Protein AF-A0A327J900-F1 (afdb_monomer)

Solvent-accessible surface area (backbone atoms only — not comparable to full-atom values): 33358 Å² total; per-residue (Å²): 139,82,88,81,84,81,74,80,72,72,68,87,60,58,54,40,33,39,57,97,55,102,47,55,37,50,46,79,69,36,55,53,44,65,66,43,89,66,27,36,65,46,40,80,73,47,45,80,90,68,82,48,54,31,43,76,66,33,27,49,52,50,38,56,50,50,46,69,54,36,64,84,60,27,37,36,59,67,49,37,27,73,75,67,36,79,67,26,41,57,7,53,52,42,50,24,55,50,60,68,44,51,74,86,38,75,38,75,49,76,58,89,56,34,34,40,39,35,42,32,47,58,71,91,39,102,58,55,49,39,35,36,39,37,57,46,97,88,59,29,34,40,36,38,38,77,82,62,30,34,37,39,41,42,67,82,51,25,34,37,41,32,45,73,86,66,38,34,38,32,25,40,60,84,71,48,68,39,36,38,39,48,98,64,31,41,37,41,42,39,90,95,57,57,35,36,42,28,21,42,81,88,67,49,66,43,33,34,41,36,59,55,97,90,37,46,34,41,34,41,46,46,80,56,97,83,26,40,40,40,34,32,17,54,73,79,46,93,60,50,72,36,37,38,41,37,38,73,47,54,95,88,56,80,78,29,42,33,40,37,31,17,72,40,73,65,30,53,76,68,72,48,51,44,31,39,34,37,34,62,96,45,82,74,20,31,40,34,39,41,48,70,40,49,74,48,24,34,42,39,34,38,26,54,58,81,45,91,69,56,57,72,53,32,25,39,70,86,69,47,79,50,55,80,76,63,55,73,49,82,46,69,45,68,38,53,87,83,71,46,71,67,55,56,45,50,50,46,41,34,67,55,63,38,84,79,69,48,77,61,59,52,46,56,47,43,52,54,35,47,63,77,31,47,94,65,56,41,63,49,81,88,45,99,85,29,57,73,44,71,56,66,69,43,78,42,59,56,67,48,55,67,62,55,49,49,54,46,61,72,73,58,73,70,78,70,43,46,81,77,45,72,65,58,51,51,52,46,53,53,51,36,64,74,66,30,97,68,43,46,67,48,70,42,62,78,48,48,51,36,28,17,39,86,83,69,47,76,36,65,69,56,18,53,56,65,55,42,67,48,74,65,55,57,54,57,67,43,35,84,85,71,78,77,38,32,42,68,67,35,50,47,54,45,52,57,52,51,42,51,73,75,67,52,86,81,44,93,85,52,39,69,58,52,50,51,51,49,57,47,48,51,54,64,44,33,70,84,74,71,77,68,55,45,37,67,68,40,46,73,73,42,36,75,63,49,53,51,51,50,51,56,57,50,50,67,70,69,56,77,79,79,79,80,78,85,70,90,77,88,85,89,83,88,83,83,88,80,84,84,81,90,81,87,82,91,132

pLDDT: mean 75.77, std 17.31, range [26.03, 94.56]

Foldseek 3Di:
DDDDPPPPDQDQDQKADEPPDPFIDGLVLQFFQFDDPLLVLLCVPQVPVPLRTHHPVSSVVVSVVCSVQADPRYHYLVSQCVRSNPSNSRSVVVSRQSSVQDAQDWDWDDDPQKIKIAHRHHPPDPRGKIWMWGADPQGWIKIAISQRWIKIQDNQQKIWTADPQRWIWTAHNVRHTAWIADPQKIWGADPVRQKIFIAHVVRDTQWMWGQDPNKIWIWGWDADPQKIWIFIDIRPDPFGQKIKIWHWDDPDHDIAIKIFIDRGPLCVVVVNTQKIWIRPPDQQIKIWGWDAALQRKIWIWIDGRNDPHTDIFIAGNVRHTDDPCVGNPFDKDFDAVPDDLLNVQVVSCVSSPPVPADPVLSVVQSVVQCVQFVVQWDFPDPDPPGDIDHDGRDMGTRDSSVVVVSVCCVPPPPVQQDPQDPVLVVLQVVLCVVVDPQWHWDADSPRQTFTGGPVRHTPPVSSCVSNPQDVLSLLQVLPPVPPQWDALVSQLVSVVVVCVVVPNDDDPVCPVVLSVLSSVLQVQLCVVPSPRTHHSVSCVPPVVVSVVVSVVVSVVVRDDDDDPPPDDDDDDDDDDDDDDDDDDDDD

Secondary structure (DSSP, 8-state):
--------PPP--SEEEETTSS-EEESGGGTT-B--TTTHHHHHHH-SS-SSB--HHHHHHHHHHHHHH-BTTEE-HHHHHHHH-TTHHHHHHHHHHHHHS-TTSEEEEEETTEEEEEE---TTSTT--EEEEEE-TTS-EEEEETTS-EEEE-TTS-EEEE-TTS-EEEE-TTS-EEEEEETTEEEEE-SSSSEEEEE-TTS-EEEEEEEETTEEEEEEEEEETTEEEEEEEETT-SS-SEEEEEEEE-TTSS-EEEEEEESSHHHHHTT--SEEEESTTSTT-EEEEEEE-TTS-EEEEEEETT-SS-EEEEE-TTS-EE-TTTTT--EEEE--TT--HHHHHHHHHHHTT-SS--HHHHHHHHHHHHHHTGGG-EEETSSTTSEEE--TT-EEEE--HHHHHHHHHHH----S-----HHHHHHHHHHHHHH-TTEEEEE-TTS-EEEEETTS-B-HHHHHHHTSPPHHHHHHTT-SS--SSEEHHHHHHHHHHHHHHTT----TTTHHHHHHHHHHHHHHHGGGT-SSEE-HHHHHHHHHHHHHHHHHHHHHHHSPP--------------------------

Structure (mmCIF, N/CA/C/O backbone):
data_AF-A0A327J900-F1
#
_entry.id   AF-A0A327J900-F1
#
loop_
_atom_site.group_PDB
_atom_site.id
_atom_site.type_symbol
_atom_site.label_atom_id
_atom_site.label_alt_id
_atom_site.label_comp_id
_atom_site.label_asym_id
_atom_site.label_entity_id
_atom_site.label_seq_id
_atom_site.pdbx_PDB_ins_code
_atom_site.Cartn_x
_atom_site.Cartn_y
_atom_site.Cartn_z
_atom_site.occupancy
_atom_site.B_iso_or_equiv
_atom_site.auth_seq_id
_atom_site.auth_comp_id
_atom_site.auth_asym_id
_atom_site.auth_atom_id
_atom_site.pdbx_PDB_model_num
ATOM 1 N N . MET A 1 1 ? 63.021 -24.079 -51.420 1.00 37.22 1 MET A N 1
ATOM 2 C CA . MET A 1 1 ? 62.640 -22.682 -51.730 1.00 37.22 1 MET A CA 1
ATOM 3 C C . MET A 1 1 ? 61.832 -22.746 -53.019 1.00 37.22 1 MET A C 1
ATOM 5 O O . MET A 1 1 ? 62.356 -23.300 -53.972 1.00 37.22 1 MET A O 1
ATOM 9 N N . VAL A 1 2 ? 60.574 -22.317 -53.098 1.00 35.31 2 VAL A N 1
ATOM 10 C CA . VAL A 1 2 ? 59.799 -21.452 -52.189 1.00 35.31 2 VAL A CA 1
ATOM 11 C C . VAL A 1 2 ? 58.393 -22.036 -52.002 1.00 35.31 2 VAL A C 1
ATOM 13 O O . VAL A 1 2 ? 57.695 -22.222 -52.992 1.00 35.31 2 VAL A O 1
ATOM 16 N N . ASP A 1 3 ? 57.970 -22.260 -50.755 1.00 32.16 3 ASP A N 1
ATOM 17 C CA . ASP A 1 3 ? 56.553 -22.437 -50.416 1.00 32.16 3 ASP A CA 1
ATOM 18 C C . ASP A 1 3 ? 55.976 -21.083 -49.997 1.00 32.16 3 ASP A C 1
ATOM 20 O O . ASP A 1 3 ? 56.531 -20.401 -49.136 1.00 32.16 3 ASP A O 1
ATOM 24 N N . GLY A 1 4 ? 54.872 -20.685 -50.630 1.00 30.70 4 GLY A N 1
ATOM 25 C CA . GLY A 1 4 ? 54.248 -19.370 -50.470 1.00 30.70 4 GLY A CA 1
ATOM 26 C C . GLY A 1 4 ? 52.791 -19.459 -50.032 1.00 30.70 4 GLY A C 1
ATOM 27 O O . GLY A 1 4 ? 51.915 -18.930 -50.714 1.00 30.70 4 GLY A O 1
ATOM 28 N N . ILE A 1 5 ? 52.507 -20.128 -48.909 1.00 37.38 5 ILE A N 1
ATOM 29 C CA . ILE A 1 5 ? 51.164 -20.105 -48.311 1.00 37.38 5 ILE A CA 1
ATOM 30 C C . ILE A 1 5 ? 50.960 -18.745 -47.633 1.00 37.38 5 ILE A C 1
ATOM 32 O O . ILE A 1 5 ? 51.320 -18.539 -46.476 1.00 37.38 5 ILE A O 1
ATOM 36 N N . GLY A 1 6 ? 50.366 -17.808 -48.376 1.00 29.77 6 GLY A N 1
ATOM 37 C CA . GLY A 1 6 ? 49.909 -16.516 -47.868 1.00 29.77 6 GLY A CA 1
ATOM 38 C C . GLY A 1 6 ? 48.716 -16.673 -46.925 1.00 29.77 6 GLY A C 1
ATOM 39 O O . GLY A 1 6 ? 47.573 -16.431 -47.310 1.00 29.77 6 GLY A O 1
ATOM 40 N N . GLY A 1 7 ? 48.977 -17.093 -45.688 1.00 29.81 7 GLY A N 1
ATOM 41 C CA . GLY A 1 7 ? 47.982 -17.130 -44.624 1.00 29.81 7 GLY A CA 1
ATOM 42 C C . GLY A 1 7 ? 47.573 -15.717 -44.214 1.00 29.81 7 GLY A C 1
ATOM 43 O O . GLY A 1 7 ? 48.224 -15.109 -43.369 1.00 29.81 7 GLY A O 1
ATOM 44 N N . ASN A 1 8 ? 46.478 -15.208 -44.786 1.00 35.84 8 ASN A N 1
ATOM 45 C CA . ASN A 1 8 ? 45.809 -14.003 -44.294 1.00 35.84 8 ASN A CA 1
ATOM 46 C C . ASN A 1 8 ? 45.316 -14.258 -42.859 1.00 35.84 8 ASN A C 1
ATOM 48 O O . ASN A 1 8 ? 44.231 -14.804 -42.654 1.00 35.84 8 ASN A O 1
ATOM 52 N N . GLN A 1 9 ? 46.103 -13.856 -41.859 1.00 37.12 9 GLN A N 1
ATOM 53 C CA . GLN A 1 9 ? 45.582 -13.692 -40.507 1.00 37.12 9 GLN A CA 1
ATOM 54 C C . GLN A 1 9 ? 44.530 -12.572 -40.536 1.00 37.12 9 GLN A C 1
ATOM 56 O O . GLN A 1 9 ? 44.813 -11.502 -41.087 1.00 37.12 9 GLN A O 1
ATOM 61 N N . PRO A 1 10 ? 43.327 -12.775 -39.971 1.00 44.09 10 PRO A N 1
ATOM 62 C CA . PRO A 1 10 ? 42.365 -11.694 -39.841 1.00 44.09 10 PRO A CA 1
ATOM 63 C C . PRO A 1 10 ? 42.963 -10.624 -38.925 1.00 44.09 10 PRO A C 1
ATOM 65 O O . PRO A 1 10 ? 43.239 -10.872 -37.753 1.00 44.09 10 PRO A O 1
ATOM 68 N N . GLN A 1 11 ? 43.178 -9.430 -39.475 1.00 50.28 11 GLN A N 1
ATOM 69 C CA . GLN A 1 11 ? 43.458 -8.239 -38.680 1.00 50.28 11 GLN A CA 1
ATOM 70 C C . GLN A 1 11 ? 42.285 -8.053 -37.709 1.00 50.28 11 GLN A C 1
ATOM 72 O O . GLN A 1 11 ? 41.145 -7.941 -38.159 1.00 50.28 11 GLN A O 1
ATOM 77 N N . ASN A 1 12 ? 42.542 -8.027 -36.398 1.00 55.38 12 ASN A N 1
ATOM 78 C CA . ASN A 1 12 ? 41.513 -7.674 -35.419 1.00 55.38 12 ASN A CA 1
ATOM 79 C C . ASN A 1 12 ? 41.138 -6.205 -35.635 1.00 55.38 12 ASN A C 1
ATOM 81 O O . ASN A 1 12 ? 41.892 -5.299 -35.281 1.00 55.38 12 ASN A O 1
ATOM 85 N N . GLN A 1 13 ? 39.995 -5.975 -36.274 1.00 67.00 13 GLN A N 1
ATOM 86 C CA . GLN A 1 13 ? 39.546 -4.646 -36.652 1.00 67.00 13 GLN A CA 1
ATOM 87 C C . GLN A 1 13 ? 38.614 -4.111 -35.574 1.00 67.00 13 GLN A C 1
ATOM 89 O O . GLN A 1 13 ? 37.527 -4.630 -35.362 1.00 67.00 13 GLN A O 1
ATOM 94 N N . ASN A 1 14 ? 39.034 -3.043 -34.898 1.00 81.25 14 ASN A N 1
ATOM 95 C CA . ASN A 1 14 ? 38.210 -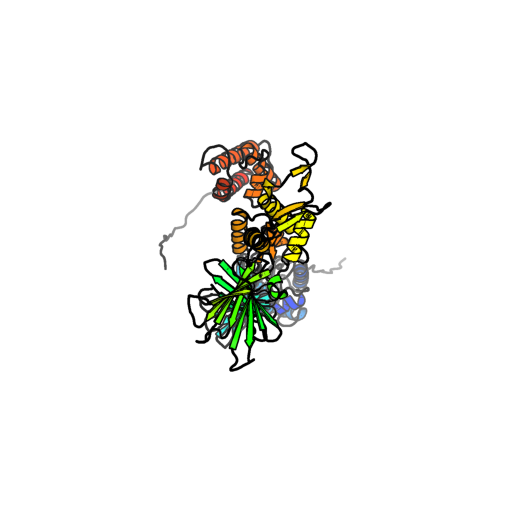2.409 -33.868 1.00 81.25 14 ASN A CA 1
ATOM 96 C C . ASN A 1 14 ? 36.961 -1.731 -34.460 1.00 81.25 14 ASN A C 1
ATOM 98 O O . ASN A 1 14 ? 35.984 -1.544 -33.752 1.00 81.25 14 ASN A O 1
ATOM 102 N N . ILE A 1 15 ? 36.973 -1.360 -35.746 1.00 89.44 15 ILE A N 1
ATOM 103 C CA . ILE A 1 15 ? 35.861 -0.675 -36.418 1.00 89.44 15 ILE A CA 1
ATOM 104 C C . ILE A 1 15 ? 35.594 -1.338 -37.771 1.00 89.44 15 ILE A C 1
ATOM 106 O O . ILE A 1 15 ? 36.504 -1.446 -38.594 1.00 89.44 15 ILE A O 1
ATOM 110 N N . LEU A 1 16 ? 34.338 -1.709 -38.032 1.00 90.69 16 LEU A N 1
ATOM 111 C CA . LEU A 1 16 ? 33.879 -2.214 -39.330 1.00 90.69 16 LEU A CA 1
ATOM 112 C C . LEU A 1 16 ? 33.011 -1.195 -40.068 1.00 90.69 16 LEU A C 1
ATOM 114 O O . LEU A 1 16 ? 32.133 -0.561 -39.484 1.00 90.69 16 LEU A O 1
ATOM 118 N N . LYS A 1 17 ? 33.214 -1.080 -41.383 1.00 92.88 17 LYS A N 1
ATOM 119 C CA . LYS A 1 17 ? 32.432 -0.225 -42.291 1.00 92.88 17 LYS A CA 1
ATOM 120 C C . LYS A 1 17 ? 31.343 -1.037 -42.990 1.00 92.88 17 LYS A C 1
ATOM 122 O O . LYS A 1 17 ? 31.620 -2.056 -43.628 1.00 92.88 17 LYS A O 1
ATOM 127 N N . LEU A 1 18 ? 30.101 -0.562 -42.943 1.00 93.38 18 LEU A N 1
ATOM 128 C CA . LEU A 1 18 ? 28.977 -1.233 -43.597 1.00 93.38 18 LEU A CA 1
ATOM 129 C C . LEU A 1 18 ? 28.966 -0.858 -45.089 1.00 93.38 18 LEU A C 1
ATOM 131 O O . LEU A 1 18 ? 28.668 0.275 -45.469 1.00 93.38 18 LEU A O 1
ATOM 135 N N . LYS A 1 19 ? 29.328 -1.801 -45.965 1.00 91.88 19 LYS A N 1
ATOM 136 C CA . LYS A 1 19 ? 29.517 -1.547 -47.402 1.00 91.88 19 LYS A CA 1
ATOM 137 C C . LYS A 1 19 ? 28.212 -1.083 -48.055 1.00 91.88 19 LYS A C 1
ATOM 139 O O . LYS A 1 19 ? 27.219 -1.804 -48.053 1.00 91.88 19 LYS A O 1
ATOM 144 N N . GLY A 1 20 ? 28.251 0.097 -48.674 1.00 90.00 20 GLY A N 1
ATOM 145 C CA . GLY A 1 20 ? 27.082 0.743 -49.283 1.00 90.00 20 GLY A CA 1
ATOM 146 C C . GLY A 1 20 ? 26.316 1.676 -48.338 1.00 90.00 20 GLY A C 1
ATOM 147 O O . GLY A 1 20 ? 25.316 2.252 -48.749 1.00 90.00 20 GLY A O 1
ATOM 148 N N . GLN A 1 21 ? 26.784 1.863 -47.101 1.00 91.38 21 GLN A N 1
ATOM 149 C CA . GLN A 1 21 ? 26.219 2.796 -46.127 1.00 91.38 21 GLN A CA 1
ATOM 150 C C . GLN A 1 21 ? 27.306 3.737 -45.588 1.00 91.38 21 GLN A C 1
ATOM 152 O O . GLN A 1 21 ? 28.486 3.392 -45.549 1.00 91.38 21 GLN A O 1
ATOM 157 N N . LYS A 1 22 ? 26.914 4.930 -45.125 1.00 91.88 22 LYS A N 1
ATOM 158 C CA . LYS A 1 22 ? 27.793 5.841 -44.366 1.00 91.88 22 LYS A CA 1
ATOM 159 C C . LYS A 1 22 ? 27.736 5.515 -42.866 1.00 91.88 22 LYS A C 1
ATOM 161 O O . LYS A 1 22 ? 27.459 6.391 -42.057 1.00 91.88 22 LYS A O 1
ATOM 166 N N . LYS A 1 23 ? 27.919 4.238 -42.518 1.00 93.56 23 LYS A N 1
ATOM 167 C CA . LYS A 1 23 ? 27.816 3.723 -41.146 1.00 93.56 23 LYS A CA 1
ATOM 168 C C . LYS A 1 23 ? 29.012 2.848 -40.794 1.00 93.56 23 LYS A C 1
ATOM 170 O O . LYS A 1 23 ? 29.545 2.129 -41.645 1.00 93.56 23 LYS A O 1
ATOM 175 N N . THR A 1 24 ? 29.384 2.892 -39.525 1.00 93.06 24 THR A N 1
ATOM 176 C CA . THR A 1 24 ? 30.436 2.080 -38.916 1.00 93.06 24 THR A CA 1
ATOM 177 C C . THR A 1 24 ? 29.935 1.495 -37.610 1.00 93.06 24 THR A C 1
ATOM 179 O O . THR A 1 24 ? 29.121 2.127 -36.944 1.00 93.06 24 THR A O 1
ATOM 182 N N . ILE A 1 25 ? 30.457 0.332 -37.236 1.00 92.75 25 ILE A N 1
ATOM 183 C CA . ILE A 1 25 ? 30.266 -0.253 -35.909 1.00 92.75 25 ILE A CA 1
ATOM 184 C C . ILE A 1 25 ? 31.636 -0.444 -35.254 1.00 92.75 25 ILE A C 1
ATOM 186 O O . ILE A 1 25 ? 32.545 -1.011 -35.861 1.00 92.75 25 ILE A O 1
ATOM 190 N N . ASP A 1 26 ? 31.791 0.085 -34.045 1.00 91.75 26 ASP A N 1
ATOM 191 C CA . ASP A 1 26 ? 32.910 -0.182 -33.147 1.00 91.75 26 ASP A CA 1
ATOM 192 C C . ASP A 1 26 ? 32.669 -1.540 -32.481 1.00 91.75 26 ASP A C 1
ATOM 194 O O . ASP A 1 26 ? 31.710 -1.726 -31.728 1.00 91.75 26 ASP A O 1
ATOM 198 N N . LEU A 1 27 ? 33.525 -2.510 -32.786 1.00 89.19 27 LEU A N 1
ATOM 199 C CA . LEU A 1 27 ? 33.424 -3.857 -32.246 1.00 89.19 27 LEU A CA 1
ATOM 200 C C . LEU A 1 27 ? 33.822 -3.925 -30.760 1.00 89.19 27 LEU A C 1
ATOM 202 O O . LEU A 1 27 ? 33.385 -4.840 -30.066 1.00 89.19 27 LEU A O 1
ATOM 206 N N . ASN A 1 28 ? 34.570 -2.952 -30.231 1.00 88.50 28 ASN A N 1
ATOM 207 C CA . ASN A 1 28 ? 34.862 -2.861 -28.796 1.00 88.50 28 ASN A CA 1
ATOM 208 C C . ASN A 1 28 ? 33.702 -2.222 -28.011 1.00 88.50 28 ASN A C 1
ATOM 210 O O . ASN A 1 28 ? 33.502 -2.535 -26.840 1.00 88.50 28 ASN A O 1
ATOM 214 N N . GLY A 1 29 ? 32.896 -1.381 -28.661 1.00 87.75 29 GLY A N 1
ATOM 215 C CA . GLY A 1 29 ? 31.744 -0.686 -28.074 1.00 87.75 29 GLY A CA 1
ATOM 216 C C . GLY A 1 29 ? 30.415 -1.457 -28.089 1.00 87.75 29 GLY A C 1
ATOM 217 O O . GLY A 1 29 ? 29.362 -0.813 -28.113 1.00 87.75 29 GLY A O 1
ATOM 218 N N . LEU A 1 30 ? 30.434 -2.796 -28.162 1.00 90.75 30 LEU A N 1
ATOM 219 C CA . LEU A 1 30 ? 29.223 -3.627 -28.304 1.00 90.75 30 LEU A CA 1
ATOM 220 C C . LEU A 1 30 ? 28.464 -3.881 -26.991 1.00 90.75 30 LEU A C 1
ATOM 222 O O . LEU A 1 30 ? 27.248 -4.056 -27.026 1.00 90.75 30 LEU A O 1
ATOM 226 N N . VAL A 1 31 ? 29.164 -3.898 -25.853 1.00 89.62 31 VAL A N 1
ATOM 227 C CA . VAL A 1 31 ? 28.565 -4.179 -24.536 1.00 89.62 31 VAL A CA 1
ATOM 228 C C . VAL A 1 31 ? 27.519 -3.113 -24.189 1.00 89.62 31 VAL A C 1
ATOM 230 O O . VAL A 1 31 ? 27.752 -1.916 -24.385 1.00 89.62 31 VAL A O 1
ATOM 233 N N . GLY A 1 32 ? 26.356 -3.539 -23.690 1.00 86.94 32 GLY A N 1
ATOM 234 C CA . GLY A 1 32 ? 25.242 -2.639 -23.371 1.00 86.94 32 GLY A CA 1
ATOM 235 C C . GLY A 1 32 ? 24.509 -2.073 -24.593 1.00 86.94 32 GLY A C 1
ATOM 236 O O . GLY A 1 32 ? 23.788 -1.076 -24.489 1.00 86.94 32 GLY A O 1
ATOM 237 N N . LEU A 1 33 ? 24.690 -2.662 -25.780 1.00 91.69 33 LEU A N 1
ATOM 238 C CA . LEU A 1 33 ? 23.711 -2.511 -26.856 1.00 91.69 33 LEU A CA 1
ATOM 239 C C . LEU A 1 33 ? 22.486 -3.375 -26.525 1.00 91.69 33 LEU A C 1
ATOM 241 O O . LEU A 1 33 ? 22.618 -4.504 -26.062 1.00 91.69 33 LEU A O 1
ATOM 245 N N . ARG A 1 34 ? 21.296 -2.813 -26.741 1.00 92.00 34 ARG A N 1
ATOM 246 C CA . ARG A 1 34 ? 19.993 -3.378 -26.348 1.00 92.00 34 ARG A CA 1
ATOM 247 C C . ARG A 1 34 ? 19.132 -3.754 -27.556 1.00 92.00 34 ARG A C 1
ATOM 249 O O . ARG A 1 34 ? 19.213 -3.092 -28.595 1.00 92.00 34 ARG A O 1
ATOM 256 N N . GLN A 1 35 ? 18.303 -4.780 -27.412 1.00 92.38 35 GLN A N 1
ATOM 257 C CA . GLN A 1 35 ? 17.451 -5.309 -28.474 1.00 92.38 35 GLN A CA 1
ATOM 258 C C . GLN A 1 35 ? 16.375 -4.303 -28.919 1.00 92.38 35 GLN A C 1
ATOM 260 O O . GLN A 1 35 ? 15.800 -3.567 -28.118 1.00 92.38 35 GLN A O 1
ATOM 265 N N . THR A 1 36 ? 16.083 -4.305 -30.216 1.00 92.88 36 THR A N 1
ATOM 266 C CA . THR A 1 36 ? 14.983 -3.598 -30.878 1.00 92.88 36 THR A CA 1
ATOM 267 C C . THR A 1 36 ? 14.366 -4.485 -31.960 1.00 92.88 36 THR A C 1
ATOM 269 O O . THR A 1 36 ? 14.959 -5.486 -32.373 1.00 92.88 36 THR A O 1
ATOM 272 N N . ASP A 1 37 ? 13.192 -4.110 -32.475 1.00 91.12 37 ASP A N 1
ATOM 273 C CA . ASP A 1 37 ? 12.548 -4.828 -33.583 1.00 91.12 37 ASP A CA 1
ATOM 274 C C . ASP A 1 37 ? 13.465 -4.933 -34.819 1.00 91.12 37 ASP A C 1
ATOM 276 O O . ASP A 1 37 ? 13.530 -5.994 -35.445 1.00 91.12 37 ASP A O 1
ATOM 280 N N . LYS A 1 38 ? 14.203 -3.869 -35.181 1.00 92.94 38 LYS A N 1
ATOM 281 C CA . LYS A 1 38 ? 15.068 -3.884 -36.376 1.00 92.94 38 LYS A CA 1
ATOM 282 C C . LYS A 1 38 ? 16.386 -4.610 -36.152 1.00 92.94 38 LYS A C 1
ATOM 284 O O . LYS A 1 38 ? 16.908 -5.160 -37.120 1.00 92.94 38 LYS A O 1
ATOM 289 N N . ASN A 1 39 ? 16.934 -4.629 -34.932 1.00 93.69 39 ASN A N 1
ATOM 290 C CA . ASN A 1 39 ? 18.195 -5.324 -34.646 1.00 93.69 39 ASN A CA 1
ATOM 291 C C . ASN A 1 39 ? 18.027 -6.795 -34.194 1.00 93.69 39 ASN A C 1
ATOM 293 O O . ASN A 1 39 ? 19.015 -7.532 -34.126 1.00 93.69 39 ASN A O 1
ATOM 297 N N . LYS A 1 40 ? 16.783 -7.247 -33.975 1.00 92.56 40 LYS A N 1
ATOM 298 C CA . LYS A 1 40 ? 16.402 -8.575 -33.460 1.00 92.56 40 LYS A CA 1
ATOM 299 C C . LYS A 1 40 ? 17.159 -9.761 -34.064 1.00 92.56 40 LYS A C 1
ATOM 301 O O . LYS A 1 40 ? 17.590 -10.631 -33.318 1.00 92.56 40 LYS A O 1
ATOM 306 N N . ALA A 1 41 ? 17.390 -9.772 -35.379 1.00 92.06 41 ALA A N 1
ATOM 307 C CA . ALA A 1 41 ? 18.079 -10.868 -36.076 1.00 92.06 41 ALA A CA 1
ATOM 308 C C . ALA A 1 41 ? 19.572 -11.038 -35.698 1.00 92.06 41 ALA A C 1
ATOM 310 O O . ALA A 1 41 ? 20.179 -12.056 -36.037 1.00 92.06 41 ALA A O 1
ATOM 311 N N . ILE A 1 42 ? 20.180 -10.050 -35.028 1.00 92.44 42 ILE A N 1
ATOM 312 C CA . ILE A 1 42 ? 21.505 -10.178 -34.403 1.00 92.44 42 ILE A CA 1
ATOM 313 C C . ILE A 1 42 ? 21.360 -10.718 -32.974 1.00 92.44 42 ILE A C 1
ATOM 315 O O . ILE A 1 42 ? 22.037 -11.685 -32.636 1.00 92.44 42 ILE A O 1
ATOM 319 N N . PHE A 1 43 ? 20.439 -10.176 -32.171 1.00 93.19 43 PHE A N 1
ATOM 320 C CA . PHE A 1 43 ? 20.187 -10.658 -30.804 1.00 93.19 43 PHE A CA 1
ATOM 321 C C . PHE A 1 43 ? 19.804 -12.142 -30.783 1.00 93.19 43 PHE A C 1
ATOM 323 O O . PHE A 1 43 ? 20.456 -12.913 -30.098 1.00 93.19 43 PHE A O 1
ATOM 330 N N . GLU A 1 44 ? 18.900 -12.601 -31.657 1.00 91.12 44 GLU A N 1
ATOM 331 C CA . GLU A 1 44 ? 18.522 -14.025 -31.791 1.00 91.12 44 GLU A CA 1
ATOM 332 C C . GLU A 1 44 ? 19.696 -15.001 -32.047 1.00 91.12 44 GLU A C 1
ATOM 334 O O . GLU A 1 44 ? 19.504 -16.218 -32.012 1.00 91.12 44 GLU A O 1
ATOM 339 N N . ARG A 1 45 ? 20.902 -14.494 -32.340 1.00 87.75 45 ARG A N 1
ATOM 340 C CA . ARG A 1 45 ? 22.125 -15.280 -32.556 1.00 87.75 45 ARG A CA 1
ATOM 341 C C . ARG A 1 45 ? 23.166 -15.157 -31.450 1.00 87.75 45 ARG A C 1
ATOM 343 O O . ARG A 1 45 ? 23.929 -16.106 -31.279 1.00 87.75 45 ARG A O 1
ATOM 350 N N . PHE A 1 46 ? 23.249 -14.000 -30.799 1.00 89.69 46 PHE A N 1
ATOM 351 C CA . PHE A 1 46 ? 24.353 -13.645 -29.905 1.00 89.69 46 PHE A CA 1
ATOM 352 C C . PHE A 1 46 ? 23.912 -13.334 -28.476 1.00 89.69 46 PHE A C 1
ATOM 354 O O . PHE A 1 46 ? 24.721 -13.542 -27.588 1.00 89.69 46 PHE A O 1
ATOM 361 N N . ASP A 1 47 ? 22.669 -12.897 -28.266 1.00 90.69 47 ASP A N 1
ATOM 362 C CA . ASP A 1 47 ? 22.035 -12.809 -26.948 1.00 90.69 47 ASP A CA 1
ATOM 363 C C . ASP A 1 47 ? 21.578 -14.227 -26.564 1.00 90.69 47 ASP A C 1
ATOM 365 O O . ASP A 1 47 ? 20.653 -14.808 -27.150 1.00 90.69 47 ASP A O 1
ATOM 369 N N . HIS A 1 48 ? 22.352 -14.850 -25.679 1.00 88.75 48 HIS A N 1
ATOM 370 C CA . HIS A 1 48 ? 22.252 -16.259 -25.321 1.00 88.75 48 HIS A CA 1
ATOM 371 C C . HIS A 1 48 ? 21.386 -16.486 -24.081 1.00 88.75 48 HIS A C 1
ATOM 373 O O . HIS A 1 48 ? 20.708 -17.518 -24.015 1.00 88.75 48 HIS A O 1
ATOM 379 N N . ASP A 1 49 ? 21.382 -15.550 -23.129 1.00 87.31 49 ASP A N 1
ATOM 380 C CA . ASP A 1 49 ? 20.516 -15.614 -21.946 1.00 87.31 49 ASP A CA 1
ATOM 381 C C . ASP A 1 49 ? 19.106 -15.037 -22.198 1.00 87.31 49 ASP A C 1
ATOM 383 O O . ASP A 1 49 ? 18.168 -15.372 -21.470 1.00 87.31 49 ASP A O 1
ATOM 387 N N . LYS A 1 50 ? 18.930 -14.302 -23.308 1.00 88.00 50 LYS A N 1
ATOM 388 C CA . LYS A 1 50 ? 17.691 -13.661 -23.780 1.00 88.00 50 LYS A CA 1
ATOM 389 C C . LYS A 1 50 ? 17.242 -12.491 -22.909 1.00 88.00 50 LYS A C 1
ATOM 391 O O . LYS A 1 50 ? 16.043 -12.208 -22.842 1.00 88.00 50 LYS A O 1
ATOM 396 N N . ASN A 1 51 ? 18.183 -11.810 -22.258 1.00 83.50 51 ASN A N 1
ATOM 397 C CA . ASN A 1 51 ? 17.912 -10.617 -21.458 1.00 83.50 51 ASN A CA 1
ATOM 398 C C . ASN A 1 51 ? 17.704 -9.344 -22.322 1.00 83.50 51 ASN A C 1
ATOM 400 O O . ASN A 1 51 ? 17.219 -8.328 -21.818 1.00 83.50 51 ASN A O 1
ATOM 404 N N . GLY A 1 52 ? 18.025 -9.387 -23.625 1.00 89.12 52 GLY A N 1
ATOM 405 C CA . GLY A 1 52 ? 17.887 -8.262 -24.553 1.00 89.12 52 GLY A CA 1
ATOM 406 C C . GLY A 1 52 ? 19.033 -7.240 -24.507 1.00 89.12 52 GLY A C 1
ATOM 407 O O . GLY A 1 52 ? 18.860 -6.123 -25.003 1.00 89.12 52 GLY A O 1
ATOM 408 N N . VAL A 1 53 ? 20.184 -7.579 -23.922 1.00 90.62 53 VAL A N 1
ATOM 409 C CA . VAL A 1 53 ? 21.351 -6.715 -23.672 1.00 90.62 53 VAL A CA 1
ATOM 410 C C . VAL A 1 53 ? 22.639 -7.495 -23.942 1.00 90.62 53 VAL A C 1
ATOM 412 O O . VAL A 1 53 ? 22.905 -8.496 -23.296 1.00 90.62 53 VAL A O 1
ATOM 415 N N . ILE A 1 54 ? 23.484 -7.001 -24.849 1.00 90.62 54 ILE A N 1
ATOM 416 C CA . ILE A 1 54 ? 24.752 -7.672 -25.170 1.00 90.62 54 ILE A CA 1
ATOM 417 C C . ILE A 1 54 ? 25.731 -7.585 -23.989 1.00 90.62 54 ILE A C 1
ATOM 419 O O . ILE A 1 54 ? 26.198 -6.488 -23.646 1.00 90.62 54 ILE A O 1
ATOM 423 N N . ASP A 1 55 ? 26.084 -8.740 -23.420 1.00 88.69 55 ASP A N 1
ATOM 424 C CA . ASP A 1 55 ? 27.072 -8.875 -22.342 1.00 88.69 55 ASP A CA 1
ATOM 425 C C . ASP A 1 55 ? 28.537 -8.874 -22.860 1.00 88.69 55 ASP A C 1
ATOM 427 O O . ASP A 1 55 ? 28.822 -8.718 -24.053 1.00 88.69 55 ASP A O 1
ATOM 431 N N . GLN A 1 56 ? 29.523 -9.028 -21.963 1.00 88.81 56 GLN A N 1
ATOM 432 C CA . GLN A 1 56 ? 30.944 -9.068 -22.349 1.00 88.81 56 GLN A CA 1
ATOM 433 C C . GLN A 1 56 ? 31.364 -10.311 -23.153 1.00 88.81 56 GLN A C 1
ATOM 435 O O . GLN A 1 56 ? 32.331 -10.248 -23.916 1.00 88.81 56 GLN A O 1
ATOM 440 N N . ASN A 1 57 ? 30.736 -11.460 -22.933 1.00 86.19 57 ASN A N 1
ATOM 441 C CA . ASN A 1 57 ? 31.034 -12.718 -23.611 1.00 86.19 57 ASN A CA 1
ATOM 442 C C . ASN A 1 57 ? 30.378 -12.754 -24.992 1.00 86.19 57 ASN A C 1
ATOM 444 O O . ASN A 1 57 ? 31.032 -13.096 -25.976 1.00 86.19 57 ASN A O 1
ATOM 448 N N . GLU A 1 58 ? 29.129 -12.323 -25.075 1.00 90.56 58 GLU A N 1
ATOM 449 C CA . GLU A 1 58 ? 28.349 -12.150 -26.293 1.00 90.56 58 GLU A CA 1
ATOM 450 C C . GLU A 1 58 ? 29.009 -11.118 -27.210 1.00 90.56 58 GLU A C 1
ATOM 452 O O . GLU A 1 58 ? 29.253 -11.406 -28.384 1.00 90.56 58 GLU A O 1
ATOM 457 N N . ALA A 1 59 ? 29.454 -9.978 -26.661 1.00 90.75 59 ALA A N 1
ATOM 458 C CA . ALA A 1 59 ? 30.271 -9.007 -27.388 1.00 90.75 59 ALA A CA 1
ATOM 459 C C . ALA A 1 59 ? 31.550 -9.635 -27.970 1.00 90.75 59 ALA A C 1
ATOM 461 O O . ALA A 1 59 ? 31.865 -9.397 -29.136 1.00 90.75 59 ALA A O 1
ATOM 462 N N . LYS A 1 60 ? 32.275 -10.478 -27.215 1.00 87.44 60 LYS A N 1
ATOM 463 C CA . LYS A 1 60 ? 33.467 -11.190 -27.727 1.00 87.44 60 LYS A CA 1
ATOM 464 C C . LYS A 1 60 ? 33.110 -12.179 -28.841 1.00 87.44 60 LYS A C 1
ATOM 466 O O . LYS A 1 60 ? 33.836 -12.262 -29.832 1.00 87.44 60 LYS A O 1
ATOM 471 N N . GLN A 1 61 ? 31.995 -12.905 -28.726 1.00 87.38 61 GLN A N 1
ATOM 472 C CA . GLN A 1 61 ? 31.528 -13.797 -29.796 1.00 87.38 61 GLN A CA 1
ATOM 473 C C . GLN A 1 61 ? 31.161 -13.006 -31.057 1.00 87.38 61 GLN A C 1
ATOM 475 O O . GLN A 1 61 ? 31.577 -13.381 -32.155 1.00 87.38 61 GLN A O 1
ATOM 480 N N . MET A 1 62 ? 30.462 -11.876 -30.907 1.00 90.06 62 MET A N 1
ATOM 481 C CA . MET A 1 62 ? 30.170 -10.946 -31.999 1.00 90.06 62 MET A CA 1
ATOM 482 C C . MET A 1 62 ? 31.457 -10.416 -32.644 1.00 90.06 62 MET A C 1
ATOM 484 O O . MET A 1 62 ? 31.591 -10.506 -33.861 1.00 90.06 62 MET A O 1
ATOM 488 N N . GLN A 1 63 ? 32.429 -9.931 -31.864 1.00 88.50 63 GLN A N 1
ATOM 489 C CA . GLN A 1 63 ? 33.735 -9.458 -32.354 1.00 88.50 63 GLN A CA 1
ATOM 490 C C . GLN A 1 63 ? 34.428 -10.505 -33.238 1.00 88.50 63 GLN A C 1
ATOM 492 O O . GLN A 1 63 ? 34.773 -10.224 -34.388 1.00 88.50 63 GLN A O 1
ATOM 497 N N . LEU A 1 64 ? 34.596 -11.725 -32.716 1.00 83.62 64 LEU A N 1
ATOM 498 C CA . LEU A 1 64 ? 35.263 -12.830 -33.412 1.00 83.62 64 LEU A CA 1
ATOM 499 C C . LEU A 1 64 ? 34.545 -13.201 -34.718 1.00 83.62 64 LEU A C 1
ATOM 501 O O . LEU A 1 64 ? 35.188 -13.404 -35.751 1.00 83.62 64 LEU A O 1
ATOM 505 N N . TRP A 1 65 ? 33.212 -13.256 -34.697 1.00 84.25 65 TRP A N 1
ATOM 506 C CA . TRP A 1 65 ? 32.406 -13.562 -35.879 1.00 84.25 65 TRP A CA 1
ATOM 507 C C . TRP A 1 65 ? 32.429 -12.456 -36.931 1.00 84.25 65 TRP A C 1
ATOM 509 O O . TRP A 1 65 ? 32.560 -12.750 -38.121 1.00 84.25 65 TRP A O 1
ATOM 519 N N . MET A 1 66 ? 32.329 -11.196 -36.515 1.00 85.62 66 MET A N 1
ATOM 520 C CA . MET A 1 66 ? 32.319 -10.049 -37.421 1.00 85.62 66 MET A CA 1
ATOM 521 C C . MET A 1 66 ? 33.691 -9.863 -38.088 1.00 85.62 66 MET A C 1
ATOM 523 O O . MET A 1 66 ? 33.745 -9.682 -39.304 1.00 85.62 66 MET A O 1
ATOM 527 N N . ASN A 1 67 ? 34.795 -10.045 -37.350 1.00 81.44 67 ASN A N 1
ATOM 528 C CA . ASN A 1 67 ? 36.154 -10.066 -37.915 1.00 81.44 67 ASN A CA 1
ATOM 529 C C . ASN A 1 67 ? 36.381 -11.233 -38.894 1.00 81.44 67 ASN A C 1
ATOM 531 O O . ASN A 1 67 ? 37.137 -11.093 -39.853 1.00 81.44 67 ASN A O 1
ATOM 535 N N . LYS A 1 68 ? 35.709 -12.376 -38.701 1.00 80.12 68 LYS A N 1
ATOM 536 C CA . LYS A 1 68 ? 35.757 -13.518 -39.633 1.00 80.12 68 LYS A CA 1
ATOM 537 C C . LYS A 1 68 ? 34.908 -13.307 -40.895 1.00 80.12 68 LYS A C 1
ATOM 539 O O . LYS A 1 68 ? 35.225 -13.873 -41.940 1.00 80.12 68 LYS A O 1
ATOM 544 N N . ALA A 1 69 ? 33.821 -12.541 -40.800 1.00 79.31 69 ALA A N 1
ATOM 545 C CA . ALA A 1 69 ? 32.893 -12.284 -41.904 1.00 79.31 69 ALA A CA 1
ATOM 546 C C . ALA A 1 69 ? 33.257 -11.046 -42.750 1.00 79.31 69 ALA A C 1
ATOM 548 O O . ALA A 1 69 ? 32.805 -10.936 -43.892 1.00 79.31 69 ALA A O 1
ATOM 549 N N . ALA A 1 70 ? 34.050 -10.116 -42.211 1.00 79.56 70 ALA A N 1
ATOM 550 C CA . ALA A 1 70 ? 34.459 -8.894 -42.896 1.00 79.56 70 ALA A CA 1
ATOM 551 C C . ALA A 1 70 ? 35.566 -9.128 -43.942 1.00 79.56 70 ALA A C 1
ATOM 553 O O . ALA A 1 70 ? 36.572 -9.793 -43.699 1.00 79.56 70 ALA A O 1
ATOM 554 N N . GLY A 1 71 ? 35.409 -8.506 -45.110 1.00 73.38 71 GLY A N 1
ATOM 555 C CA . GLY A 1 71 ? 36.420 -8.443 -46.159 1.00 73.38 71 GLY A CA 1
ATOM 556 C C . GLY A 1 71 ? 37.185 -7.124 -46.102 1.00 73.38 71 GLY A C 1
ATOM 557 O O . GLY A 1 71 ? 36.762 -6.146 -46.717 1.00 73.38 71 GLY A O 1
ATOM 558 N N . ASN A 1 72 ? 38.331 -7.114 -45.411 1.00 71.94 72 ASN A N 1
ATOM 559 C CA . ASN A 1 72 ? 39.263 -5.979 -45.336 1.00 71.94 72 ASN A CA 1
ATOM 560 C C . ASN A 1 72 ? 38.598 -4.659 -44.879 1.00 71.94 72 ASN A C 1
ATOM 562 O O . ASN A 1 72 ? 38.419 -3.746 -45.679 1.00 71.94 72 ASN A O 1
ATOM 566 N N . ASP A 1 73 ? 38.224 -4.577 -43.595 1.00 79.62 73 ASP A N 1
ATOM 567 C CA . ASP A 1 73 ? 37.576 -3.426 -42.925 1.00 79.62 73 ASP A CA 1
ATOM 568 C C . ASP A 1 73 ? 36.124 -3.129 -43.316 1.00 79.62 73 ASP A C 1
ATOM 570 O O . ASP A 1 73 ? 35.471 -2.269 -42.716 1.00 79.62 73 ASP A O 1
ATOM 574 N N . LYS A 1 74 ? 35.577 -3.901 -44.262 1.00 88.31 74 LYS A N 1
ATOM 575 C CA . LYS A 1 74 ? 34.218 -3.733 -44.782 1.00 88.31 74 LYS A CA 1
ATOM 576 C C . LYS A 1 74 ? 33.444 -5.029 -44.694 1.00 88.31 74 LYS A C 1
ATOM 578 O O . LYS A 1 74 ? 33.963 -6.098 -44.999 1.00 88.31 74 LYS A O 1
ATOM 583 N N . ILE A 1 75 ? 32.166 -4.915 -44.370 1.00 89.94 75 ILE A N 1
ATOM 584 C CA . ILE A 1 75 ? 31.229 -6.032 -44.429 1.00 89.94 75 ILE A CA 1
ATOM 585 C C . ILE A 1 75 ? 30.029 -5.643 -45.286 1.00 89.94 75 ILE A C 1
ATOM 587 O O . ILE A 1 75 ? 29.535 -4.516 -45.207 1.00 89.94 75 ILE A O 1
ATOM 591 N N . SER A 1 76 ? 29.593 -6.533 -46.173 1.00 90.88 76 SER A N 1
ATOM 592 C CA . SER A 1 76 ? 28.491 -6.280 -47.103 1.00 90.88 76 SER A CA 1
ATOM 593 C C . SER A 1 76 ? 27.247 -7.099 -46.792 1.00 90.88 76 SER A C 1
ATOM 595 O O . SER A 1 76 ? 27.308 -8.166 -46.185 1.00 90.88 76 SER A O 1
ATOM 597 N N . ASN A 1 77 ? 26.112 -6.637 -47.320 1.00 90.81 77 ASN A N 1
ATOM 598 C CA . ASN A 1 77 ? 24.833 -7.344 -47.262 1.00 90.81 77 ASN A CA 1
ATOM 599 C C . ASN A 1 77 ? 24.924 -8.797 -47.772 1.00 90.81 77 ASN A C 1
ATOM 601 O O . ASN A 1 77 ? 24.253 -9.686 -47.257 1.00 90.81 77 ASN A O 1
ATOM 605 N N . ARG A 1 78 ? 25.795 -9.065 -48.758 1.00 88.81 78 ARG A N 1
ATOM 606 C CA . ARG A 1 78 ? 26.025 -10.421 -49.275 1.00 88.81 78 ARG A CA 1
ATOM 607 C C . ARG A 1 78 ? 26.785 -11.294 -48.274 1.00 88.81 78 ARG A C 1
ATOM 609 O O . ARG A 1 78 ? 26.411 -12.447 -48.096 1.00 88.81 78 ARG A O 1
ATOM 616 N N . GLU A 1 79 ? 27.839 -10.769 -47.651 1.00 87.75 79 GLU A N 1
ATOM 617 C CA . GLU A 1 79 ? 28.658 -11.509 -46.677 1.00 87.75 79 GLU A CA 1
ATOM 618 C C . GLU A 1 79 ? 27.879 -11.775 -45.385 1.00 87.75 79 GLU A C 1
ATOM 620 O O . GLU A 1 79 ? 27.830 -12.923 -44.940 1.00 87.75 79 GLU A O 1
ATOM 625 N N . MET A 1 80 ? 27.178 -10.763 -44.856 1.00 87.31 80 MET A N 1
ATOM 626 C CA . MET A 1 80 ? 26.278 -10.921 -43.709 1.00 87.31 80 MET A CA 1
ATOM 627 C C . MET A 1 80 ? 25.190 -11.953 -43.992 1.00 87.31 80 MET A C 1
ATOM 629 O O . MET A 1 80 ? 25.128 -12.969 -43.302 1.00 87.31 80 MET A O 1
ATOM 633 N N . ASN A 1 81 ? 24.382 -11.769 -45.043 1.00 84.88 81 ASN A N 1
ATOM 634 C CA . ASN A 1 81 ? 23.228 -12.645 -45.246 1.00 84.88 81 ASN A CA 1
ATOM 635 C C . ASN A 1 81 ? 23.615 -14.076 -45.649 1.00 84.88 81 ASN A C 1
ATOM 637 O O . ASN A 1 81 ? 22.867 -15.008 -45.362 1.00 84.88 81 ASN A O 1
ATOM 641 N N . LYS A 1 82 ? 24.783 -14.280 -46.278 1.00 85.81 82 LYS A N 1
ATOM 642 C CA . LYS A 1 82 ? 25.326 -15.624 -46.537 1.00 85.81 82 LYS A CA 1
ATOM 643 C C . LYS A 1 82 ? 25.740 -16.335 -45.243 1.00 85.81 82 LYS A C 1
ATOM 645 O O . LYS A 1 82 ? 25.605 -17.551 -45.162 1.00 85.81 82 LYS A O 1
ATOM 650 N N . THR A 1 83 ? 26.264 -15.594 -44.270 1.00 82.50 83 THR A N 1
ATOM 651 C CA . THR A 1 83 ? 26.856 -16.154 -43.043 1.00 82.50 83 THR A CA 1
ATOM 652 C C . THR A 1 83 ? 25.825 -16.308 -41.924 1.00 82.50 83 THR A C 1
ATOM 654 O O . THR A 1 83 ? 25.826 -17.309 -41.215 1.00 82.50 83 THR A O 1
ATOM 657 N N . PHE A 1 84 ? 24.914 -15.342 -41.795 1.00 82.31 84 PHE A N 1
ATOM 658 C CA . PHE A 1 84 ? 23.972 -15.219 -40.680 1.00 82.31 84 PHE A CA 1
ATOM 659 C C . PHE A 1 84 ? 22.498 -15.233 -41.124 1.00 82.31 84 PHE A C 1
ATOM 661 O O . PHE A 1 84 ? 21.594 -15.069 -40.306 1.00 82.31 84 PHE A O 1
ATOM 668 N N . GLY A 1 85 ? 22.219 -15.482 -42.403 1.00 85.38 85 GLY A N 1
ATOM 669 C CA . GLY A 1 85 ? 20.858 -15.496 -42.933 1.00 85.38 85 GLY A CA 1
ATOM 670 C C . GLY A 1 85 ? 20.283 -14.099 -43.174 1.00 85.38 85 GLY A C 1
ATOM 671 O O . GLY A 1 85 ? 20.922 -13.073 -42.937 1.00 85.38 85 GLY A O 1
ATOM 672 N N . LYS A 1 86 ? 19.065 -14.079 -43.716 1.00 87.12 86 LYS A N 1
ATOM 673 C CA . LYS A 1 86 ? 18.392 -12.874 -44.209 1.00 87.12 86 LYS A CA 1
ATOM 674 C C . LYS A 1 86 ? 18.257 -11.793 -43.123 1.00 87.12 86 LYS A C 1
ATOM 676 O O . LYS A 1 86 ? 18.215 -12.094 -41.937 1.00 87.12 86 LYS A O 1
ATOM 681 N N . ASP A 1 87 ? 18.193 -10.536 -43.557 1.00 86.50 87 ASP A N 1
ATOM 682 C CA . ASP A 1 87 ? 17.888 -9.343 -42.751 1.00 86.50 87 ASP A CA 1
ATOM 683 C C . ASP A 1 87 ? 18.936 -8.975 -41.666 1.00 86.50 87 ASP A C 1
ATOM 685 O O . ASP A 1 87 ? 18.922 -7.861 -41.140 1.00 86.50 87 ASP A O 1
ATOM 689 N N . THR A 1 88 ? 19.952 -9.816 -41.433 1.00 89.12 88 THR A N 1
ATOM 690 C CA . THR A 1 88 ? 21.044 -9.563 -40.472 1.00 89.12 88 THR A CA 1
ATOM 691 C C . THR A 1 88 ? 21.937 -8.368 -40.814 1.00 89.12 88 THR A C 1
ATOM 693 O O . THR A 1 88 ? 22.413 -7.692 -39.905 1.00 89.12 88 THR A O 1
ATOM 696 N N . PHE A 1 89 ? 22.132 -8.028 -42.094 1.00 92.12 89 PHE A N 1
ATOM 697 C CA . PHE A 1 89 ? 22.818 -6.778 -42.465 1.00 92.12 89 PHE A CA 1
ATOM 698 C C . PHE A 1 89 ? 22.012 -5.527 -42.082 1.00 92.12 89 PHE A C 1
ATOM 700 O O . PHE A 1 89 ? 22.586 -4.523 -41.663 1.00 92.12 89 PHE A O 1
ATOM 707 N N . SER A 1 90 ? 20.682 -5.584 -42.202 1.00 92.69 90 SER A N 1
ATOM 708 C CA . SER A 1 90 ? 19.789 -4.498 -41.780 1.00 92.69 90 SER A CA 1
ATOM 709 C C . SER A 1 90 ? 19.804 -4.350 -40.258 1.00 92.69 90 SER A C 1
ATOM 711 O O . SER A 1 90 ? 19.905 -3.234 -39.755 1.00 92.69 90 SER A O 1
ATOM 713 N N . ALA A 1 91 ? 19.815 -5.470 -39.533 1.00 93.38 91 ALA A N 1
ATOM 714 C CA . ALA A 1 91 ? 19.951 -5.491 -38.081 1.00 93.38 91 ALA A CA 1
ATOM 715 C C . ALA A 1 91 ? 21.307 -4.947 -37.591 1.00 93.38 91 ALA A C 1
ATOM 717 O O . ALA A 1 91 ? 21.350 -4.141 -36.663 1.00 93.38 91 ALA A O 1
ATOM 718 N N . LEU A 1 92 ? 22.409 -5.289 -38.269 1.00 93.19 92 LEU A N 1
ATOM 719 C CA . LEU A 1 92 ? 23.726 -4.694 -38.013 1.00 93.19 92 LEU A CA 1
ATOM 720 C C . LEU A 1 92 ? 23.740 -3.178 -38.299 1.00 93.19 92 LEU A C 1
ATOM 722 O O . LEU A 1 92 ? 24.387 -2.415 -37.587 1.00 93.19 92 LEU A O 1
ATOM 726 N N . SER A 1 93 ? 22.996 -2.727 -39.314 1.00 94.56 93 SER A N 1
ATOM 727 C CA . SER A 1 93 ? 22.820 -1.301 -39.621 1.00 94.56 93 SER A CA 1
ATOM 728 C C . SER A 1 93 ? 22.048 -0.544 -38.536 1.00 94.56 93 SER A C 1
ATOM 730 O O . SER A 1 93 ? 22.377 0.612 -38.272 1.00 94.56 93 SER A O 1
ATOM 732 N N . ALA A 1 94 ? 21.063 -1.182 -37.895 1.00 94.56 94 ALA A N 1
ATOM 733 C CA . ALA A 1 94 ? 20.327 -0.613 -36.765 1.00 94.56 94 ALA A CA 1
ATOM 734 C C . ALA A 1 94 ? 21.192 -0.547 -35.491 1.00 94.56 94 ALA A C 1
ATOM 736 O O . ALA A 1 94 ? 21.208 0.479 -34.816 1.00 94.56 94 ALA A O 1
ATOM 737 N N . LEU A 1 95 ? 22.002 -1.579 -35.220 1.00 93.69 95 LEU A N 1
ATOM 738 C CA . LEU A 1 95 ? 23.013 -1.554 -34.149 1.00 93.69 95 LEU A CA 1
ATOM 739 C C . LEU A 1 95 ? 24.037 -0.426 -34.330 1.00 93.69 95 LEU A C 1
ATOM 741 O O . LEU A 1 95 ? 24.387 0.244 -33.361 1.00 93.69 95 LEU A O 1
ATOM 745 N N . ALA A 1 96 ? 24.481 -0.169 -35.564 1.00 94.19 96 ALA A N 1
ATOM 746 C CA . ALA A 1 96 ? 25.355 0.964 -35.861 1.00 94.19 96 ALA A CA 1
ATOM 747 C C . ALA A 1 96 ? 24.674 2.320 -35.566 1.00 94.19 96 ALA A C 1
ATOM 749 O O . ALA A 1 96 ? 25.315 3.215 -35.017 1.00 94.19 96 ALA A O 1
ATOM 750 N N . ASP A 1 97 ? 23.373 2.471 -35.856 1.00 94.44 97 ASP A N 1
ATOM 751 C CA . ASP A 1 97 ? 22.622 3.687 -35.502 1.00 94.44 97 ASP A CA 1
ATOM 752 C C . ASP A 1 97 ? 22.520 3.858 -33.980 1.00 94.44 97 ASP A C 1
ATOM 754 O O . ASP A 1 97 ? 22.814 4.933 -33.454 1.00 94.44 97 ASP A O 1
ATOM 758 N N . GLN A 1 98 ? 22.169 2.789 -33.263 1.00 93.44 98 GLN A N 1
ATOM 759 C CA . GLN A 1 98 ? 22.088 2.761 -31.802 1.00 93.44 98 GLN A CA 1
ATOM 760 C C . GLN A 1 98 ? 23.426 3.101 -31.134 1.00 93.44 98 GLN A C 1
ATOM 762 O O . GLN A 1 98 ? 23.462 3.855 -30.162 1.00 93.44 98 GLN A O 1
ATOM 767 N N . GLN A 1 99 ? 24.534 2.578 -31.662 1.00 91.44 99 GLN A N 1
ATOM 768 C CA . GLN A 1 99 ? 25.871 2.856 -31.147 1.00 91.44 99 GLN A CA 1
ATOM 769 C C . GLN A 1 99 ? 26.339 4.284 -31.470 1.00 91.44 99 GLN A C 1
ATOM 771 O O . GLN A 1 99 ? 27.039 4.886 -30.657 1.00 91.44 99 GLN A O 1
ATOM 776 N N . SER A 1 100 ? 25.916 4.852 -32.609 1.00 91.06 100 SER A N 1
ATOM 777 C CA . SER A 1 100 ? 26.209 6.248 -32.977 1.00 91.06 100 SER A CA 1
ATOM 778 C C . SER A 1 100 ? 25.580 7.271 -32.019 1.00 91.06 100 SER A C 1
ATOM 780 O O . SER A 1 100 ? 26.071 8.396 -31.889 1.00 91.06 100 SER A O 1
ATOM 782 N N . VAL A 1 101 ? 24.530 6.874 -31.289 1.00 86.25 101 VAL A N 1
ATOM 783 C CA . VAL A 1 101 ? 24.025 7.630 -30.143 1.00 86.25 101 VAL A CA 1
ATOM 784 C C . VAL A 1 101 ? 24.994 7.451 -28.973 1.00 86.25 101 VAL A C 1
ATOM 786 O O . VAL A 1 101 ? 25.033 6.415 -28.304 1.00 86.25 101 VAL A O 1
ATOM 789 N N . GLY A 1 102 ? 25.798 8.492 -28.740 1.00 76.38 102 GLY A N 1
ATOM 790 C CA . GLY A 1 102 ? 26.750 8.547 -27.632 1.00 76.38 102 GLY A CA 1
ATOM 791 C C . GLY A 1 102 ? 26.087 8.389 -26.259 1.00 76.38 102 GLY A C 1
ATOM 792 O O . GLY A 1 102 ? 24.896 8.665 -26.093 1.00 76.38 102 GLY A O 1
ATOM 793 N N . LYS A 1 103 ? 26.879 7.963 -25.267 1.00 79.50 103 LYS A N 1
ATOM 794 C CA . LYS A 1 103 ? 26.420 7.792 -23.880 1.00 79.50 103 LYS A CA 1
ATOM 795 C C . LYS A 1 103 ? 25.792 9.084 -23.330 1.00 79.50 103 LYS A C 1
ATOM 797 O O . LYS A 1 103 ? 26.189 10.188 -23.700 1.00 79.50 103 LYS A O 1
ATOM 802 N N . GLY A 1 104 ? 24.792 8.936 -22.465 1.00 79.25 104 GLY A N 1
ATOM 803 C CA . GLY A 1 104 ? 23.981 10.021 -21.909 1.00 79.25 104 GLY A CA 1
ATOM 804 C C . GLY A 1 104 ? 22.810 10.480 -22.793 1.00 79.25 104 GLY A C 1
ATOM 805 O O . GLY A 1 104 ? 22.143 11.459 -22.455 1.00 79.25 104 GLY A O 1
ATOM 806 N N . LYS A 1 105 ? 22.544 9.817 -23.930 1.00 85.69 105 LYS A N 1
ATOM 807 C CA . LYS A 1 105 ? 21.488 10.199 -24.889 1.00 85.69 105 LYS A CA 1
ATOM 808 C C . LYS A 1 105 ? 20.492 9.065 -25.142 1.00 85.69 105 LYS A C 1
ATOM 810 O O . LYS A 1 105 ? 20.799 7.892 -24.951 1.00 85.69 105 LYS A O 1
ATOM 815 N N . LYS A 1 106 ? 19.288 9.423 -25.597 1.00 89.25 106 LYS A N 1
ATOM 816 C CA . LYS A 1 106 ? 18.232 8.470 -25.973 1.00 89.25 106 LYS A CA 1
ATOM 817 C C . LYS A 1 106 ? 18.367 8.071 -27.443 1.00 89.25 106 LYS A C 1
ATOM 819 O O . LYS A 1 106 ? 18.377 8.940 -28.313 1.00 89.25 106 LYS A O 1
ATOM 824 N N . TYR A 1 107 ? 18.432 6.772 -27.709 1.00 91.81 107 TYR A N 1
ATOM 825 C CA . TYR A 1 107 ? 18.147 6.189 -29.018 1.00 91.81 107 TYR A CA 1
ATOM 826 C C . TYR A 1 107 ? 16.655 5.844 -29.077 1.00 91.81 107 TYR A C 1
ATOM 828 O O . TYR A 1 107 ? 16.104 5.338 -28.100 1.00 91.81 107 TYR A O 1
ATOM 836 N N . VAL A 1 108 ? 16.001 6.137 -30.201 1.00 92.94 108 VAL A N 1
ATOM 837 C CA . VAL A 1 108 ? 14.575 5.857 -30.414 1.00 92.94 108 VAL A CA 1
ATOM 838 C C . VAL A 1 108 ? 14.412 5.178 -31.764 1.00 92.94 108 VAL A C 1
ATOM 840 O O . VAL A 1 108 ? 14.804 5.728 -32.794 1.00 92.94 108 VAL A O 1
ATOM 843 N N . GLU A 1 109 ? 13.809 3.996 -31.764 1.00 93.44 109 GLU A N 1
ATOM 844 C CA . GLU A 1 109 ? 13.543 3.217 -32.963 1.00 93.44 109 GLU A CA 1
ATOM 845 C C . GLU A 1 109 ? 12.042 2.984 -33.134 1.00 93.44 109 GLU A C 1
ATOM 847 O O . GLU A 1 109 ? 11.426 2.229 -32.389 1.00 93.44 109 GLU A O 1
ATOM 852 N N . THR A 1 110 ? 11.452 3.603 -34.157 1.00 92.25 110 THR A N 1
ATOM 853 C CA . THR A 1 110 ? 10.036 3.403 -34.504 1.00 92.25 110 THR A CA 1
ATOM 854 C C . THR A 1 110 ? 9.873 2.331 -35.582 1.00 92.25 110 THR A C 1
ATOM 856 O O . THR A 1 110 ? 10.562 2.368 -36.609 1.00 92.25 110 THR A O 1
ATOM 859 N N . ASN A 1 111 ? 8.940 1.406 -35.360 1.00 88.62 111 ASN A N 1
ATOM 860 C CA . ASN A 1 111 ? 8.534 0.331 -36.258 1.00 88.62 111 ASN A CA 1
ATOM 861 C C . ASN A 1 111 ? 6.994 0.244 -36.285 1.00 88.62 111 ASN A C 1
ATOM 863 O O . ASN A 1 111 ? 6.371 -0.292 -35.370 1.00 88.62 111 ASN A O 1
ATOM 867 N N . GLY A 1 112 ? 6.364 0.818 -37.314 1.00 90.12 112 GLY A N 1
ATOM 868 C CA . GLY A 1 112 ? 4.902 0.923 -37.379 1.00 90.12 112 GLY A CA 1
ATOM 869 C C . GLY A 1 112 ? 4.333 1.729 -36.205 1.00 90.12 112 GLY A C 1
ATOM 870 O O . GLY A 1 112 ? 4.721 2.878 -35.996 1.00 90.12 112 GLY A O 1
ATOM 871 N N . ASN A 1 113 ? 3.427 1.121 -35.437 1.00 92.00 113 ASN A N 1
ATOM 872 C CA . ASN A 1 113 ? 2.823 1.713 -34.240 1.00 92.00 113 ASN A CA 1
ATOM 873 C C . ASN A 1 113 ? 3.656 1.531 -32.954 1.00 92.00 113 ASN A C 1
ATOM 875 O O . ASN A 1 113 ? 3.267 2.048 -31.903 1.00 92.00 113 ASN A O 1
ATOM 879 N N . LYS A 1 114 ? 4.788 0.818 -33.022 1.00 93.81 114 LYS A N 1
ATOM 880 C CA . LYS A 1 114 ? 5.713 0.608 -31.901 1.00 93.81 114 LYS A CA 1
ATOM 881 C C . LYS A 1 114 ? 6.899 1.561 -31.966 1.00 93.81 114 LYS A C 1
ATOM 883 O O . LYS A 1 114 ? 7.398 1.878 -33.045 1.00 93.81 114 LYS A O 1
ATOM 888 N N . SER A 1 115 ? 7.386 1.985 -30.806 1.00 93.75 115 SER A N 1
ATOM 889 C CA . SER A 1 115 ? 8.618 2.756 -30.669 1.00 93.75 115 SER A CA 1
ATOM 890 C C . SER A 1 115 ? 9.401 2.287 -29.447 1.00 93.75 115 SER A C 1
ATOM 892 O O . SER A 1 115 ? 8.925 2.415 -28.320 1.00 93.75 115 SER A O 1
ATOM 894 N N . THR A 1 116 ? 10.591 1.732 -29.667 1.00 93.94 116 THR A N 1
ATOM 895 C CA . THR A 1 116 ? 11.507 1.321 -28.597 1.00 93.94 116 THR A CA 1
ATOM 896 C C . THR A 1 116 ? 12.462 2.469 -28.294 1.00 93.94 116 THR A C 1
ATOM 898 O O . THR A 1 116 ? 13.178 2.944 -29.176 1.00 93.94 116 THR A O 1
ATOM 901 N N . THR A 1 117 ? 12.473 2.924 -27.044 1.00 91.38 117 THR A N 1
ATOM 902 C CA . THR A 1 117 ? 13.395 3.943 -26.534 1.00 91.38 117 THR A CA 1
ATOM 903 C C . THR A 1 117 ? 14.419 3.289 -25.622 1.00 91.38 117 THR A C 1
ATOM 905 O O . THR A 1 117 ? 14.063 2.556 -24.703 1.00 91.38 117 THR A O 1
ATOM 908 N N . ILE A 1 118 ? 15.693 3.586 -25.856 1.00 90.19 118 ILE A N 1
ATOM 909 C CA . ILE A 1 118 ? 16.832 3.088 -25.085 1.00 90.19 118 ILE A CA 1
ATOM 910 C C . ILE A 1 118 ? 17.648 4.289 -24.621 1.00 90.19 118 ILE A C 1
ATOM 912 O O . ILE A 1 118 ? 18.084 5.097 -25.446 1.00 90.19 118 ILE A O 1
ATOM 916 N N . TYR A 1 119 ? 17.879 4.415 -23.316 1.00 85.94 119 TYR A N 1
ATOM 917 C CA . TYR A 1 119 ? 18.871 5.361 -22.819 1.00 85.94 119 TYR A CA 1
ATOM 918 C C . TYR A 1 119 ? 20.262 4.725 -22.928 1.00 85.94 119 TYR A C 1
ATOM 920 O O . TYR A 1 119 ? 20.491 3.617 -22.456 1.00 85.94 119 TYR A O 1
ATOM 928 N N . ARG A 1 120 ? 21.200 5.389 -23.611 1.00 83.19 120 ARG A N 1
ATOM 929 C CA . ARG A 1 120 ? 22.571 4.890 -23.776 1.00 83.19 120 ARG A CA 1
ATOM 930 C C . ARG A 1 120 ? 23.379 5.228 -22.529 1.00 83.19 120 ARG A C 1
ATOM 932 O O . ARG A 1 120 ? 23.892 6.338 -22.417 1.00 83.19 120 ARG A O 1
ATOM 939 N N . SER A 1 121 ? 23.520 4.283 -21.615 1.00 79.69 121 SER A N 1
ATOM 940 C CA . SER A 1 121 ? 24.376 4.390 -20.428 1.00 79.69 121 SER A CA 1
ATOM 941 C C . SER A 1 121 ? 25.384 3.243 -20.365 1.00 79.69 121 SER A C 1
ATOM 943 O O . SER A 1 121 ? 25.518 2.463 -21.309 1.00 79.69 121 SER A O 1
ATOM 945 N N . ASP A 1 122 ? 26.121 3.166 -19.261 1.00 77.00 122 ASP A N 1
ATOM 946 C CA . ASP A 1 122 ? 26.775 1.929 -18.845 1.00 77.00 122 ASP A CA 1
ATOM 947 C C . ASP A 1 122 ? 25.726 0.924 -18.348 1.00 77.00 122 ASP A C 1
ATOM 949 O O . ASP A 1 122 ? 24.676 1.334 -17.834 1.00 77.00 122 ASP A O 1
ATOM 953 N N . VAL A 1 123 ? 26.020 -0.368 -18.527 1.00 72.38 123 VAL A N 1
ATOM 954 C CA . VAL A 1 123 ? 25.192 -1.488 -18.048 1.00 72.38 123 VAL A CA 1
ATOM 955 C C . VAL A 1 123 ? 25.100 -1.436 -16.521 1.00 72.38 123 VAL A C 1
ATOM 957 O O . VAL A 1 123 ? 26.047 -0.992 -15.870 1.00 72.38 123 VAL A O 1
ATOM 960 N N . ASP A 1 124 ? 23.948 -1.815 -15.967 1.00 73.19 124 ASP A N 1
ATOM 961 C CA . ASP A 1 124 ? 23.635 -1.812 -14.524 1.00 73.19 124 ASP A CA 1
ATOM 962 C C . ASP A 1 124 ? 23.700 -0.432 -13.837 1.00 73.19 124 ASP A C 1
ATOM 964 O O . ASP A 1 124 ? 23.530 -0.306 -12.622 1.00 73.19 124 ASP A O 1
ATOM 968 N N . SER A 1 125 ? 23.910 0.650 -14.594 1.00 75.56 125 SER A N 1
ATOM 969 C CA . SER A 1 125 ? 23.806 2.001 -14.044 1.00 75.56 125 SER A CA 1
ATOM 970 C C . SER A 1 125 ? 22.343 2.373 -13.782 1.00 75.56 125 SER A C 1
ATOM 972 O O . SER A 1 125 ? 21.431 1.916 -14.466 1.00 75.56 125 SER A O 1
ATOM 974 N N . LYS A 1 126 ? 22.098 3.321 -12.867 1.00 70.69 126 LYS A N 1
ATOM 975 C CA . LYS A 1 126 ? 20.750 3.867 -12.585 1.00 70.69 126 LYS A CA 1
ATOM 976 C C . LYS A 1 126 ? 20.024 4.513 -13.782 1.00 70.69 126 LYS A C 1
ATOM 978 O O . LYS A 1 126 ? 18.901 4.985 -13.630 1.00 70.69 126 LYS A O 1
ATOM 983 N N . TYR A 1 127 ? 20.675 4.609 -14.940 1.00 71.94 127 TYR A N 1
ATOM 984 C CA . TYR A 1 127 ? 20.091 5.113 -16.181 1.00 71.94 127 TYR A CA 1
ATOM 985 C C . TYR A 1 127 ? 19.977 4.034 -17.268 1.00 71.94 127 TYR A C 1
ATOM 987 O O . TYR A 1 127 ? 19.563 4.355 -18.380 1.00 71.94 127 TYR A O 1
ATOM 995 N N . ASP A 1 128 ? 20.300 2.776 -16.960 1.00 73.50 128 ASP A N 1
ATOM 996 C CA . ASP A 1 128 ? 20.242 1.654 -17.896 1.00 73.50 128 ASP A CA 1
ATOM 997 C C . ASP A 1 128 ? 18.818 1.104 -18.027 1.00 73.50 128 ASP A C 1
ATOM 999 O O . ASP A 1 128 ? 18.476 0.021 -17.556 1.00 73.50 128 ASP A O 1
ATOM 1003 N N . TYR A 1 129 ? 17.958 1.905 -18.653 1.00 80.25 129 TYR A N 1
ATOM 1004 C CA . TYR A 1 129 ? 16.569 1.556 -18.911 1.00 80.25 129 TYR A CA 1
ATOM 1005 C C . TYR A 1 129 ? 16.231 1.621 -20.399 1.00 80.25 129 TYR A C 1
ATOM 1007 O O . TYR A 1 129 ? 16.732 2.443 -21.179 1.00 80.25 129 TYR A O 1
ATOM 1015 N N . SER A 1 130 ? 15.289 0.767 -20.780 1.00 87.25 130 SER A N 1
ATOM 1016 C CA . SER A 1 130 ? 14.632 0.811 -22.077 1.00 87.25 130 SER A CA 1
ATOM 1017 C C . SER A 1 130 ? 13.140 0.553 -21.915 1.00 87.25 130 SER A C 1
ATOM 1019 O O . SER A 1 130 ? 12.716 -0.095 -20.961 1.00 87.25 130 SER A O 1
ATOM 1021 N N . TYR A 1 131 ? 12.339 1.080 -22.833 1.00 90.38 131 TYR A N 1
ATOM 1022 C CA . TYR A 1 131 ? 10.906 0.820 -22.875 1.00 90.38 131 TYR A CA 1
ATOM 1023 C C . TYR A 1 131 ? 10.401 0.801 -24.312 1.00 90.38 131 TYR A C 1
ATOM 1025 O O . TYR A 1 131 ? 10.941 1.480 -25.187 1.00 90.38 131 TYR A O 1
ATOM 1033 N N . THR A 1 132 ? 9.333 0.050 -24.554 1.00 91.75 132 THR A N 1
ATOM 1034 C CA . THR A 1 132 ? 8.618 0.042 -25.830 1.00 91.75 132 THR A CA 1
ATOM 1035 C C . THR A 1 132 ? 7.238 0.649 -25.644 1.00 91.75 132 THR A C 1
ATOM 1037 O O . THR A 1 132 ? 6.429 0.146 -24.869 1.00 91.75 132 THR A O 1
ATOM 1040 N N . THR A 1 133 ? 6.956 1.723 -26.377 1.00 94.06 133 THR A N 1
ATOM 1041 C CA . THR A 1 133 ? 5.625 2.325 -26.475 1.00 94.06 133 THR A CA 1
ATOM 1042 C C . THR A 1 133 ? 4.909 1.764 -27.698 1.00 94.06 133 THR A C 1
ATOM 1044 O O . THR A 1 133 ? 5.403 1.895 -28.815 1.00 94.06 133 THR A O 1
ATOM 1047 N N . THR A 1 134 ? 3.729 1.180 -27.509 1.00 94.38 134 THR A N 1
ATOM 1048 C CA . THR A 1 134 ? 2.802 0.789 -28.580 1.00 94.38 134 THR A CA 1
ATOM 1049 C C . THR A 1 134 ? 1.628 1.758 -28.586 1.00 94.38 134 THR A C 1
ATOM 1051 O O . THR A 1 134 ? 0.996 1.950 -27.550 1.00 94.38 134 THR A O 1
ATOM 1054 N N . LYS A 1 135 ? 1.333 2.376 -29.732 1.00 94.25 135 LYS A N 1
ATOM 1055 C CA . LYS A 1 135 ? 0.117 3.181 -29.932 1.00 94.25 135 LYS A CA 1
ATOM 1056 C C . LYS A 1 135 ? -0.987 2.315 -30.532 1.00 94.25 135 LYS A C 1
ATOM 1058 O O . LYS A 1 135 ? -0.714 1.543 -31.452 1.00 94.25 135 LYS A O 1
ATOM 1063 N N . HIS A 1 136 ? -2.209 2.463 -30.039 1.00 93.69 136 HIS A N 1
ATOM 1064 C CA . HIS A 1 136 ? -3.364 1.672 -30.466 1.00 93.69 136 HIS A CA 1
ATOM 1065 C C . HIS A 1 136 ? -4.355 2.528 -31.263 1.00 93.69 136 HIS A C 1
ATOM 1067 O O . HIS A 1 136 ? -4.422 3.747 -31.089 1.00 93.69 136 HIS A O 1
ATOM 1073 N N . ASP A 1 137 ? -5.130 1.891 -32.142 1.00 94.25 137 ASP A N 1
ATOM 1074 C CA . ASP A 1 137 ? -6.041 2.583 -33.070 1.00 94.25 137 ASP A CA 1
ATOM 1075 C C . ASP A 1 137 ? -7.231 3.266 -32.364 1.00 94.25 137 ASP A C 1
ATOM 1077 O O . ASP A 1 137 ? -7.842 4.187 -32.907 1.00 94.25 137 ASP A O 1
ATOM 1081 N N . ASP A 1 138 ? -7.551 2.857 -31.132 1.00 90.81 138 ASP A N 1
ATOM 1082 C CA . ASP A 1 138 ? -8.577 3.493 -30.298 1.00 90.81 138 ASP A CA 1
ATOM 1083 C C . ASP A 1 138 ? -8.143 4.861 -29.723 1.00 90.81 138 ASP A C 1
ATOM 1085 O O . ASP A 1 138 ? -8.996 5.662 -29.310 1.00 90.81 138 ASP A O 1
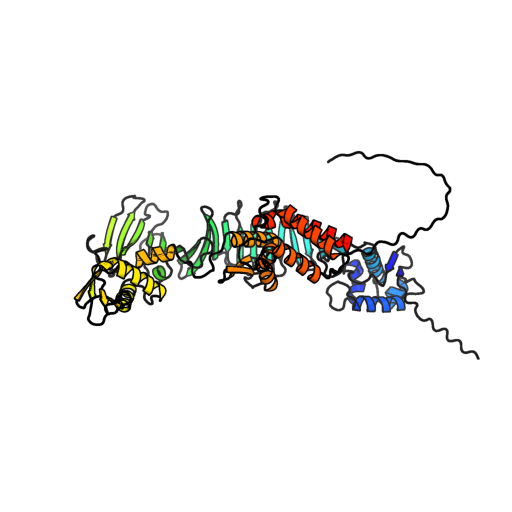ATOM 1089 N N . GLY A 1 139 ? -6.840 5.162 -29.775 1.00 90.88 139 GLY A N 1
ATOM 1090 C CA . GLY A 1 139 ? -6.201 6.361 -29.236 1.00 90.88 139 GLY A CA 1
ATOM 1091 C C . GLY A 1 139 ? -5.481 6.151 -27.899 1.00 90.88 139 GLY A C 1
ATOM 1092 O O . GLY A 1 139 ? -4.903 7.106 -27.383 1.00 90.88 139 GLY A O 1
ATOM 1093 N N . SER A 1 140 ? -5.502 4.938 -27.341 1.00 92.69 140 SER A N 1
ATOM 1094 C CA . SER A 1 140 ? -4.714 4.567 -26.162 1.00 92.69 140 SER A CA 1
ATOM 1095 C C . SER A 1 140 ? -3.256 4.240 -26.524 1.00 92.69 140 SER A C 1
ATOM 1097 O O . SER A 1 140 ? -2.871 4.131 -27.696 1.00 92.69 140 SER A O 1
ATOM 1099 N N . SER A 1 141 ? -2.403 4.084 -25.512 1.00 92.12 141 SER A N 1
ATOM 1100 C CA . SER A 1 141 ? -1.051 3.551 -25.703 1.00 92.12 141 SER A CA 1
ATOM 1101 C C . SER A 1 141 ? -0.582 2.727 -24.512 1.00 92.12 141 SER A C 1
ATOM 1103 O O . SER A 1 141 ? -0.919 3.030 -23.372 1.00 92.12 141 SER A O 1
ATOM 1105 N N . THR A 1 142 ? 0.227 1.705 -24.778 1.00 93.50 142 THR A N 1
ATOM 1106 C CA . THR A 1 142 ? 0.873 0.883 -23.748 1.00 93.50 142 THR A CA 1
ATOM 1107 C C . THR A 1 142 ? 2.373 1.120 -23.783 1.00 93.50 142 THR A C 1
ATOM 1109 O O . THR A 1 142 ? 3.003 0.969 -24.830 1.00 93.50 142 THR A O 1
ATOM 1112 N N . ILE A 1 143 ? 2.955 1.465 -22.643 1.00 89.81 143 ILE A N 1
ATOM 1113 C CA . ILE A 1 143 ? 4.397 1.513 -22.411 1.00 89.81 143 ILE A CA 1
ATOM 1114 C C . ILE A 1 143 ? 4.763 0.243 -21.648 1.00 89.81 143 ILE A C 1
ATOM 1116 O O . ILE A 1 143 ? 4.126 -0.057 -20.646 1.00 89.81 143 ILE A O 1
ATOM 1120 N N . VAL A 1 144 ? 5.769 -0.494 -22.115 1.00 88.06 144 VAL A N 1
ATOM 1121 C CA . VAL A 1 144 ? 6.339 -1.655 -21.413 1.00 88.06 144 VAL A CA 1
ATOM 1122 C C . VAL A 1 144 ? 7.818 -1.388 -21.179 1.00 88.06 144 VAL A C 1
ATOM 1124 O O . VAL A 1 144 ? 8.569 -1.211 -22.142 1.00 88.06 144 VAL A O 1
ATOM 1127 N N . SER A 1 145 ? 8.224 -1.333 -19.917 1.00 85.56 145 SER A N 1
ATOM 1128 C CA . SER A 1 145 ? 9.612 -1.167 -19.481 1.00 85.56 145 SER A CA 1
ATOM 1129 C C . SER A 1 145 ? 10.377 -2.492 -19.546 1.00 85.56 145 SER A C 1
ATOM 1131 O O . SER A 1 145 ? 9.787 -3.571 -19.489 1.00 85.56 145 SER A O 1
ATOM 1133 N N . SER A 1 146 ? 11.709 -2.435 -19.626 1.00 80.81 146 SER A N 1
ATOM 1134 C CA . SER A 1 146 ? 12.559 -3.637 -19.647 1.00 80.81 146 SER A CA 1
ATOM 1135 C C . SER A 1 146 ? 12.565 -4.448 -18.344 1.00 80.81 146 SER A C 1
ATOM 1137 O O . SER A 1 146 ? 13.022 -5.583 -18.357 1.00 80.81 146 SER A O 1
ATOM 1139 N N . ASP A 1 147 ? 12.045 -3.904 -17.242 1.00 78.69 147 ASP A N 1
ATOM 1140 C CA . ASP A 1 147 ? 11.825 -4.618 -15.974 1.00 78.69 147 ASP A CA 1
ATOM 1141 C C . ASP A 1 147 ? 10.463 -5.348 -15.904 1.00 78.69 147 ASP A C 1
ATOM 1143 O O . ASP A 1 147 ? 10.137 -5.967 -14.891 1.00 78.69 147 ASP A O 1
ATOM 1147 N N . GLY A 1 148 ? 9.659 -5.275 -16.972 1.00 79.94 148 GLY A N 1
ATOM 1148 C CA . GLY A 1 148 ? 8.327 -5.876 -17.061 1.00 79.94 148 GLY A CA 1
ATOM 1149 C C . GLY A 1 148 ? 7.183 -5.002 -16.537 1.00 79.94 148 GLY A C 1
ATOM 1150 O O . GLY A 1 148 ? 6.025 -5.383 -16.719 1.00 79.94 148 GLY A O 1
ATOM 1151 N N . THR A 1 149 ? 7.467 -3.836 -15.942 1.00 81.94 149 THR A N 1
ATOM 1152 C CA . THR A 1 149 ? 6.421 -2.869 -15.565 1.00 81.94 149 THR A CA 1
ATOM 1153 C C . THR A 1 149 ? 5.746 -2.280 -16.803 1.00 81.94 149 THR A C 1
ATOM 1155 O O . THR A 1 149 ? 6.357 -2.157 -17.872 1.00 81.94 149 THR A O 1
ATOM 1158 N N . GLN A 1 150 ? 4.464 -1.931 -16.682 1.00 88.94 150 GLN A N 1
ATOM 1159 C CA . GLN A 1 150 ? 3.677 -1.407 -17.798 1.00 88.94 150 GLN A CA 1
ATOM 1160 C C . GLN A 1 150 ? 2.863 -0.185 -17.381 1.00 88.94 150 GLN A C 1
ATOM 1162 O O . GLN A 1 150 ? 2.354 -0.130 -16.269 1.00 88.94 150 GLN A O 1
ATOM 1167 N N . THR A 1 151 ? 2.670 0.755 -18.300 1.00 90.50 151 THR A N 1
ATOM 1168 C CA . THR A 1 151 ? 1.693 1.842 -18.158 1.00 90.50 151 THR A CA 1
ATOM 1169 C C . THR A 1 151 ? 0.753 1.800 -19.352 1.00 90.50 151 THR A C 1
ATOM 1171 O O . THR A 1 151 ? 1.198 1.902 -20.498 1.00 90.50 151 THR A O 1
ATOM 1174 N N . ILE A 1 152 ? -0.548 1.679 -19.105 1.00 90.19 152 ILE A N 1
ATOM 1175 C CA . ILE A 1 152 ? -1.592 1.848 -20.116 1.00 90.19 152 ILE A CA 1
ATOM 1176 C C . ILE A 1 152 ? -2.142 3.263 -19.968 1.00 90.19 152 ILE A C 1
ATOM 1178 O O . ILE A 1 152 ? -2.770 3.588 -18.968 1.00 90.19 152 ILE A O 1
ATOM 1182 N N . GLN A 1 153 ? -1.901 4.109 -20.965 1.00 91.12 153 GLN A N 1
ATOM 1183 C CA . GLN A 1 153 ? -2.464 5.451 -21.060 1.00 91.12 153 GLN A CA 1
ATOM 1184 C C . GLN A 1 153 ? -3.734 5.387 -21.913 1.00 91.12 153 GLN A C 1
ATOM 1186 O O . GLN A 1 153 ? -3.666 5.146 -23.122 1.00 91.12 153 GLN A O 1
ATOM 1191 N N . HIS A 1 154 ? -4.887 5.615 -21.290 1.00 91.81 154 HIS A N 1
ATOM 1192 C CA . HIS A 1 154 ? -6.195 5.582 -21.940 1.00 91.81 154 HIS A CA 1
ATOM 1193 C C . HIS A 1 154 ? -6.487 6.875 -22.704 1.00 91.81 154 HIS A C 1
ATOM 1195 O O . HIS A 1 154 ? -5.922 7.938 -22.431 1.00 91.81 154 HIS A O 1
ATOM 1201 N N . LYS A 1 155 ? -7.412 6.781 -23.665 1.00 93.56 155 LYS A N 1
ATOM 1202 C CA . LYS A 1 155 ? -7.823 7.879 -24.558 1.00 93.56 155 LYS A CA 1
ATOM 1203 C C . LYS A 1 155 ? -8.377 9.105 -23.822 1.00 93.56 155 LYS A C 1
ATOM 1205 O O . LYS A 1 155 ? -8.244 10.224 -24.308 1.00 93.56 155 LYS A O 1
ATOM 1210 N N . ASP A 1 156 ? -9.034 8.895 -22.686 1.00 88.62 156 ASP A N 1
ATOM 1211 C CA . ASP A 1 156 ? -9.630 9.953 -21.861 1.00 88.62 156 ASP A CA 1
ATOM 1212 C C . ASP A 1 156 ? -8.609 10.677 -20.962 1.00 88.62 156 ASP A C 1
ATOM 1214 O O . ASP A 1 156 ? -8.967 11.628 -20.269 1.00 88.62 156 ASP A O 1
ATOM 1218 N N . GLY A 1 157 ? -7.341 10.251 -20.991 1.00 83.69 157 GLY A N 1
ATOM 1219 C CA . GLY A 1 157 ? -6.256 10.772 -20.164 1.00 83.69 157 GLY A CA 1
ATOM 1220 C C . GLY A 1 157 ? -6.030 9.997 -18.864 1.00 83.69 157 GLY A C 1
ATOM 1221 O O . GLY A 1 157 ? -4.991 10.199 -18.235 1.00 83.69 157 GLY A O 1
ATOM 1222 N N . SER A 1 158 ? -6.935 9.093 -18.469 1.00 84.31 158 SER A N 1
ATOM 1223 C CA . SER A 1 158 ? -6.704 8.179 -17.342 1.00 84.31 158 SER A CA 1
ATOM 1224 C C . SER A 1 158 ? -5.575 7.190 -17.654 1.00 84.31 158 SER A C 1
ATOM 1226 O O . SER A 1 158 ? -5.233 6.972 -18.821 1.00 84.31 158 SER A O 1
ATOM 1228 N N . ARG A 1 159 ? -4.958 6.597 -16.627 1.00 90.19 159 ARG A N 1
ATOM 1229 C CA . ARG A 1 159 ? -3.924 5.572 -16.829 1.00 90.19 159 ARG A CA 1
ATOM 1230 C C . ARG A 1 159 ? -3.965 4.466 -15.786 1.00 90.19 159 ARG A C 1
ATOM 1232 O O . ARG A 1 159 ? -4.326 4.717 -14.640 1.00 90.19 159 ARG A O 1
ATOM 1239 N N . ASP A 1 160 ? -3.500 3.289 -16.181 1.00 84.94 160 ASP A N 1
ATOM 1240 C CA . ASP A 1 160 ? -3.210 2.168 -15.291 1.00 84.94 160 ASP A CA 1
ATOM 1241 C C . ASP A 1 160 ? -1.706 1.884 -15.291 1.00 84.94 160 ASP A C 1
ATOM 1243 O O . ASP A 1 160 ? -1.127 1.614 -16.344 1.00 84.94 160 ASP A O 1
ATOM 1247 N N . ASP A 1 161 ? -1.081 1.921 -14.116 1.00 85.69 161 ASP A N 1
ATOM 1248 C CA . ASP A 1 161 ? 0.299 1.482 -13.902 1.00 85.69 161 ASP A CA 1
ATOM 1249 C C . ASP A 1 161 ? 0.279 0.048 -13.339 1.00 85.69 161 ASP A C 1
ATOM 1251 O O . ASP A 1 161 ? -0.344 -0.216 -12.309 1.00 85.69 161 ASP A O 1
ATOM 1255 N N . ILE A 1 162 ? 0.933 -0.890 -14.026 1.00 84.38 162 ILE A N 1
ATOM 1256 C CA . ILE A 1 162 ? 0.963 -2.327 -13.726 1.00 84.38 162 ILE A CA 1
ATOM 1257 C C . ILE A 1 162 ? 2.378 -2.706 -13.274 1.00 84.38 162 ILE A C 1
ATOM 1259 O O . ILE A 1 162 ? 3.338 -2.616 -14.045 1.00 84.38 162 ILE A O 1
ATOM 1263 N N . ASP A 1 163 ? 2.509 -3.136 -12.019 1.00 80.06 163 ASP A N 1
ATOM 1264 C CA . ASP A 1 163 ? 3.767 -3.624 -11.442 1.00 80.06 163 ASP A CA 1
ATOM 1265 C C . ASP A 1 163 ? 4.046 -5.072 -11.903 1.00 80.06 163 ASP A C 1
ATOM 1267 O O . ASP A 1 163 ? 3.145 -5.822 -12.285 1.00 80.06 163 ASP A O 1
ATOM 1271 N N . LYS A 1 164 ? 5.306 -5.500 -11.827 1.00 81.56 164 LYS A N 1
ATOM 1272 C CA . LYS A 1 164 ? 5.791 -6.858 -12.171 1.00 81.56 164 LYS A CA 1
ATOM 1273 C C . LYS A 1 164 ? 5.142 -7.991 -11.357 1.00 81.56 164 LYS A C 1
ATOM 1275 O O . LYS A 1 164 ? 5.248 -9.145 -11.760 1.00 81.56 164 LYS A O 1
ATOM 1280 N N . ASP A 1 165 ? 4.487 -7.695 -10.228 1.00 78.31 165 ASP A N 1
ATOM 1281 C CA . ASP A 1 165 ? 3.696 -8.674 -9.460 1.00 78.31 165 ASP A CA 1
ATOM 1282 C C . ASP A 1 165 ? 2.223 -8.769 -9.913 1.00 78.31 165 ASP A C 1
ATOM 1284 O O . ASP A 1 165 ? 1.454 -9.544 -9.352 1.00 78.31 165 ASP A O 1
ATOM 1288 N N . GLY A 1 166 ? 1.826 -8.001 -10.935 1.00 75.62 166 GLY A N 1
ATOM 1289 C CA . GLY A 1 166 ? 0.454 -7.926 -11.432 1.00 75.62 166 GLY A CA 1
ATOM 1290 C C . GLY A 1 166 ? -0.443 -6.942 -10.675 1.00 75.62 166 GLY A C 1
ATOM 1291 O O . GLY A 1 166 ? -1.613 -6.814 -11.033 1.00 75.62 166 GLY A O 1
ATOM 1292 N N . THR A 1 167 ? 0.068 -6.226 -9.664 1.00 79.81 167 THR A N 1
ATOM 1293 C CA . THR A 1 167 ? -0.670 -5.128 -9.016 1.00 79.81 167 THR A CA 1
ATOM 1294 C C . THR A 1 167 ? -0.967 -4.032 -10.039 1.00 79.81 167 THR A C 1
ATOM 1296 O O . THR A 1 167 ? -0.044 -3.484 -10.639 1.00 79.81 167 THR A O 1
ATOM 1299 N N . ILE A 1 168 ? -2.241 -3.666 -10.187 1.00 81.56 168 ILE A N 1
ATOM 1300 C CA . ILE A 1 168 ? -2.688 -2.566 -11.054 1.00 81.56 168 ILE A CA 1
ATOM 1301 C C . ILE A 1 168 ? -3.010 -1.355 -10.179 1.00 81.56 168 ILE A C 1
ATOM 1303 O O . ILE A 1 168 ? -3.710 -1.485 -9.173 1.00 81.56 168 ILE A O 1
ATOM 1307 N N . ILE A 1 169 ? -2.525 -0.174 -10.557 1.00 85.56 169 ILE A N 1
ATOM 1308 C CA . ILE A 1 169 ? -2.834 1.105 -9.915 1.00 85.56 169 ILE A CA 1
ATOM 1309 C C . ILE A 1 169 ? -3.468 2.029 -10.950 1.00 85.56 169 ILE A C 1
ATOM 1311 O O . ILE A 1 169 ? -2.804 2.462 -11.889 1.00 85.56 169 ILE A O 1
ATOM 1315 N N . SER A 1 170 ? -4.742 2.353 -10.755 1.00 78.38 170 SER A N 1
ATOM 1316 C CA . SER A 1 170 ? -5.499 3.218 -11.661 1.00 78.38 170 SER A CA 1
ATOM 1317 C C . SER A 1 170 ? -5.447 4.675 -11.210 1.00 78.38 170 SER A C 1
ATOM 1319 O O . SER A 1 170 ? -5.554 4.980 -10.016 1.00 78.38 170 SER A O 1
ATOM 1321 N N . TYR A 1 171 ? -5.344 5.580 -12.179 1.00 84.06 171 TYR A N 1
ATOM 1322 C CA . TYR A 1 171 ? -5.319 7.028 -12.006 1.00 84.06 171 TYR A CA 1
ATOM 1323 C C . TYR A 1 171 ? -6.312 7.698 -12.959 1.00 84.06 171 TYR A C 1
ATOM 1325 O O . TYR A 1 171 ? -6.425 7.310 -14.121 1.00 84.06 171 TYR A O 1
ATOM 1333 N N . ASP A 1 172 ? -7.000 8.741 -12.496 1.00 80.44 172 ASP A N 1
ATOM 1334 C CA . ASP A 1 172 ? -7.831 9.583 -13.358 1.00 80.44 172 ASP A CA 1
ATOM 1335 C C . ASP A 1 172 ? -6.992 10.458 -14.311 1.00 80.44 172 ASP A C 1
ATOM 1337 O O . ASP A 1 172 ? -5.766 10.549 -14.210 1.00 80.44 172 ASP A O 1
ATOM 1341 N N . ALA A 1 173 ? -7.666 11.161 -15.224 1.00 80.75 173 ALA A N 1
ATOM 1342 C CA . ALA A 1 173 ? -7.033 12.065 -16.187 1.00 80.75 173 ALA A CA 1
ATOM 1343 C C . ALA A 1 173 ? -6.324 13.292 -15.572 1.00 80.75 173 ALA A C 1
ATOM 1345 O O . ALA A 1 173 ? -5.709 14.077 -16.292 1.00 80.75 173 ALA A O 1
ATOM 1346 N N . LYS A 1 174 ? -6.407 13.483 -14.249 1.00 79.75 174 LYS A N 1
ATOM 1347 C CA . LYS A 1 174 ? -5.684 14.514 -13.489 1.00 79.75 174 LYS A CA 1
ATOM 1348 C C . LYS A 1 174 ? -4.498 13.925 -12.717 1.00 79.75 174 LYS A C 1
ATOM 1350 O O . LYS A 1 174 ? -3.827 14.656 -11.992 1.00 79.75 174 LYS A O 1
ATOM 1355 N N . GLY A 1 175 ? -4.237 12.623 -12.856 1.00 72.81 175 GLY A N 1
ATOM 1356 C CA . GLY A 1 175 ? -3.188 11.907 -12.138 1.00 72.81 175 GLY A CA 1
ATOM 1357 C C . GLY A 1 175 ? -3.543 11.567 -10.688 1.00 72.81 175 GLY A C 1
ATOM 1358 O O . GLY A 1 175 ? -2.648 11.196 -9.930 1.00 72.81 175 GLY A O 1
ATOM 1359 N N . LYS A 1 176 ? -4.814 11.668 -10.270 1.00 74.50 176 LYS A N 1
ATOM 1360 C CA . LYS A 1 176 ? -5.235 11.219 -8.937 1.00 74.50 176 LYS A CA 1
ATOM 1361 C C . LYS A 1 176 ? -5.516 9.718 -8.962 1.00 74.50 176 LYS A C 1
ATOM 1363 O O . LYS A 1 176 ? -6.295 9.239 -9.778 1.00 74.50 176 LYS A O 1
ATOM 1368 N N . LYS A 1 177 ? -4.930 8.988 -8.012 1.00 76.94 177 LYS A N 1
ATOM 1369 C CA . LYS A 1 177 ? -5.177 7.558 -7.772 1.00 76.94 177 LYS A CA 1
ATOM 1370 C C . LYS A 1 177 ? -6.662 7.289 -7.483 1.00 76.94 177 LYS A C 1
ATOM 1372 O O . LYS A 1 177 ? -7.233 7.901 -6.578 1.00 76.94 177 LYS A O 1
ATOM 1377 N N . THR A 1 178 ? -7.268 6.376 -8.238 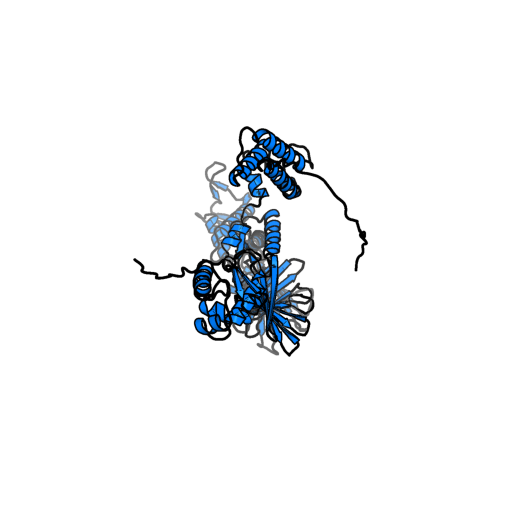1.00 77.00 178 THR A N 1
ATOM 1378 C CA . THR A 1 178 ? -8.691 5.999 -8.153 1.00 77.00 178 THR A CA 1
ATOM 1379 C C . THR A 1 178 ? -8.890 4.577 -7.642 1.00 77.00 178 THR A C 1
ATOM 1381 O O . THR A 1 178 ? -9.825 4.338 -6.875 1.00 77.00 178 THR A O 1
ATOM 1384 N N . ALA A 1 179 ? -8.005 3.644 -8.007 1.00 76.00 179 ALA A N 1
ATOM 1385 C CA . ALA A 1 179 ? -8.080 2.256 -7.568 1.00 76.00 179 ALA A CA 1
ATOM 1386 C C . ALA A 1 179 ? -6.705 1.584 -7.421 1.00 76.00 179 ALA A C 1
ATOM 1388 O O . ALA A 1 179 ? -5.707 2.021 -7.993 1.00 76.00 179 ALA A O 1
ATOM 1389 N N . VAL A 1 180 ? -6.678 0.496 -6.654 1.00 82.50 180 VAL A N 1
ATOM 1390 C CA . VAL A 1 180 ? -5.632 -0.533 -6.669 1.00 82.50 180 VAL A CA 1
ATOM 1391 C C . VAL A 1 180 ? -6.317 -1.889 -6.808 1.00 82.50 180 VAL A C 1
ATOM 1393 O O . VAL A 1 180 ? -7.248 -2.177 -6.055 1.00 82.50 180 VAL A O 1
ATOM 1396 N N . ILE A 1 181 ? -5.854 -2.719 -7.740 1.00 82.00 181 ILE A N 1
ATOM 1397 C CA . ILE A 1 181 ? -6.281 -4.114 -7.891 1.00 82.00 181 ILE A CA 1
ATOM 1398 C C . ILE A 1 181 ? -5.085 -5.001 -7.563 1.00 82.00 181 ILE A C 1
ATOM 1400 O O . ILE A 1 181 ? -4.005 -4.826 -8.129 1.00 82.00 181 ILE A O 1
ATOM 1404 N N . LYS A 1 182 ? -5.273 -5.931 -6.626 1.00 81.62 182 LYS A N 1
ATOM 1405 C CA . L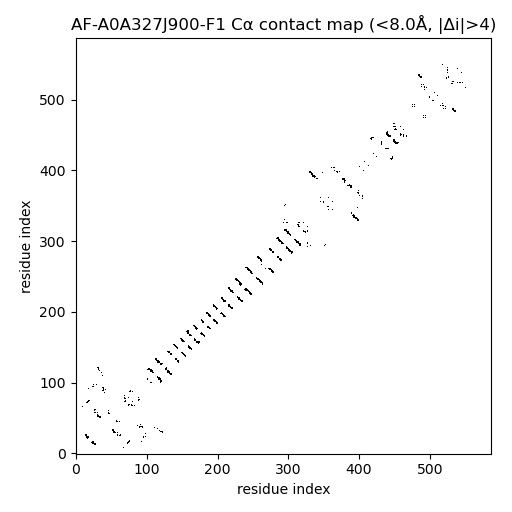YS A 1 182 ? -4.209 -6.783 -6.097 1.00 81.62 182 LYS A CA 1
ATOM 1406 C C . LYS A 1 182 ? -4.794 -8.051 -5.481 1.00 81.62 182 LYS A C 1
ATOM 1408 O O . LYS A 1 182 ? -5.739 -7.955 -4.709 1.00 81.62 182 LYS A O 1
ATOM 1413 N N . ASP A 1 183 ? -4.249 -9.222 -5.809 1.00 81.62 183 ASP A N 1
ATOM 1414 C CA . ASP A 1 183 ? -4.636 -10.519 -5.219 1.00 81.62 183 ASP A CA 1
ATOM 1415 C C . ASP A 1 183 ? -6.156 -10.815 -5.255 1.00 81.62 183 ASP A C 1
ATOM 1417 O O . ASP A 1 183 ? -6.721 -11.427 -4.352 1.00 81.62 183 ASP A O 1
ATOM 1421 N N . GLY A 1 184 ? -6.850 -10.340 -6.299 1.00 75.50 184 GLY A N 1
ATOM 1422 C CA . GLY A 1 184 ? -8.312 -10.449 -6.431 1.00 75.50 184 GLY A CA 1
ATOM 1423 C C . GLY A 1 184 ? -9.119 -9.475 -5.557 1.00 75.50 184 GLY A C 1
ATOM 1424 O O . GLY A 1 184 ? -10.350 -9.487 -5.606 1.00 75.50 184 GLY A O 1
ATOM 1425 N N . LEU A 1 185 ? -8.453 -8.611 -4.789 1.00 80.50 185 LEU A N 1
ATOM 1426 C CA . LEU A 1 185 ? -9.048 -7.485 -4.080 1.00 80.50 185 LEU A CA 1
ATOM 1427 C C . LEU A 1 185 ? -9.011 -6.219 -4.944 1.00 80.50 185 LEU A C 1
ATOM 1429 O 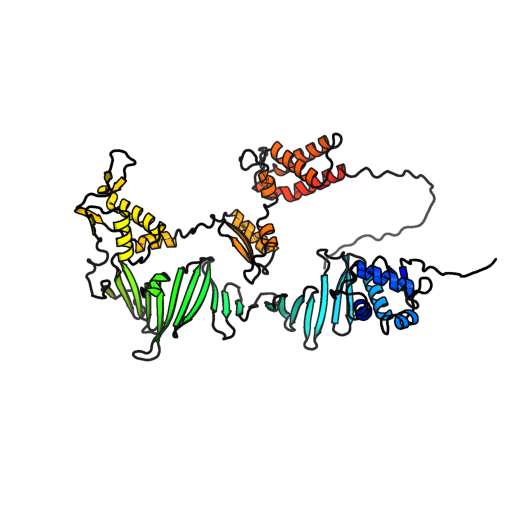O . LEU A 1 185 ? -8.055 -5.971 -5.678 1.00 80.50 185 LEU A O 1
ATOM 1433 N N . THR A 1 186 ? -10.047 -5.389 -4.828 1.00 82.44 186 THR A N 1
ATOM 1434 C CA . THR A 1 186 ? -10.113 -4.058 -5.449 1.00 82.44 186 THR A CA 1
ATOM 1435 C C . THR A 1 186 ? -10.331 -2.999 -4.377 1.00 82.44 186 THR A C 1
ATOM 1437 O O . THR A 1 186 ? -11.397 -2.956 -3.762 1.00 82.44 186 THR A O 1
ATOM 1440 N N . THR A 1 187 ? -9.346 -2.128 -4.167 1.00 83.94 187 THR A N 1
ATOM 1441 C CA . THR A 1 187 ? -9.440 -0.957 -3.287 1.00 83.94 187 THR A CA 1
ATOM 1442 C C . THR A 1 187 ? -9.736 0.287 -4.113 1.00 83.94 187 THR A C 1
ATOM 1444 O O . THR A 1 187 ? -8.882 0.735 -4.871 1.00 83.94 187 THR A O 1
ATOM 1447 N N . THR A 1 188 ? -10.920 0.877 -3.956 1.00 79.31 188 THR A N 1
ATOM 1448 C CA . THR A 1 188 ? -11.290 2.164 -4.574 1.00 79.31 188 THR A CA 1
ATOM 1449 C C . THR A 1 188 ? -11.097 3.322 -3.600 1.00 79.31 188 THR A C 1
ATOM 1451 O O . THR A 1 188 ? -11.418 3.172 -2.421 1.00 79.31 188 THR A O 1
ATOM 1454 N N . PHE A 1 189 ? -10.651 4.479 -4.091 1.00 78.12 189 PHE A N 1
ATOM 1455 C CA . PHE A 1 189 ? -10.402 5.698 -3.309 1.00 78.12 189 PHE A CA 1
ATOM 1456 C C . PHE A 1 189 ? -11.401 6.805 -3.664 1.00 78.12 189 PHE A C 1
ATOM 1458 O O . PHE A 1 189 ? -11.843 6.910 -4.809 1.00 78.12 189 PHE A O 1
ATOM 1465 N N . THR A 1 190 ? -11.740 7.668 -2.706 1.00 74.50 190 THR A N 1
ATOM 1466 C CA . THR A 1 190 ? -12.606 8.827 -2.963 1.00 74.50 190 THR A CA 1
ATOM 1467 C C . THR A 1 190 ? -11.900 9.963 -3.726 1.00 74.50 190 THR A C 1
ATOM 1469 O O . THR A 1 190 ? -10.689 10.181 -3.574 1.00 74.50 190 THR A O 1
ATOM 1472 N N . PRO A 1 191 ? -12.659 10.769 -4.503 1.00 66.19 191 PRO A N 1
ATOM 1473 C CA . PRO A 1 191 ? -12.400 12.200 -4.681 1.00 66.19 191 PRO A CA 1
ATOM 1474 C C . PRO A 1 191 ? -12.358 12.883 -3.307 1.00 66.19 191 PRO A C 1
ATOM 1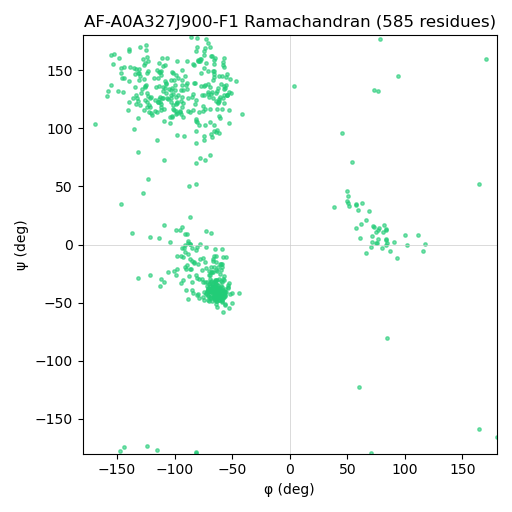476 O O . PRO A 1 191 ? -13.205 12.597 -2.478 1.00 66.19 191 PRO A O 1
ATOM 1479 N N . ASP A 1 192 ? -11.400 13.785 -3.089 1.00 68.81 192 ASP A N 1
ATOM 1480 C CA . ASP A 1 192 ? -10.700 14.005 -1.807 1.00 68.81 192 ASP A CA 1
ATOM 1481 C C . ASP A 1 192 ? -9.508 13.041 -1.607 1.00 68.81 192 ASP A C 1
ATOM 1483 O O . ASP A 1 192 ? -8.396 13.398 -1.997 1.00 68.81 192 ASP A O 1
ATOM 1487 N N . GLY A 1 193 ? -9.712 11.794 -1.185 1.00 64.75 193 GLY A N 1
ATOM 1488 C CA . GLY A 1 193 ? -8.697 10.809 -0.779 1.00 64.75 193 GLY A CA 1
ATOM 1489 C C . GLY A 1 193 ? -8.812 10.365 0.687 1.00 64.75 193 GLY A C 1
ATOM 1490 O O . GLY A 1 193 ? -8.028 9.528 1.121 1.00 64.75 193 GLY A O 1
ATOM 1491 N N . ASN A 1 194 ? -9.789 10.890 1.431 1.00 74.62 194 ASN A N 1
ATOM 1492 C CA . ASN A 1 194 ? -9.987 10.638 2.860 1.00 74.62 194 ASN A CA 1
ATOM 1493 C C . ASN A 1 194 ? -10.592 9.260 3.158 1.00 74.62 194 ASN A C 1
ATOM 1495 O O . ASN A 1 194 ? -10.648 8.856 4.319 1.00 74.62 194 ASN A O 1
ATOM 1499 N N . LYS A 1 195 ? -11.082 8.543 2.139 1.00 80.81 195 LYS A N 1
ATOM 1500 C CA . LYS A 1 195 ? -11.733 7.244 2.302 1.00 80.81 195 LYS A CA 1
ATOM 1501 C C . LYS A 1 195 ? -11.327 6.263 1.209 1.00 80.81 195 LYS A C 1
ATOM 1503 O O . LYS A 1 195 ? -11.236 6.611 0.030 1.00 80.81 195 LYS A O 1
ATOM 1508 N N . SER A 1 196 ? -11.140 5.007 1.601 1.00 81.00 196 SER A N 1
ATOM 1509 C CA . SER A 1 196 ? -10.968 3.883 0.686 1.00 81.00 196 SER A CA 1
ATOM 1510 C C . SER A 1 196 ? -11.875 2.717 1.069 1.00 81.00 196 SER A C 1
ATOM 1512 O O . SER A 1 196 ? -12.252 2.549 2.229 1.00 81.00 196 SER A O 1
ATOM 1514 N N . ILE A 1 197 ? -12.265 1.919 0.079 1.00 84.06 197 ILE A N 1
ATOM 1515 C CA . ILE A 1 197 ? -13.126 0.745 0.248 1.00 84.06 197 ILE A CA 1
ATOM 1516 C C . ILE A 1 197 ? -12.492 -0.402 -0.527 1.00 84.06 197 ILE A C 1
ATOM 1518 O O . ILE A 1 197 ? -12.321 -0.294 -1.739 1.00 84.06 197 ILE A O 1
ATOM 1522 N N . THR A 1 198 ? -12.171 -1.492 0.163 1.00 87.06 198 THR A N 1
ATOM 1523 C CA . THR A 1 198 ? -11.615 -2.715 -0.419 1.00 87.06 198 THR A CA 1
ATOM 1524 C C . THR A 1 198 ? -12.693 -3.776 -0.524 1.00 87.06 198 THR A C 1
ATOM 1526 O O . THR A 1 198 ? -13.328 -4.134 0.472 1.00 87.06 198 THR A O 1
ATOM 1529 N N . LYS A 1 199 ? -12.872 -4.310 -1.729 1.00 86.19 199 LYS A N 1
ATOM 1530 C CA . LYS A 1 199 ? -13.809 -5.392 -2.029 1.00 86.19 199 LYS A CA 1
ATOM 1531 C C . LYS A 1 199 ? -13.083 -6.651 -2.476 1.00 86.19 199 LYS A C 1
ATOM 1533 O O . LYS A 1 199 ? -12.023 -6.550 -3.088 1.00 86.19 199 LYS A O 1
ATOM 1538 N N . ASN A 1 200 ? -13.666 -7.811 -2.193 1.00 85.69 200 ASN A N 1
ATOM 1539 C CA . ASN A 1 200 ? -13.258 -9.078 -2.801 1.00 85.69 200 ASN A CA 1
ATOM 1540 C C . ASN A 1 200 ? -13.865 -9.251 -4.210 1.00 85.69 200 ASN A C 1
ATOM 1542 O O . ASN A 1 200 ? -14.645 -8.412 -4.669 1.00 85.69 200 ASN A O 1
ATOM 1546 N N . ALA A 1 201 ? -13.527 -10.357 -4.878 1.00 85.19 201 ALA A N 1
ATOM 1547 C CA . ALA A 1 201 ? -14.052 -10.709 -6.199 1.00 85.19 201 ALA A CA 1
ATOM 1548 C C . ALA A 1 201 ? -15.593 -10.831 -6.243 1.00 85.19 201 ALA A C 1
ATOM 1550 O O . ALA A 1 201 ? -16.198 -10.509 -7.263 1.00 85.19 201 ALA A O 1
ATOM 1551 N N . ASP A 1 202 ? -16.233 -11.211 -5.131 1.00 88.38 202 ASP A N 1
ATOM 1552 C CA . ASP A 1 202 ? -17.698 -11.279 -4.992 1.00 88.38 202 ASP A CA 1
ATOM 1553 C C . ASP A 1 202 ? -18.355 -9.896 -4.781 1.00 88.38 202 ASP A C 1
ATOM 1555 O O . ASP A 1 202 ? -19.571 -9.785 -4.614 1.00 88.38 202 ASP A O 1
ATOM 1559 N N . GLY A 1 203 ? -17.562 -8.819 -4.748 1.00 85.69 203 GLY A N 1
ATOM 1560 C CA . GLY A 1 203 ? -18.023 -7.446 -4.538 1.00 85.69 203 GLY A CA 1
ATOM 1561 C C . GLY A 1 203 ? -18.369 -7.092 -3.086 1.00 85.69 203 GLY A C 1
ATOM 1562 O O . GLY A 1 203 ? -18.829 -5.972 -2.835 1.00 85.69 203 GLY A O 1
ATOM 1563 N N . GLN A 1 204 ? -18.136 -8.000 -2.133 1.00 89.12 204 GLN A N 1
ATOM 1564 C CA . GLN A 1 204 ? -18.314 -7.760 -0.700 1.00 89.12 204 GLN A CA 1
ATOM 1565 C C . GLN A 1 204 ? -17.196 -6.859 -0.173 1.00 89.12 204 GLN A C 1
ATOM 1567 O O . GLN A 1 204 ? -16.026 -7.057 -0.500 1.00 89.12 204 GLN A O 1
ATOM 1572 N N . THR A 1 205 ? -17.536 -5.884 0.671 1.00 91.19 205 THR A N 1
ATOM 1573 C CA . THR A 1 205 ? -16.540 -5.030 1.328 1.00 91.19 205 THR A CA 1
ATOM 1574 C C . THR A 1 205 ? -15.824 -5.827 2.414 1.00 91.19 205 THR A C 1
ATOM 1576 O O . THR A 1 205 ? -16.449 -6.225 3.387 1.00 91.19 205 THR A O 1
ATOM 1579 N N . VAL A 1 206 ? -14.514 -6.032 2.276 1.00 90.38 206 VAL A N 1
ATOM 1580 C CA . VAL A 1 206 ? -13.685 -6.747 3.268 1.00 90.38 206 VAL A CA 1
ATOM 1581 C C . VAL A 1 206 ? -12.925 -5.791 4.187 1.00 90.38 206 VAL A C 1
ATOM 1583 O O . VAL A 1 206 ? -12.656 -6.114 5.345 1.00 90.38 206 VAL A O 1
ATOM 1586 N N . SER A 1 207 ? -12.634 -4.575 3.717 1.00 90.81 207 SER A N 1
ATOM 1587 C CA . SER A 1 207 ? -12.135 -3.490 4.564 1.00 90.81 207 SER A CA 1
ATOM 1588 C C . SER A 1 207 ? -12.489 -2.108 4.017 1.00 90.81 207 SER A C 1
ATOM 1590 O O . SER A 1 207 ? -12.833 -1.950 2.846 1.00 90.81 207 SER A O 1
ATOM 1592 N N . SER A 1 208 ? -12.382 -1.089 4.862 1.00 87.19 208 SER A N 1
ATOM 1593 C CA . SER A 1 208 ? -12.387 0.317 4.452 1.00 87.19 208 SER A CA 1
ATOM 1594 C C . SER A 1 208 ? -11.465 1.132 5.346 1.00 87.19 208 SER A C 1
ATOM 1596 O O . SER A 1 208 ? -11.436 0.892 6.550 1.00 87.19 208 SER A O 1
ATOM 1598 N N . MET A 1 209 ? -10.765 2.113 4.784 1.00 84.31 209 MET A N 1
ATOM 1599 C CA . MET A 1 209 ? -10.047 3.136 5.548 1.00 84.31 209 MET A CA 1
ATOM 1600 C C . MET A 1 209 ? -10.852 4.433 5.510 1.00 84.31 209 MET A C 1
ATOM 1602 O O . MET A 1 209 ? -11.405 4.773 4.464 1.00 84.31 209 MET A O 1
ATOM 1606 N N . GLU A 1 210 ? -10.902 5.175 6.610 1.00 84.31 210 GLU A N 1
ATOM 1607 C CA . GLU A 1 210 ? -11.508 6.506 6.654 1.00 84.31 210 GLU A CA 1
ATOM 1608 C C . GLU A 1 210 ? -10.740 7.424 7.608 1.00 84.31 210 GLU A C 1
ATOM 1610 O O . GLU A 1 210 ? -10.475 7.049 8.749 1.00 84.31 210 GLU A O 1
ATOM 1615 N N . LEU A 1 211 ? -10.410 8.633 7.153 1.00 74.88 211 LEU A N 1
ATOM 1616 C CA . LEU A 1 211 ? -9.840 9.678 7.994 1.00 74.88 211 LEU A CA 1
ATOM 1617 C C . LEU A 1 211 ? -10.974 10.389 8.752 1.00 74.88 211 LEU A C 1
ATOM 1619 O O . LEU A 1 211 ? -11.728 11.166 8.164 1.00 74.88 211 LEU A O 1
ATOM 1623 N N . ARG A 1 212 ? -11.101 10.129 10.057 1.00 80.62 212 ARG A N 1
ATOM 1624 C CA . ARG A 1 212 ? -12.071 10.789 10.952 1.00 80.62 212 ARG A CA 1
ATOM 1625 C C . ARG A 1 212 ? -11.308 11.646 11.955 1.00 80.62 212 ARG A C 1
ATOM 1627 O O . ARG A 1 212 ? -10.454 11.124 12.659 1.00 80.62 212 ARG A O 1
ATOM 1634 N N . ASP A 1 213 ? -11.583 12.948 12.014 1.00 79.62 213 ASP A N 1
ATOM 1635 C CA . ASP A 1 213 ? -10.921 13.886 12.940 1.00 79.62 213 ASP A CA 1
ATOM 1636 C C . ASP A 1 213 ? -9.375 13.801 12.918 1.00 79.62 213 ASP A C 1
ATOM 1638 O O . ASP A 1 213 ? -8.710 13.832 13.953 1.00 79.62 213 ASP A O 1
ATOM 1642 N N . ASN A 1 214 ? -8.801 13.679 11.712 1.00 72.50 214 ASN A N 1
ATOM 1643 C CA . ASN A 1 214 ? -7.371 13.451 11.439 1.00 72.50 214 ASN A CA 1
ATOM 1644 C C . ASN A 1 214 ? -6.781 12.131 11.986 1.00 72.50 214 ASN A C 1
ATOM 1646 O O . ASN A 1 214 ? -5.559 12.000 12.049 1.00 72.50 214 ASN A O 1
ATOM 1650 N N . LYS A 1 215 ? -7.620 11.151 12.339 1.00 72.56 215 LYS A N 1
ATOM 1651 C CA . LYS A 1 215 ? -7.226 9.784 12.711 1.00 72.56 215 LYS A CA 1
ATOM 1652 C C . LYS A 1 215 ? -7.602 8.788 11.629 1.00 72.56 215 LYS A C 1
ATOM 1654 O O . LYS A 1 215 ? -8.687 8.880 11.052 1.00 72.56 215 LYS A O 1
ATOM 1659 N N . GLU A 1 216 ? -6.733 7.819 11.371 1.00 73.25 216 GLU A N 1
ATOM 1660 C CA . GLU A 1 216 ? -7.017 6.759 10.402 1.00 73.25 216 GLU A CA 1
ATOM 1661 C C . GLU A 1 216 ? -7.827 5.651 11.076 1.00 73.25 216 GLU A C 1
ATOM 1663 O O . GLU A 1 216 ? -7.343 4.983 11.989 1.00 73.25 216 GLU A O 1
ATOM 1668 N N . ILE A 1 217 ? -9.063 5.440 10.623 1.00 83.75 217 ILE A N 1
ATOM 1669 C CA . ILE A 1 217 ? -9.904 4.333 11.075 1.00 83.75 217 ILE A CA 1
ATOM 1670 C C . ILE A 1 217 ? -9.936 3.256 9.992 1.00 83.75 217 ILE A C 1
ATOM 1672 O O . ILE A 1 217 ? -10.638 3.377 8.985 1.00 83.75 217 ILE A O 1
ATOM 1676 N N . LEU A 1 218 ? -9.202 2.168 10.223 1.00 85.69 218 LEU A N 1
ATOM 1677 C CA . LEU A 1 218 ? -9.322 0.947 9.437 1.00 85.69 218 LEU A CA 1
ATOM 1678 C C . LEU A 1 218 ? -10.504 0.139 9.973 1.00 85.69 218 LEU A C 1
ATOM 1680 O O . LEU A 1 218 ? -10.498 -0.286 11.121 1.00 85.69 218 LEU A O 1
ATOM 1684 N N . THR A 1 219 ? -11.497 -0.135 9.137 1.00 90.31 219 THR A N 1
ATOM 1685 C CA . THR A 1 219 ? -12.562 -1.097 9.443 1.00 90.31 219 THR A CA 1
ATOM 1686 C C . THR A 1 219 ? -12.302 -2.395 8.691 1.00 90.31 219 THR A C 1
ATOM 1688 O O . THR A 1 219 ? -12.097 -2.365 7.478 1.00 90.31 219 THR A O 1
ATOM 1691 N N . LYS A 1 220 ? -12.316 -3.537 9.385 1.00 92.56 220 LYS A N 1
ATOM 1692 C CA . LYS A 1 220 ? -12.310 -4.877 8.773 1.00 92.56 220 LYS A CA 1
ATOM 1693 C C . LYS A 1 220 ? -13.683 -5.515 8.925 1.00 92.56 220 LYS A C 1
ATOM 1695 O O . LYS A 1 220 ? -14.278 -5.420 9.997 1.00 92.56 220 LYS A O 1
ATOM 1700 N N . TYR A 1 221 ? -14.154 -6.178 7.876 1.00 92.62 221 TYR A N 1
ATOM 1701 C CA . TYR A 1 221 ? -15.466 -6.814 7.836 1.00 92.62 221 TYR A CA 1
ATOM 1702 C C . TYR A 1 221 ? -15.333 -8.335 7.749 1.00 92.62 221 TYR A C 1
ATOM 1704 O O . TYR A 1 221 ? -14.540 -8.862 6.972 1.00 92.62 221 TYR A O 1
ATOM 1712 N N . GLU A 1 222 ? -16.140 -9.034 8.537 1.00 93.00 222 GLU A N 1
ATOM 1713 C CA . GLU A 1 222 ? -16.319 -10.483 8.496 1.00 93.00 222 GLU A CA 1
ATOM 1714 C C . GLU A 1 222 ? -17.811 -10.783 8.306 1.00 93.00 222 GLU A C 1
ATOM 1716 O O . GLU A 1 222 ? -18.660 -10.151 8.935 1.00 93.00 222 GLU A O 1
ATOM 1721 N N . TYR A 1 223 ? -18.140 -11.747 7.449 1.00 90.06 223 TYR A N 1
ATOM 1722 C CA . TYR A 1 223 ? -19.518 -12.155 7.178 1.00 90.06 223 TYR A CA 1
ATOM 1723 C C . TYR A 1 223 ? -19.742 -13.568 7.715 1.00 90.06 223 TYR A C 1
ATOM 1725 O O . TYR A 1 223 ? -19.082 -14.509 7.281 1.00 90.06 223 TYR A O 1
ATOM 1733 N N . SER A 1 224 ? -20.664 -13.724 8.666 1.00 86.38 224 SER A N 1
ATOM 1734 C CA . SER A 1 224 ? -20.896 -14.997 9.356 1.00 86.38 224 SER A CA 1
ATOM 1735 C C . SER A 1 224 ? -22.356 -15.132 9.781 1.00 86.38 224 SER A C 1
ATOM 1737 O O . SER A 1 224 ? -22.934 -14.206 10.348 1.00 86.38 224 SER A O 1
ATOM 1739 N N . ASN A 1 225 ? -22.973 -16.282 9.493 1.00 83.06 225 ASN A N 1
ATOM 1740 C CA . ASN A 1 225 ? -24.353 -16.621 9.879 1.00 83.06 225 ASN A CA 1
ATOM 1741 C C . ASN A 1 225 ? -25.412 -15.553 9.516 1.00 83.06 225 ASN A C 1
ATOM 1743 O O . ASN A 1 225 ? -26.356 -15.322 10.266 1.00 83.06 225 ASN A O 1
ATOM 1747 N N . GLY A 1 226 ? -25.250 -14.878 8.371 1.00 82.56 226 GLY A N 1
ATOM 1748 C CA . GLY A 1 226 ? -26.142 -13.800 7.916 1.00 82.56 226 GLY A CA 1
ATOM 1749 C C . GLY A 1 226 ? -25.897 -12.430 8.567 1.00 82.56 226 GLY A C 1
ATOM 1750 O O . GLY A 1 226 ? -26.528 -11.452 8.168 1.00 82.56 226 GLY A O 1
ATOM 1751 N N . ASN A 1 227 ? -24.960 -12.344 9.512 1.00 88.75 227 ASN A N 1
ATOM 1752 C CA . ASN A 1 227 ? -24.515 -11.106 10.143 1.00 88.75 227 ASN A CA 1
ATOM 1753 C C . ASN A 1 227 ? -23.221 -10.584 9.498 1.00 88.75 227 ASN A C 1
ATOM 1755 O O . ASN A 1 227 ? -22.444 -11.330 8.900 1.00 88.75 227 ASN A O 1
ATOM 1759 N N . THR A 1 228 ? -22.982 -9.285 9.659 1.00 93.44 228 THR A N 1
ATOM 1760 C CA . THR A 1 228 ? -21.720 -8.603 9.345 1.00 93.44 228 THR A CA 1
ATOM 1761 C C . THR A 1 228 ? -21.070 -8.165 10.651 1.00 93.44 228 THR A C 1
ATOM 1763 O O . THR A 1 228 ? -21.701 -7.465 11.436 1.00 93.44 228 THR A O 1
ATOM 1766 N N . ILE A 1 229 ? -19.820 -8.548 10.886 1.00 94.38 229 ILE A N 1
ATOM 1767 C CA . ILE A 1 229 ? -19.012 -8.110 12.025 1.00 94.38 229 ILE A CA 1
ATOM 1768 C C . ILE A 1 229 ? -18.008 -7.082 11.501 1.00 94.38 229 ILE A C 1
ATOM 1770 O O . ILE A 1 229 ? -17.093 -7.427 10.755 1.00 94.38 229 ILE A O 1
ATOM 1774 N N . ALA A 1 230 ? -18.189 -5.820 11.874 1.00 94.38 230 ALA A N 1
ATOM 1775 C CA . ALA A 1 230 ? -17.273 -4.728 11.577 1.00 94.38 230 ALA A CA 1
ATOM 1776 C C . ALA A 1 230 ? -16.374 -4.463 12.792 1.00 94.38 230 ALA A C 1
ATOM 1778 O O . ALA A 1 230 ? -16.865 -4.264 13.903 1.00 94.38 230 ALA A O 1
ATOM 1779 N N . ARG A 1 231 ? -15.059 -4.454 12.580 1.00 91.94 231 ARG A N 1
ATOM 1780 C CA . ARG A 1 231 ? -14.041 -4.177 13.603 1.00 91.94 231 ARG A CA 1
ATOM 1781 C C . ARG A 1 231 ? -13.285 -2.919 13.221 1.00 91.94 231 ARG A C 1
ATOM 1783 O O . ARG A 1 231 ? -12.613 -2.922 12.190 1.00 91.94 231 ARG A O 1
ATOM 1790 N N . GLU A 1 232 ? -13.406 -1.866 14.020 1.00 88.31 232 GLU A N 1
ATOM 1791 C CA . GLU A 1 232 ? -12.699 -0.603 13.802 1.00 88.31 232 GLU A CA 1
ATOM 1792 C C . GLU A 1 232 ? -11.373 -0.588 14.566 1.00 88.31 232 GLU A C 1
ATOM 1794 O O . GLU A 1 232 ? -11.330 -0.916 15.748 1.00 88.31 232 GLU A O 1
ATOM 1799 N N . TYR A 1 233 ? -10.301 -0.183 13.894 1.00 84.44 233 TYR A N 1
ATOM 1800 C CA . TYR A 1 233 ? -8.952 -0.036 14.428 1.00 84.44 233 TYR A CA 1
ATOM 1801 C C . TYR A 1 233 ? -8.503 1.403 14.169 1.00 84.44 233 TYR A C 1
ATOM 1803 O O . TYR A 1 233 ? -8.434 1.823 13.013 1.00 84.44 233 TYR A O 1
ATOM 1811 N N . ALA A 1 234 ? -8.220 2.158 15.229 1.00 80.12 234 ALA A N 1
ATOM 1812 C CA . ALA A 1 234 ? -7.731 3.530 15.118 1.00 80.12 234 ALA A CA 1
ATOM 1813 C C . ALA A 1 234 ? -6.198 3.567 15.042 1.00 80.12 234 ALA A C 1
ATOM 1815 O O . ALA A 1 234 ? -5.530 2.836 15.773 1.00 80.12 234 ALA A O 1
ATOM 1816 N N . ASP A 1 235 ? -5.654 4.425 14.179 1.00 75.00 235 ASP A N 1
ATOM 1817 C CA . ASP A 1 235 ? -4.236 4.805 14.101 1.00 75.00 235 ASP A CA 1
ATOM 1818 C C . ASP A 1 235 ? -3.257 3.605 14.068 1.00 75.00 235 ASP A C 1
ATOM 1820 O O . ASP A 1 235 ? -2.175 3.628 14.654 1.00 75.00 235 ASP A O 1
ATOM 1824 N N . GLY A 1 236 ? -3.651 2.527 13.376 1.00 62.91 236 GLY A N 1
ATOM 1825 C CA . GLY A 1 236 ? -2.847 1.308 13.214 1.00 62.91 236 GLY A CA 1
ATOM 1826 C C . GLY A 1 236 ? -2.881 0.321 14.391 1.00 62.91 236 GLY A C 1
ATOM 1827 O O . GLY A 1 236 ? -2.093 -0.627 14.403 1.00 62.91 236 GLY A O 1
ATOM 1828 N N . ALA A 1 237 ? -3.776 0.503 15.367 1.00 67.69 237 ALA A N 1
ATOM 1829 C CA . ALA A 1 237 ? -3.935 -0.411 16.500 1.00 67.69 237 ALA A CA 1
ATOM 1830 C C . ALA A 1 237 ? -4.187 -1.872 16.066 1.00 67.69 237 ALA A C 1
ATOM 1832 O O . ALA A 1 237 ? -4.892 -2.147 15.096 1.00 67.69 237 ALA A O 1
ATOM 1833 N N . GLN A 1 238 ? -3.645 -2.832 16.825 1.00 66.06 238 GLN A N 1
ATOM 1834 C CA . GLN A 1 238 ? -3.861 -4.270 16.583 1.00 66.06 238 GLN A CA 1
ATOM 1835 C C . GLN A 1 238 ? -5.140 -4.812 17.240 1.00 66.06 238 GLN A C 1
ATOM 1837 O O . GLN A 1 238 ? -5.657 -5.850 16.827 1.00 66.06 238 GLN A O 1
ATOM 1842 N N . ILE A 1 239 ? -5.651 -4.111 18.254 1.00 71.69 239 ILE A N 1
ATOM 1843 C CA . ILE A 1 239 ? -6.889 -4.426 18.974 1.00 71.69 239 ILE A CA 1
ATOM 1844 C C . ILE A 1 239 ? -7.974 -3.472 18.454 1.00 71.69 239 ILE A C 1
ATOM 1846 O O . ILE A 1 239 ? -7.682 -2.283 18.296 1.00 71.69 239 ILE A O 1
ATOM 1850 N N . PRO A 1 240 ? -9.196 -3.947 18.153 1.00 74.31 240 PRO A N 1
ATOM 1851 C CA . PRO A 1 240 ? -10.256 -3.061 17.697 1.00 74.31 240 PRO A CA 1
ATOM 1852 C C . PRO A 1 240 ? -10.724 -2.139 18.830 1.00 74.31 240 PRO A C 1
ATOM 1854 O O . PRO A 1 240 ? -10.952 -2.593 19.949 1.00 74.31 240 PRO A O 1
ATOM 1857 N N . SER A 1 241 ? -10.910 -0.855 18.527 1.00 74.62 241 SER A N 1
ATOM 1858 C CA . SER A 1 241 ? -11.487 0.143 19.439 1.00 74.62 241 SER A CA 1
ATOM 1859 C C . SER A 1 241 ? -13.016 0.067 19.515 1.00 74.62 241 SER A C 1
ATOM 1861 O O . SER A 1 241 ? -13.625 0.624 20.425 1.00 74.62 241 SER A O 1
ATOM 1863 N N . SER A 1 242 ? -13.644 -0.604 18.547 1.00 80.50 242 SER A N 1
ATOM 1864 C CA . SER A 1 242 ? -15.086 -0.829 18.471 1.00 80.50 242 SER A CA 1
ATOM 1865 C C . SER A 1 242 ? -15.366 -2.079 17.640 1.00 80.50 242 SER A C 1
ATOM 1867 O O . SER A 1 242 ? -14.763 -2.275 16.579 1.00 80.50 242 SER A O 1
ATOM 1869 N N . ILE A 1 243 ? -16.295 -2.919 18.100 1.00 88.69 243 ILE A N 1
ATOM 1870 C CA . ILE A 1 243 ? -16.815 -4.057 17.336 1.00 88.69 243 ILE A CA 1
ATOM 1871 C C . ILE A 1 243 ? -18.324 -3.891 17.187 1.00 88.69 243 ILE A C 1
ATOM 1873 O O . ILE A 1 243 ? -19.040 -3.738 18.176 1.00 88.69 243 ILE A O 1
ATOM 1877 N N . ILE A 1 244 ? -18.817 -3.935 15.951 1.00 92.56 244 ILE A N 1
ATOM 1878 C CA . ILE A 1 244 ? -20.233 -3.777 15.612 1.00 92.56 244 ILE A CA 1
ATOM 1879 C C . ILE A 1 244 ? -20.694 -5.022 14.860 1.00 92.56 244 ILE A C 1
ATOM 1881 O O . ILE A 1 244 ? -20.177 -5.336 13.792 1.00 92.56 244 ILE A O 1
ATOM 1885 N N . VAL A 1 245 ? -21.689 -5.719 15.401 1.00 92.94 245 VAL A N 1
ATOM 1886 C CA . VAL A 1 245 ? -22.356 -6.848 14.749 1.00 92.94 245 VAL A CA 1
ATOM 1887 C C . VAL A 1 245 ? -23.692 -6.365 14.196 1.00 92.94 245 VAL A C 1
ATOM 1889 O O . VAL A 1 245 ? -24.612 -6.055 14.952 1.00 92.94 245 VAL A O 1
ATOM 1892 N N . SER A 1 246 ? -23.792 -6.287 12.875 1.00 91.56 246 SER A N 1
ATOM 1893 C CA . SER A 1 246 ? -24.991 -5.895 12.135 1.00 91.56 246 SER A CA 1
ATOM 1894 C C . SER A 1 246 ? -25.716 -7.129 11.604 1.00 91.56 246 SER A C 1
ATOM 1896 O O . SER A 1 246 ? -25.098 -7.994 10.984 1.00 91.56 246 SER A O 1
ATOM 1898 N N . GLY A 1 247 ? -27.030 -7.192 11.786 1.00 88.38 247 GLY A N 1
ATOM 1899 C CA . GLY A 1 247 ? -27.861 -8.315 11.358 1.00 88.38 247 GLY A CA 1
ATOM 1900 C C . GLY A 1 247 ? -29.269 -7.895 10.952 1.00 88.38 247 GLY A C 1
ATOM 1901 O O . GLY A 1 247 ? -29.626 -6.714 10.959 1.00 88.38 247 GLY A O 1
ATOM 1902 N N . ARG A 1 248 ? -30.089 -8.887 10.603 1.00 80.94 248 ARG A N 1
ATOM 1903 C CA . ARG A 1 248 ? -31.515 -8.723 10.292 1.00 80.94 248 ARG A CA 1
ATOM 1904 C C . ARG A 1 248 ? -32.339 -9.638 11.189 1.00 80.94 248 ARG A C 1
ATOM 1906 O O . ARG A 1 248 ? -32.061 -10.831 11.235 1.00 80.94 248 ARG A O 1
ATOM 1913 N N . SER A 1 249 ? -33.369 -9.102 11.841 1.00 68.56 249 SER A N 1
ATOM 1914 C CA . SER A 1 249 ? -34.395 -9.911 12.512 1.00 68.56 249 SER A CA 1
ATOM 1915 C C . SER A 1 249 ? -35.718 -9.853 11.753 1.00 68.56 249 SER A C 1
ATOM 1917 O O . SER A 1 249 ? -35.990 -8.910 11.010 1.00 68.56 249 SER A O 1
ATOM 1919 N N . SER A 1 250 ? -36.526 -10.894 11.930 1.00 61.72 250 SER A N 1
ATOM 1920 C CA . SER A 1 250 ? -37.890 -11.009 11.400 1.00 61.72 250 SER A CA 1
ATOM 1921 C C . SER A 1 250 ? -38.875 -11.588 12.424 1.00 61.72 250 SER A C 1
ATOM 1923 O O . SER A 1 250 ? -40.008 -11.889 12.063 1.00 61.72 250 SER A O 1
ATOM 1925 N N . GLU A 1 251 ? -38.472 -11.733 13.696 1.00 49.91 251 GLU A N 1
ATOM 1926 C CA . GLU A 1 251 ? -39.193 -12.558 14.683 1.00 49.91 251 GLU A CA 1
ATOM 1927 C C . GLU A 1 251 ? -40.666 -12.173 14.893 1.00 49.91 251 GLU A C 1
ATOM 1929 O O . GLU A 1 251 ? -41.454 -13.044 15.242 1.00 49.91 251 GLU A O 1
ATOM 1934 N N . ASN A 1 252 ? -41.059 -10.912 14.660 1.00 46.31 252 ASN A N 1
ATOM 1935 C CA . ASN A 1 252 ? -42.450 -10.455 14.795 1.00 46.31 252 ASN A CA 1
ATOM 1936 C C . ASN A 1 252 ? -42.862 -9.350 13.789 1.00 46.31 252 ASN A C 1
ATOM 1938 O O . ASN A 1 252 ? -43.640 -8.462 14.140 1.00 46.31 252 ASN A O 1
ATOM 1942 N N . GLY A 1 253 ? -42.360 -9.340 12.544 1.00 54.28 253 GLY A N 1
ATOM 1943 C CA . GLY A 1 253 ? -42.784 -8.304 11.585 1.00 54.28 253 GLY A CA 1
ATOM 1944 C C . GLY A 1 253 ? -41.916 -8.116 10.333 1.00 54.28 253 GLY A C 1
ATOM 1945 O O . GLY A 1 253 ? -41.189 -9.034 9.949 1.00 54.28 253 GLY A O 1
ATOM 1946 N N . PRO A 1 254 ? -41.995 -6.942 9.664 1.00 58.12 254 PRO A N 1
ATOM 1947 C CA . PRO A 1 254 ? -41.118 -6.623 8.540 1.00 58.12 254 PRO A CA 1
ATOM 1948 C C . PRO A 1 254 ? -39.651 -6.676 8.974 1.00 58.12 254 PRO A C 1
ATOM 1950 O O . PRO A 1 254 ? -39.322 -6.304 10.096 1.00 58.12 254 PRO A O 1
ATOM 1953 N N . THR A 1 255 ? -38.770 -7.124 8.081 1.00 65.56 255 THR A N 1
ATOM 1954 C CA . THR A 1 255 ? -37.354 -7.347 8.391 1.00 65.56 255 THR A CA 1
ATOM 1955 C C . THR A 1 255 ? -36.674 -6.070 8.882 1.00 65.56 255 THR A C 1
ATOM 1957 O O . THR A 1 255 ? -36.542 -5.114 8.114 1.00 65.56 255 THR A O 1
ATOM 1960 N N . THR A 1 256 ? -36.198 -6.058 10.128 1.00 72.44 256 THR A N 1
ATOM 1961 C CA . THR A 1 256 ? -35.552 -4.882 10.724 1.00 72.44 256 THR A CA 1
ATOM 1962 C C . THR A 1 256 ? -34.064 -5.095 10.964 1.00 72.44 256 THR A C 1
ATOM 1964 O O . THR A 1 256 ? -33.595 -6.204 11.239 1.00 72.44 256 THR A O 1
ATOM 1967 N N . THR A 1 257 ? -33.299 -4.013 10.816 1.00 81.31 257 THR A N 1
ATOM 1968 C CA . THR A 1 257 ? -31.858 -4.000 11.078 1.00 81.31 257 THR A CA 1
ATOM 1969 C C . THR A 1 257 ? -31.614 -3.977 12.581 1.00 81.31 257 THR A C 1
ATOM 1971 O O . THR A 1 257 ? -32.151 -3.114 13.283 1.00 81.31 257 THR A O 1
ATOM 1974 N N . ILE A 1 258 ? -30.772 -4.896 13.051 1.00 88.31 258 ILE A N 1
ATOM 1975 C CA . ILE A 1 258 ? -30.215 -4.886 14.405 1.00 88.31 258 ILE A CA 1
ATOM 1976 C C . ILE A 1 258 ? -28.728 -4.554 14.302 1.00 88.31 258 ILE A C 1
ATOM 1978 O O . ILE A 1 258 ? -28.024 -5.117 13.465 1.00 88.31 258 ILE A O 1
ATOM 1982 N N . GLU A 1 259 ? -28.246 -3.667 15.166 1.00 92.69 259 GLU A N 1
ATOM 1983 C CA . GLU A 1 259 ? -26.818 -3.462 15.406 1.00 92.69 259 GLU A CA 1
ATOM 1984 C C . GLU A 1 259 ? -26.506 -3.665 16.882 1.00 92.69 259 GLU A C 1
ATOM 1986 O O . GLU A 1 259 ? -27.103 -3.023 17.741 1.00 92.69 259 GLU A O 1
ATOM 1991 N N . THR A 1 260 ? -25.531 -4.513 17.175 1.00 92.12 260 THR A N 1
ATOM 1992 C CA . THR A 1 260 ? -25.037 -4.744 18.530 1.00 92.12 260 THR A CA 1
ATOM 1993 C C . THR A 1 260 ? -23.579 -4.314 18.604 1.00 92.12 260 THR A C 1
ATOM 1995 O O . THR A 1 260 ? -22.761 -4.790 17.819 1.00 92.12 260 THR A O 1
ATOM 1998 N N . LYS A 1 261 ? -23.242 -3.415 19.530 1.00 91.12 261 LYS A N 1
ATOM 1999 C CA . LYS A 1 261 ? -21.869 -2.950 19.757 1.00 91.12 261 LYS A CA 1
ATOM 2000 C C . LYS A 1 261 ? -21.255 -3.645 20.964 1.00 91.12 261 LYS A C 1
ATOM 2002 O O . LYS A 1 261 ? -21.923 -3.826 21.981 1.00 91.12 261 LYS A O 1
ATOM 2007 N N . TYR A 1 262 ? -19.973 -3.960 20.856 1.00 84.12 262 TYR A N 1
ATOM 2008 C CA . TYR A 1 262 ? -19.150 -4.548 21.905 1.00 84.12 262 TYR A CA 1
ATOM 2009 C C . TYR A 1 262 ? -17.861 -3.739 22.050 1.00 84.12 262 TYR A C 1
ATOM 2011 O O . TYR A 1 262 ? -17.309 -3.251 21.061 1.00 84.12 262 TYR A O 1
ATOM 2019 N N . ASN A 1 263 ? -17.373 -3.620 23.285 1.00 79.12 263 ASN A N 1
ATOM 2020 C CA . ASN A 1 263 ? -16.143 -2.884 23.586 1.00 79.12 263 ASN A CA 1
ATOM 2021 C C . ASN A 1 263 ? -14.882 -3.732 23.349 1.00 79.12 263 ASN A C 1
ATOM 2023 O O . ASN A 1 263 ? -13.782 -3.193 23.297 1.00 79.12 263 ASN A O 1
ATOM 2027 N N . SER A 1 264 ? -15.025 -5.056 23.228 1.00 75.75 264 SER A N 1
ATOM 2028 C CA . SER A 1 264 ? -13.913 -5.988 23.046 1.00 75.75 264 SER A CA 1
ATOM 2029 C C . SER A 1 264 ? -14.348 -7.287 22.356 1.00 75.75 264 SER A C 1
ATOM 2031 O O . SER A 1 264 ? -15.532 -7.632 22.316 1.00 75.75 264 SER A O 1
ATOM 2033 N N . GLU A 1 265 ? -13.373 -8.040 21.840 1.00 78.06 265 GLU A N 1
ATOM 2034 C CA . GLU A 1 265 ? -13.574 -9.400 21.310 1.00 78.06 265 GLU A CA 1
ATOM 2035 C C . GLU A 1 265 ? -14.162 -10.350 22.360 1.00 78.06 265 GLU A C 1
ATOM 2037 O O . GLU A 1 265 ? -15.020 -11.175 22.053 1.00 78.06 265 GLU A O 1
ATOM 2042 N N . ASP A 1 266 ? -13.723 -10.235 23.613 1.00 74.00 266 ASP A N 1
ATOM 2043 C CA . ASP A 1 266 ? -14.199 -11.108 24.682 1.00 74.00 266 ASP A CA 1
ATOM 2044 C C . ASP A 1 266 ? -15.614 -10.729 25.129 1.00 74.00 266 ASP A C 1
ATOM 2046 O O . ASP A 1 266 ? -16.414 -11.617 25.415 1.00 74.00 266 ASP A O 1
ATOM 2050 N N . ASP A 1 267 ? -15.984 -9.447 25.084 1.00 79.12 267 ASP A N 1
ATOM 2051 C CA . ASP A 1 267 ? -17.377 -9.025 25.256 1.00 79.12 267 ASP A CA 1
ATOM 2052 C C . ASP A 1 267 ? -18.282 -9.581 24.150 1.00 79.12 267 ASP A C 1
ATOM 2054 O O . ASP A 1 267 ? -19.377 -10.058 24.443 1.00 79.12 267 ASP A O 1
ATOM 2058 N N . MET A 1 268 ? -17.821 -9.597 22.894 1.00 82.88 268 MET A N 1
ATOM 2059 C CA . MET A 1 268 ? -18.571 -10.203 21.788 1.00 82.88 268 MET A CA 1
ATOM 2060 C C . MET A 1 268 ? -18.760 -11.714 21.987 1.00 82.88 268 MET A C 1
ATOM 2062 O O . MET A 1 268 ? -19.883 -12.209 21.893 1.00 82.88 268 MET A O 1
ATOM 2066 N N . LYS A 1 269 ? -17.690 -12.451 22.318 1.00 82.88 269 LYS A N 1
ATOM 2067 C CA . LYS A 1 269 ? -17.744 -13.909 22.555 1.00 82.88 269 LYS A CA 1
ATOM 2068 C C . LYS A 1 269 ? -18.644 -14.290 23.732 1.00 82.88 269 LYS A C 1
ATOM 2070 O O . LYS A 1 269 ? -19.302 -15.324 23.677 1.00 82.88 269 LYS A O 1
ATOM 2075 N N . ASN A 1 270 ? -18.680 -13.465 24.778 1.00 78.06 270 ASN A N 1
ATOM 2076 C CA . ASN A 1 270 ? -19.512 -13.679 25.965 1.00 78.06 270 ASN A CA 1
ATOM 2077 C C . ASN A 1 270 ? -20.903 -13.018 25.862 1.00 78.06 270 ASN A C 1
ATOM 2079 O O . ASN A 1 270 ? -21.623 -12.972 26.857 1.00 78.06 270 ASN A O 1
ATOM 2083 N N . ASN A 1 271 ? -21.290 -12.504 24.684 1.00 84.56 271 ASN A N 1
ATOM 2084 C CA . ASN A 1 271 ? -22.562 -11.812 24.438 1.00 84.56 271 ASN A CA 1
ATOM 2085 C C . ASN A 1 271 ? -22.867 -10.701 25.471 1.00 84.56 271 ASN A C 1
ATOM 2087 O O . ASN A 1 271 ? -23.971 -10.599 26.009 1.00 84.56 271 ASN A O 1
ATOM 2091 N N . ARG A 1 272 ? -21.860 -9.868 25.752 1.00 82.81 272 ARG A N 1
ATOM 2092 C CA . ARG A 1 272 ? -21.892 -8.737 26.689 1.00 82.81 272 ARG A CA 1
ATOM 2093 C C . ARG A 1 272 ? -21.857 -7.403 25.916 1.00 82.81 272 ARG A C 1
ATOM 2095 O O . ARG A 1 272 ? -20.815 -6.751 25.866 1.00 82.81 272 ARG A O 1
ATOM 2102 N N . PRO A 1 273 ? -22.948 -7.006 25.239 1.00 89.50 273 PRO A N 1
ATOM 2103 C CA . PRO A 1 273 ? -22.972 -5.787 24.433 1.00 89.50 273 PRO A CA 1
ATOM 2104 C C . PRO A 1 273 ? -22.829 -4.533 25.292 1.00 89.50 273 PRO A C 1
ATOM 2106 O O . PRO A 1 273 ? -23.338 -4.496 26.399 1.00 89.50 273 PRO A O 1
ATOM 2109 N N . SER A 1 274 ? -22.224 -3.468 24.769 1.00 85.94 274 SER A N 1
ATOM 2110 C CA . SER A 1 274 ? -22.304 -2.129 25.375 1.00 85.94 274 SER A CA 1
ATOM 2111 C C . SER A 1 274 ? -23.524 -1.347 24.885 1.00 85.94 274 SER A C 1
ATOM 2113 O O . SER A 1 274 ? -24.076 -0.510 25.602 1.00 85.94 274 SER A O 1
ATOM 2115 N N . SER A 1 275 ? -24.006 -1.650 23.677 1.00 91.06 275 SER A N 1
ATOM 2116 C CA . SER A 1 275 ? -25.312 -1.188 23.198 1.00 91.06 275 SER A CA 1
ATOM 2117 C C . SER A 1 275 ? -25.915 -2.124 22.153 1.00 91.06 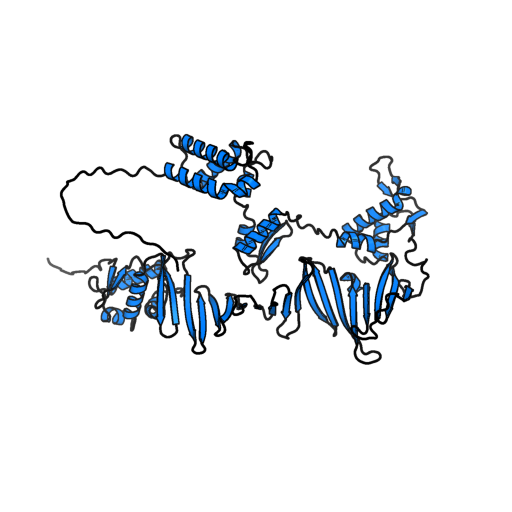275 SER A C 1
ATOM 2119 O O . SER A 1 275 ? -25.202 -2.847 21.460 1.00 91.06 275 SER A O 1
ATOM 2121 N N . LYS A 1 276 ? -27.241 -2.093 22.031 1.00 92.06 276 LYS A N 1
ATOM 2122 C CA . LYS A 1 276 ? -28.015 -2.752 20.977 1.00 92.06 276 LYS A CA 1
ATOM 2123 C C . LYS A 1 276 ? -29.019 -1.752 20.414 1.00 92.06 276 LYS A C 1
ATOM 2125 O O . LYS A 1 276 ? -29.800 -1.185 21.173 1.00 92.06 276 LYS A O 1
ATOM 2130 N N . THR A 1 277 ? -29.020 -1.556 19.104 1.00 90.88 277 THR A N 1
ATOM 2131 C CA . THR A 1 277 ? -30.008 -0.754 18.381 1.00 90.88 277 THR A CA 1
ATOM 2132 C C . THR A 1 277 ? -30.880 -1.684 17.550 1.00 90.88 277 THR A C 1
ATOM 2134 O O . THR A 1 277 ? -30.379 -2.470 16.747 1.00 90.88 277 THR A O 1
ATOM 2137 N N . GLU A 1 278 ? -32.190 -1.585 17.734 1.00 89.25 278 GLU A N 1
ATOM 2138 C CA . GLU A 1 278 ? -33.206 -2.322 16.986 1.00 89.25 278 GLU A CA 1
ATOM 2139 C C . GLU A 1 278 ? -34.017 -1.350 16.130 1.00 89.25 278 GLU A C 1
ATOM 2141 O O . GLU A 1 278 ? -34.220 -0.198 16.518 1.00 89.25 278 GLU A O 1
ATOM 2146 N N . ASN A 1 279 ? -34.496 -1.810 14.970 1.00 83.25 279 ASN A N 1
ATOM 2147 C CA . ASN A 1 279 ? -35.243 -0.991 14.007 1.00 83.25 279 ASN A CA 1
ATOM 2148 C C . ASN A 1 279 ? -34.456 0.242 13.522 1.00 83.25 279 ASN A C 1
ATOM 2150 O O . ASN A 1 279 ? -35.047 1.296 13.282 1.00 83.25 279 ASN A O 1
ATOM 2154 N N . LYS A 1 280 ? -33.127 0.120 13.386 1.00 81.50 280 LYS A N 1
ATOM 2155 C CA . LYS A 1 280 ? -32.249 1.249 13.049 1.00 81.50 280 LYS A CA 1
ATOM 2156 C C . LYS A 1 280 ? -32.701 1.962 11.767 1.00 81.50 280 LYS A C 1
ATOM 2158 O O . LYS A 1 280 ? -32.880 1.322 10.731 1.00 81.50 280 LYS A O 1
ATOM 2163 N N . GLY A 1 281 ? -32.849 3.284 11.838 1.00 76.38 281 GLY A N 1
ATOM 2164 C CA . GLY A 1 281 ? -33.326 4.144 10.752 1.00 76.38 281 GLY A CA 1
ATOM 2165 C C . GLY A 1 281 ? -34.851 4.231 10.604 1.00 76.38 281 GLY A C 1
ATOM 2166 O O . GLY A 1 281 ? -35.323 4.878 9.669 1.00 76.38 281 GLY A O 1
ATOM 2167 N N . LEU A 1 282 ? -35.633 3.607 11.493 1.00 81.38 282 LEU A N 1
ATOM 2168 C CA . LEU A 1 282 ? -37.099 3.688 11.513 1.00 81.38 282 LEU A CA 1
ATOM 2169 C C . LEU A 1 282 ? -37.594 4.558 12.678 1.00 81.38 282 LEU A C 1
ATOM 2171 O O . LEU A 1 282 ? -36.910 4.739 13.680 1.00 81.38 282 LEU A O 1
ATOM 2175 N N . ALA A 1 283 ? -38.836 5.045 12.602 1.00 79.69 283 ALA A N 1
ATOM 2176 C CA . ALA A 1 283 ? -39.459 5.798 13.701 1.00 79.69 283 ALA A CA 1
ATOM 2177 C C . ALA A 1 283 ? -39.612 4.976 15.003 1.00 79.69 283 ALA A C 1
ATOM 2179 O O . ALA A 1 283 ? -39.760 5.542 16.083 1.00 79.69 283 ALA A O 1
ATOM 2180 N N . THR A 1 284 ? -39.563 3.644 14.900 1.00 82.12 284 THR A N 1
ATOM 2181 C CA . THR A 1 284 ? -39.566 2.692 16.019 1.00 82.12 284 THR A CA 1
ATOM 2182 C C . THR A 1 284 ? -38.157 2.285 16.466 1.00 82.12 284 THR A C 1
ATOM 2184 O O . THR A 1 284 ? -38.014 1.285 17.177 1.00 82.12 284 THR A O 1
ATOM 2187 N N . GLU A 1 285 ? -37.115 3.020 16.049 1.00 87.00 285 GLU A N 1
ATOM 2188 C CA . GLU A 1 285 ? -35.744 2.793 16.506 1.00 87.00 285 GLU A CA 1
ATOM 2189 C C . GLU A 1 285 ? -35.690 2.818 18.035 1.00 87.00 285 GLU A C 1
ATOM 2191 O O . GLU A 1 285 ? -36.195 3.737 18.690 1.00 87.00 285 GLU A O 1
ATOM 2196 N N . THR A 1 286 ? -35.090 1.777 18.603 1.00 88.44 286 THR A N 1
ATOM 2197 C CA . THR A 1 286 ? -34.868 1.665 20.040 1.00 88.44 286 THR A CA 1
ATOM 2198 C C . THR A 1 286 ? -33.412 1.310 20.273 1.00 88.44 286 THR A C 1
ATOM 2200 O O . THR A 1 286 ? -32.935 0.278 19.807 1.00 88.44 286 THR A O 1
ATOM 2203 N N . THR A 1 287 ? -32.699 2.177 20.988 1.00 91.50 287 THR A N 1
ATOM 2204 C CA . THR A 1 287 ? -31.324 1.928 21.424 1.00 91.50 287 THR A CA 1
ATOM 2205 C C . THR A 1 287 ? -31.342 1.563 22.899 1.00 91.50 287 THR A C 1
ATOM 2207 O O . THR A 1 287 ? -31.819 2.331 23.726 1.00 91.50 287 THR A O 1
ATOM 2210 N N . THR A 1 288 ? -30.808 0.396 23.233 1.00 91.50 288 THR A N 1
ATOM 2211 C CA . THR A 1 288 ? -30.563 -0.035 24.608 1.00 91.50 288 THR A CA 1
ATOM 2212 C C . THR A 1 288 ? -29.070 0.056 24.881 1.00 91.50 288 THR A C 1
ATOM 2214 O O . THR A 1 288 ? -28.284 -0.531 24.137 1.00 91.50 288 THR A O 1
ATOM 2217 N N . THR A 1 289 ? -28.660 0.776 25.923 1.00 92.62 289 THR A N 1
ATOM 2218 C CA . THR A 1 289 ? -27.274 0.760 26.413 1.00 92.62 289 THR A CA 1
ATOM 2219 C C . THR A 1 289 ? -27.161 -0.115 27.654 1.00 92.62 289 THR A C 1
ATOM 2221 O O . THR A 1 289 ? -28.101 -0.210 28.450 1.00 92.62 289 THR A O 1
ATOM 2224 N N . PHE A 1 290 ? -26.005 -0.759 27.804 1.00 88.81 290 PHE A N 1
ATOM 2225 C CA . PHE A 1 290 ? -25.708 -1.668 28.903 1.00 88.81 290 PHE A CA 1
ATOM 2226 C C . PHE A 1 290 ? -24.407 -1.232 29.578 1.00 88.81 290 PHE A C 1
ATOM 2228 O O . PHE A 1 290 ? -23.331 -1.260 28.981 1.00 88.81 290 PHE A O 1
ATOM 2235 N N . GLU A 1 291 ? -24.515 -0.839 30.840 1.00 86.38 291 GLU A N 1
ATOM 2236 C CA . GLU A 1 291 ? -23.377 -0.671 31.744 1.00 86.38 291 GLU A CA 1
ATOM 2237 C C . GLU A 1 291 ? -23.327 -1.887 32.675 1.00 86.38 291 GLU A C 1
ATOM 2239 O O . GLU A 1 291 ? -24.374 -2.451 32.993 1.00 86.38 291 GLU A O 1
ATOM 2244 N N . TYR A 1 292 ? -22.134 -2.298 33.110 1.00 82.06 292 TYR A N 1
ATOM 2245 C CA . TYR A 1 292 ? -21.958 -3.470 33.971 1.00 82.06 292 TYR A CA 1
ATOM 2246 C C . TYR A 1 292 ? -21.124 -3.117 35.198 1.00 82.06 292 TYR A C 1
ATOM 2248 O O . TYR A 1 292 ? -20.059 -2.510 35.057 1.00 82.06 292 TYR A O 1
ATOM 2256 N N . ASP A 1 293 ? -21.573 -3.551 36.373 1.00 75.38 293 ASP A N 1
ATOM 2257 C CA . ASP A 1 293 ? -20.800 -3.440 37.607 1.00 75.38 293 ASP A CA 1
ATOM 2258 C C . ASP A 1 293 ? -19.766 -4.573 37.749 1.00 75.38 293 ASP A C 1
ATOM 2260 O O . ASP A 1 293 ? -19.624 -5.451 36.888 1.00 75.38 293 ASP A O 1
ATOM 2264 N N . SER A 1 294 ? -19.026 -4.554 38.859 1.00 66.81 294 SER A N 1
ATOM 2265 C CA . SER A 1 294 ? -18.013 -5.562 39.183 1.00 66.81 294 SER A CA 1
ATOM 2266 C C . SER A 1 294 ? -18.570 -6.983 39.308 1.00 66.81 294 SER A C 1
ATOM 2268 O O . SER A 1 294 ? -17.839 -7.938 39.075 1.00 66.81 294 SER A O 1
ATOM 2270 N N . LYS A 1 295 ? -19.853 -7.154 39.636 1.00 70.50 295 LYS A N 1
ATOM 2271 C CA . LYS A 1 295 ? -20.505 -8.460 39.842 1.00 70.50 295 LYS A CA 1
ATOM 2272 C C . LYS A 1 295 ? -21.127 -9.003 38.552 1.00 70.50 295 LYS A C 1
ATOM 2274 O O . LYS A 1 295 ? -21.738 -10.070 38.560 1.00 70.50 295 LYS A O 1
ATOM 2279 N N . GLY A 1 296 ? -21.010 -8.260 37.450 1.00 73.44 296 GLY A N 1
ATOM 2280 C CA . GLY A 1 296 ? -21.690 -8.562 36.196 1.00 73.44 296 GLY A CA 1
ATOM 2281 C C . GLY A 1 296 ? -23.184 -8.235 36.217 1.00 73.44 296 GLY A C 1
ATOM 2282 O O . GLY A 1 296 ? -23.881 -8.609 35.273 1.00 73.44 296 GLY A O 1
ATOM 2283 N N . ASN A 1 297 ? -23.682 -7.525 37.238 1.00 82.88 297 ASN A N 1
ATOM 2284 C CA . ASN A 1 297 ? -25.013 -6.933 37.167 1.00 82.88 297 ASN A CA 1
ATOM 2285 C C . ASN A 1 297 ? -24.996 -5.855 36.082 1.00 82.88 297 ASN A C 1
ATOM 2287 O O . ASN A 1 297 ? -23.988 -5.170 35.892 1.00 82.88 297 ASN A O 1
ATOM 2291 N N . LYS A 1 298 ? -26.115 -5.675 35.386 1.00 88.19 298 LYS A N 1
ATOM 2292 C CA . LYS A 1 298 ? -26.246 -4.719 34.287 1.00 88.19 298 LYS A CA 1
ATOM 2293 C C . LYS A 1 298 ? -27.264 -3.631 34.614 1.00 88.19 298 LYS A C 1
ATOM 2295 O O . LYS A 1 298 ? -28.372 -3.907 35.074 1.00 88.19 298 LYS A O 1
ATOM 2300 N N . LYS A 1 299 ? -26.897 -2.389 34.318 1.00 91.06 299 LYS A N 1
ATOM 2301 C CA . LYS A 1 299 ? -27.807 -1.247 34.223 1.00 91.06 299 LYS A CA 1
ATOM 2302 C C . LYS A 1 299 ? -28.209 -1.125 32.760 1.00 91.06 299 LYS A C 1
ATOM 2304 O O . LYS A 1 299 ? -27.364 -0.920 31.890 1.00 91.06 299 LYS A O 1
ATOM 2309 N N . VAL A 1 300 ? -29.502 -1.264 32.506 1.00 93.12 300 VAL A N 1
ATOM 2310 C CA . VAL A 1 300 ? -30.099 -1.303 31.171 1.00 93.12 300 VAL A CA 1
ATOM 2311 C C . VAL A 1 300 ? -30.871 -0.009 30.963 1.00 93.12 300 VAL A C 1
ATOM 2313 O O . VAL A 1 300 ? -31.833 0.255 31.684 1.00 93.12 300 VAL A O 1
ATOM 2316 N N . SER A 1 301 ? -30.452 0.812 29.998 1.00 92.88 301 SER A N 1
ATOM 2317 C CA . SER A 1 301 ? -31.110 2.088 29.679 1.00 92.88 301 SER A CA 1
ATOM 2318 C C . SER A 1 301 ? -31.693 2.042 28.269 1.00 92.88 301 SER A C 1
ATOM 2320 O O . SER A 1 301 ? -30.950 1.941 27.295 1.00 92.88 301 SER A O 1
ATOM 2322 N N . ILE A 1 302 ? -33.022 2.101 28.161 1.00 92.38 302 ILE A N 1
ATOM 2323 C CA . ILE A 1 302 ? -33.758 1.977 26.896 1.00 92.38 302 ILE A CA 1
ATOM 2324 C C . ILE A 1 302 ? -34.194 3.359 26.402 1.00 92.38 302 ILE A C 1
ATOM 2326 O O . ILE A 1 302 ? -34.967 4.048 27.068 1.00 92.38 302 ILE A O 1
ATOM 2330 N N . TYR A 1 303 ? -33.742 3.732 25.206 1.00 89.38 303 TYR A N 1
ATOM 2331 C CA . TYR A 1 303 ? -34.088 4.958 24.490 1.00 89.38 303 TYR A CA 1
ATOM 2332 C C . TYR A 1 303 ? -34.966 4.614 23.282 1.00 89.38 303 TYR A C 1
ATOM 2334 O O . TYR A 1 303 ? -34.469 4.103 22.278 1.00 89.38 303 TYR A O 1
ATOM 2342 N N . SER A 1 304 ? -36.264 4.907 23.355 1.00 84.31 304 SER A N 1
ATOM 2343 C CA . SER A 1 304 ? -37.213 4.669 22.256 1.00 84.31 304 SER A CA 1
ATOM 2344 C C . SER A 1 304 ? -37.500 5.949 21.465 1.00 84.31 304 SER A C 1
ATOM 2346 O O . SER A 1 304 ? -37.701 7.013 22.055 1.00 84.31 304 SER A O 1
ATOM 2348 N N . GLY A 1 305 ? -37.544 5.850 20.132 1.00 69.31 305 GLY A N 1
ATOM 2349 C CA . GLY A 1 305 ? -38.053 6.900 19.237 1.00 69.31 305 GLY A CA 1
ATOM 2350 C C . GLY A 1 305 ? -37.322 8.246 19.319 1.00 69.31 305 GLY A C 1
ATOM 2351 O O . GLY A 1 305 ? -37.940 9.291 19.133 1.00 69.31 305 GLY A O 1
ATOM 2352 N N . GLY A 1 306 ? -36.028 8.245 19.658 1.00 63.62 306 GLY A N 1
ATOM 2353 C CA . GLY A 1 306 ? -35.236 9.471 19.822 1.00 63.62 306 GLY A CA 1
ATOM 2354 C C . GLY A 1 306 ? -35.482 10.246 21.128 1.00 63.62 306 GLY A C 1
ATOM 2355 O O . GLY A 1 306 ? -35.022 11.384 21.250 1.00 63.62 306 GLY A O 1
ATOM 2356 N N . SER A 1 307 ? -36.174 9.662 22.117 1.00 73.50 307 SER A N 1
ATOM 2357 C CA . SER A 1 307 ? -36.259 10.238 23.468 1.00 73.50 307 SER A CA 1
ATOM 2358 C C . SER A 1 307 ? -34.863 10.456 24.061 1.00 73.50 307 SER A C 1
ATOM 2360 O O . SER A 1 307 ? -34.026 9.558 24.030 1.00 73.50 307 SER A O 1
ATOM 2362 N N . LYS A 1 308 ? -34.625 11.626 24.670 1.00 73.19 308 LYS A N 1
ATOM 2363 C CA . LYS A 1 308 ? -33.395 11.899 25.441 1.00 73.19 308 LYS A CA 1
ATOM 2364 C C . LYS A 1 308 ? -33.388 11.243 26.824 1.00 73.19 308 LYS A C 1
ATOM 2366 O O . LYS A 1 308 ? -32.318 11.050 27.393 1.00 73.19 308 LYS A O 1
ATOM 2371 N N . ASN A 1 309 ? -34.566 10.920 27.356 1.00 83.88 309 ASN A N 1
ATOM 2372 C CA . ASN A 1 309 ? -34.726 10.323 28.676 1.00 83.88 309 ASN A CA 1
ATOM 2373 C C . ASN A 1 309 ? -34.947 8.813 28.506 1.00 83.88 309 ASN A C 1
ATOM 2375 O O . ASN A 1 309 ? -35.962 8.438 27.904 1.00 83.88 309 ASN A O 1
ATOM 2379 N N . PRO A 1 310 ? -34.032 7.957 28.994 1.00 89.62 310 PRO A N 1
ATOM 2380 C CA . PRO A 1 310 ? -34.207 6.517 28.924 1.00 89.62 310 PRO A CA 1
ATOM 2381 C C . PRO A 1 310 ? -35.153 6.005 30.012 1.00 89.62 310 PRO A C 1
ATOM 2383 O O . PRO A 1 310 ? -35.293 6.607 31.078 1.00 89.62 310 PRO A O 1
ATOM 2386 N N . VAL A 1 311 ? -35.729 4.828 29.774 1.00 91.19 311 VAL A N 1
ATOM 2387 C CA . VAL A 1 311 ? -36.247 3.977 30.850 1.00 91.19 311 VAL A CA 1
ATOM 2388 C C . VAL A 1 311 ? -35.089 3.122 31.356 1.00 91.19 311 VAL A C 1
ATOM 2390 O O . VAL A 1 311 ? -34.572 2.283 30.616 1.00 91.19 311 VAL A O 1
ATOM 2393 N N . THR A 1 312 ? -34.672 3.341 32.602 1.00 93.12 312 THR A N 1
ATOM 2394 C CA . THR A 1 312 ? -33.556 2.614 33.224 1.00 93.12 312 THR A CA 1
ATOM 2395 C C . THR A 1 312 ? -34.058 1.583 34.228 1.00 93.12 312 THR A C 1
ATOM 2397 O O . THR A 1 312 ? -34.902 1.883 35.071 1.00 93.12 312 THR A O 1
ATOM 2400 N N . HIS A 1 313 ? -33.507 0.376 34.157 1.00 93.62 313 HIS A N 1
ATOM 2401 C CA . HIS A 1 313 ? -33.684 -0.684 35.145 1.00 93.62 313 HIS A CA 1
ATOM 2402 C C . HIS A 1 313 ? -32.358 -1.416 35.375 1.00 93.62 313 HIS A C 1
ATOM 2404 O O . HIS A 1 313 ? -31.385 -1.217 34.645 1.00 93.62 313 HIS A O 1
ATOM 2410 N N . TYR A 1 314 ? -32.316 -2.239 36.419 1.00 92.62 314 TYR A N 1
ATOM 2411 C CA . TYR A 1 314 ? -31.124 -2.959 36.846 1.00 92.62 314 TYR A CA 1
ATOM 2412 C C . TYR A 1 314 ? -31.448 -4.446 36.932 1.00 92.62 314 TYR A C 1
ATOM 2414 O O . TYR A 1 314 ? -32.499 -4.822 37.451 1.00 92.62 314 TYR A O 1
ATOM 2422 N N . GLU A 1 315 ? -30.549 -5.288 36.442 1.00 91.88 315 GLU A N 1
ATOM 2423 C CA . GLU A 1 315 ? -30.660 -6.744 36.501 1.00 91.88 315 GLU A CA 1
ATOM 2424 C C . GLU A 1 315 ? -29.358 -7.343 37.036 1.00 91.88 315 GLU A C 1
ATOM 2426 O O . GLU A 1 315 ? -28.276 -6.820 36.767 1.00 91.88 315 GLU A O 1
ATOM 2431 N N . ASN A 1 316 ? -29.445 -8.460 37.757 1.00 85.31 316 ASN A N 1
ATOM 2432 C CA . ASN A 1 316 ? -28.269 -9.241 38.123 1.00 85.31 316 ASN A CA 1
ATOM 2433 C C . ASN A 1 316 ? -27.685 -9.998 36.911 1.00 85.31 316 ASN A C 1
ATOM 2435 O O . ASN A 1 316 ? -28.247 -9.991 35.812 1.00 85.31 316 ASN A O 1
ATOM 2439 N N . SER A 1 317 ? -26.566 -10.691 37.120 1.00 78.62 317 SER A N 1
ATOM 2440 C CA . SER A 1 317 ? -25.917 -11.539 36.107 1.00 78.62 317 SER A CA 1
ATOM 2441 C C . SER A 1 317 ? -26.790 -12.693 35.574 1.00 78.62 317 SER A C 1
ATOM 2443 O O . SER A 1 317 ? -26.512 -13.217 34.498 1.00 78.62 317 SER A O 1
ATOM 2445 N N . GLU A 1 318 ? -27.871 -13.057 36.273 1.00 83.12 318 GLU A N 1
ATOM 2446 C CA . GLU A 1 318 ? -28.862 -14.065 35.859 1.00 83.12 318 GLU A CA 1
ATOM 2447 C C . GLU A 1 318 ? -30.051 -13.460 35.077 1.00 83.12 318 GLU A C 1
ATOM 2449 O O . GLU A 1 318 ? -30.931 -14.193 34.628 1.00 83.12 318 GLU A O 1
ATOM 2454 N N . GLY A 1 319 ? -30.109 -12.130 34.916 1.00 83.94 319 GLY A N 1
ATOM 2455 C CA . GLY A 1 319 ? -31.214 -11.418 34.257 1.00 83.94 319 GLY A CA 1
ATOM 2456 C C . GLY A 1 319 ? -32.428 -11.121 35.152 1.00 83.94 319 GLY A C 1
ATOM 2457 O O . GLY A 1 319 ? -33.504 -10.775 34.666 1.00 83.94 319 GLY A O 1
ATOM 2458 N N . LYS A 1 320 ? -32.295 -11.266 36.473 1.00 90.00 320 LYS A N 1
ATOM 2459 C CA . LYS A 1 320 ? -33.346 -10.944 37.447 1.00 90.00 320 LYS A CA 1
ATOM 2460 C C . LYS A 1 320 ? -33.243 -9.483 37.878 1.00 90.00 320 LYS A C 1
ATOM 2462 O O . LYS A 1 320 ? -32.165 -9.028 38.248 1.00 90.00 320 LYS A O 1
ATOM 2467 N N . THR A 1 321 ? -34.365 -8.764 37.905 1.00 92.88 321 THR A N 1
ATOM 2468 C CA . THR A 1 321 ? -34.415 -7.363 38.355 1.00 92.88 321 THR A CA 1
ATOM 2469 C C . THR A 1 321 ? -33.885 -7.187 39.783 1.00 92.88 321 THR A C 1
ATOM 2471 O O . THR A 1 321 ? -34.283 -7.924 40.688 1.00 92.88 321 THR A O 1
ATOM 2474 N N . ILE A 1 322 ? -33.038 -6.174 39.977 1.00 90.44 322 ILE A N 1
ATOM 2475 C CA . ILE A 1 322 ? -32.498 -5.725 41.270 1.00 90.44 322 ILE A CA 1
ATOM 2476 C C . ILE A 1 322 ? -32.789 -4.233 41.480 1.00 90.44 322 ILE A C 1
ATOM 2478 O O . ILE A 1 322 ? -33.187 -3.521 40.555 1.00 90.44 322 ILE A O 1
ATOM 2482 N N . SER A 1 323 ? -32.603 -3.738 42.701 1.00 88.94 323 SER A N 1
ATOM 2483 C CA . SER A 1 323 ? -32.699 -2.309 42.997 1.00 88.94 323 SER A CA 1
ATOM 2484 C C . SER A 1 323 ? -31.441 -1.539 42.571 1.00 88.94 323 SER A C 1
ATOM 2486 O O . SER A 1 323 ? -30.339 -2.083 42.485 1.00 88.94 323 SER A O 1
ATOM 2488 N N . ALA A 1 324 ? -31.589 -0.225 42.377 1.00 85.81 324 ALA A N 1
ATOM 2489 C CA . ALA A 1 324 ? -30.472 0.672 42.069 1.00 85.81 324 ALA A CA 1
ATOM 2490 C C . ALA A 1 324 ? -29.380 0.698 43.159 1.00 85.81 324 ALA A C 1
ATOM 2492 O O . ALA A 1 324 ? -28.255 1.079 42.867 1.00 85.81 324 ALA A O 1
ATOM 2493 N N . GLY A 1 325 ? -29.712 0.318 44.401 1.00 81.25 325 GLY A N 1
ATOM 2494 C CA . GLY A 1 325 ? -28.763 0.225 45.515 1.00 81.25 325 GLY A CA 1
ATOM 2495 C C . GLY A 1 325 ? -28.059 -1.130 45.637 1.00 81.25 325 GLY A C 1
ATOM 2496 O O . GLY A 1 325 ? -27.157 -1.258 46.456 1.00 81.25 325 GLY A O 1
ATOM 2497 N N . GLU A 1 326 ? -28.463 -2.138 44.858 1.00 81.00 326 GLU A N 1
ATOM 2498 C CA . GLU A 1 326 ? -27.759 -3.426 44.739 1.00 81.00 326 GLU A CA 1
ATOM 2499 C C . GLU A 1 326 ? -26.753 -3.418 43.576 1.00 81.00 326 GLU A C 1
ATOM 2501 O O . GLU A 1 326 ? -25.709 -4.072 43.660 1.00 81.00 326 GLU A O 1
ATOM 2506 N N . TYR A 1 327 ? -27.049 -2.646 42.524 1.00 81.00 327 TYR A N 1
ATOM 2507 C CA . TYR A 1 327 ? -26.133 -2.345 41.424 1.00 81.00 327 TYR A CA 1
ATOM 2508 C C . TYR A 1 327 ? -24.962 -1.478 41.906 1.00 81.00 327 TYR A C 1
ATOM 2510 O O . TYR A 1 327 ? -25.169 -0.479 42.591 1.00 81.00 327 TYR A O 1
ATOM 2518 N N . ASP A 1 328 ? -23.736 -1.870 41.554 1.00 72.88 328 ASP A N 1
ATOM 2519 C CA . ASP A 1 328 ? -22.472 -1.229 41.961 1.00 72.88 328 ASP A CA 1
ATOM 2520 C C . ASP A 1 328 ? -22.254 -1.130 43.488 1.00 72.88 328 ASP A C 1
ATOM 2522 O O . ASP A 1 328 ? -21.345 -0.458 43.972 1.00 72.88 328 ASP A O 1
ATOM 2526 N N . ALA A 1 329 ? -23.046 -1.859 44.284 1.00 75.06 329 ALA A N 1
ATOM 2527 C CA . ALA A 1 329 ? -22.832 -1.964 45.722 1.00 75.06 329 ALA A CA 1
ATOM 2528 C C . ALA A 1 329 ? -21.473 -2.622 46.003 1.00 75.06 329 ALA A C 1
ATOM 2530 O O . ALA A 1 329 ? -21.262 -3.765 45.590 1.00 75.06 329 ALA A O 1
ATOM 2531 N N . THR A 1 330 ? -20.584 -1.939 46.734 1.00 73.12 330 THR A N 1
ATOM 2532 C CA . THR A 1 330 ? -19.206 -2.375 47.017 1.00 73.12 330 THR A CA 1
ATOM 2533 C C . THR A 1 330 ? -19.129 -3.865 47.345 1.00 73.12 330 THR A C 1
ATOM 2535 O O . THR A 1 330 ? -19.628 -4.312 48.379 1.00 73.12 330 THR A O 1
ATOM 2538 N N . GLN A 1 331 ? -18.506 -4.647 46.461 1.00 76.62 331 GLN A N 1
ATOM 2539 C CA . GLN A 1 331 ? -18.278 -6.062 46.721 1.00 76.62 331 GLN A CA 1
ATOM 2540 C C . GLN A 1 331 ? -17.259 -6.185 47.853 1.00 76.62 331 GLN A C 1
ATOM 2542 O O . GLN A 1 331 ? -16.194 -5.574 47.799 1.00 76.62 331 GLN A O 1
ATOM 2547 N N . THR A 1 332 ? -17.568 -6.985 48.867 1.00 85.31 332 THR A N 1
ATOM 2548 C CA . THR A 1 332 ? -16.646 -7.282 49.964 1.00 85.31 332 THR A CA 1
ATOM 2549 C C . THR A 1 332 ? -16.227 -8.745 49.939 1.00 85.31 332 THR A C 1
ATOM 2551 O O . THR A 1 332 ? -16.908 -9.608 49.383 1.00 85.31 332 THR A O 1
ATOM 2554 N N . TYR A 1 333 ? -15.075 -9.025 50.533 1.00 88.00 333 TYR A N 1
ATOM 2555 C CA . TYR A 1 333 ? -14.542 -10.362 50.729 1.00 88.00 333 TYR A CA 1
ATOM 2556 C C . TYR A 1 333 ? -14.037 -10.486 52.166 1.00 88.00 333 TYR A C 1
ATOM 2558 O O . TYR A 1 333 ? -13.375 -9.583 52.679 1.00 88.00 333 TYR A O 1
ATOM 2566 N N . THR A 1 334 ? -14.355 -11.595 52.829 1.00 91.56 334 THR A N 1
ATOM 2567 C CA . THR A 1 334 ? -13.833 -11.904 54.164 1.00 91.56 334 THR A CA 1
ATOM 2568 C C . THR A 1 334 ? -12.610 -12.795 54.005 1.00 91.56 334 THR A C 1
ATOM 2570 O O . THR A 1 334 ? -12.733 -13.935 53.560 1.00 91.56 334 THR A O 1
ATOM 2573 N N . VAL A 1 335 ? -11.440 -12.277 54.377 1.00 89.69 335 VAL A N 1
ATOM 2574 C CA . VAL A 1 335 ? -10.143 -12.941 54.189 1.00 89.69 335 VAL A CA 1
ATOM 2575 C C . VAL A 1 335 ? -10.096 -14.260 54.959 1.00 89.69 335 VAL A C 1
ATOM 2577 O O . VAL A 1 335 ? -10.278 -14.289 56.177 1.00 89.69 335 VAL A O 1
ATOM 2580 N N . GLN A 1 336 ? -9.824 -15.363 54.270 1.00 89.75 336 GLN A N 1
ATOM 2581 C CA . GLN A 1 336 ? -9.700 -16.690 54.860 1.00 89.75 336 GLN A CA 1
ATOM 2582 C C . GLN A 1 336 ? -8.262 -16.977 55.304 1.00 89.75 336 GLN A C 1
ATOM 2584 O O . GLN A 1 336 ? -7.276 -16.381 54.859 1.00 89.75 336 GLN A O 1
ATOM 2589 N N . LYS A 1 337 ? -8.114 -17.926 56.235 1.00 86.19 337 LYS A N 1
ATOM 2590 C CA . LYS A 1 337 ? -6.800 -18.312 56.758 1.00 86.19 337 LYS A CA 1
ATOM 2591 C C . LYS A 1 337 ? -5.981 -19.034 55.684 1.00 86.19 337 LYS A C 1
ATOM 2593 O O . LYS A 1 337 ? -6.175 -20.222 55.453 1.00 86.19 337 LYS A O 1
ATOM 2598 N N . GLY A 1 338 ? -4.992 -18.333 55.137 1.00 81.44 338 GLY A N 1
ATOM 2599 C CA . GLY A 1 338 ? -4.071 -18.853 54.123 1.00 81.44 338 GLY A CA 1
ATOM 2600 C C . GLY A 1 338 ? -4.171 -18.142 52.776 1.00 81.44 338 GLY A C 1
ATOM 2601 O O . GLY A 1 338 ? -3.332 -18.401 51.916 1.00 81.44 338 GLY A O 1
ATOM 2602 N N . ASP A 1 339 ? -5.130 -17.229 52.609 1.00 86.00 339 ASP A N 1
ATOM 2603 C CA . ASP A 1 339 ? -5.267 -16.456 51.379 1.00 86.00 339 ASP A CA 1
ATOM 2604 C C . ASP A 1 339 ? -4.046 -15.572 51.125 1.00 86.00 339 ASP A C 1
ATOM 2606 O O . ASP A 1 339 ? -3.595 -14.805 51.980 1.00 86.00 339 ASP A O 1
ATOM 2610 N N . SER A 1 340 ? -3.543 -15.629 49.896 1.00 88.81 340 SER A N 1
ATOM 2611 C CA . SER A 1 340 ? -2.662 -14.599 49.360 1.00 88.81 340 SER A CA 1
ATOM 2612 C C . SER A 1 340 ? -3.463 -13.553 48.589 1.00 88.81 340 SER A C 1
ATOM 2614 O O . SER A 1 340 ? -4.457 -13.870 47.935 1.00 88.81 340 SER A O 1
ATOM 2616 N N . ILE A 1 341 ? -2.966 -12.312 48.577 1.00 88.75 341 ILE A N 1
ATOM 2617 C CA . ILE A 1 341 ? -3.519 -11.217 47.760 1.00 88.75 341 ILE A CA 1
ATOM 2618 C C . ILE A 1 341 ? -3.691 -11.669 46.299 1.00 88.75 341 ILE A C 1
ATOM 2620 O O . ILE A 1 341 ? -4.725 -11.420 45.691 1.00 88.75 341 ILE A O 1
ATOM 2624 N N . THR A 1 342 ? -2.710 -12.400 45.753 1.00 89.56 342 THR A N 1
ATOM 2625 C CA . THR A 1 342 ? -2.771 -12.961 44.396 1.00 89.56 342 THR A CA 1
ATOM 2626 C C . THR A 1 342 ? -3.983 -13.868 44.188 1.00 89.56 342 THR A C 1
ATOM 2628 O O . THR A 1 342 ? -4.616 -13.766 43.144 1.00 89.56 342 THR A O 1
ATOM 2631 N N . GLN A 1 343 ? -4.322 -14.742 45.141 1.00 89.12 343 GLN A N 1
ATOM 2632 C CA . GLN A 1 343 ? -5.477 -15.642 45.021 1.00 89.12 343 GLN A CA 1
ATOM 2633 C C . GLN A 1 343 ? -6.801 -14.881 45.096 1.00 89.12 343 GLN A C 1
ATOM 2635 O O . GLN A 1 343 ? -7.644 -15.092 44.229 1.00 89.12 343 GLN A O 1
ATOM 2640 N N . ILE A 1 344 ? -6.952 -13.966 46.062 1.00 89.81 344 ILE A N 1
ATOM 2641 C CA . ILE A 1 344 ? -8.152 -13.120 46.199 1.00 89.81 344 ILE A CA 1
ATOM 2642 C C . ILE A 1 344 ? -8.391 -12.350 44.893 1.00 89.81 344 ILE A C 1
ATOM 2644 O O . ILE A 1 344 ? -9.465 -12.438 44.306 1.00 89.81 344 ILE A O 1
ATOM 2648 N N . VAL A 1 345 ? -7.358 -11.670 44.388 1.00 89.06 345 VAL A N 1
ATOM 2649 C CA . VAL A 1 345 ? -7.428 -10.878 43.152 1.00 89.06 345 VAL A CA 1
ATOM 2650 C C . VAL A 1 345 ? -7.667 -11.748 41.913 1.00 89.06 345 VAL A C 1
ATOM 2652 O O . VAL A 1 345 ? -8.472 -11.381 41.066 1.00 89.06 345 VAL A O 1
ATOM 2655 N N . THR A 1 346 ? -7.028 -12.917 41.796 1.00 85.19 346 THR A N 1
ATOM 2656 C CA . THR A 1 346 ? -7.221 -13.815 40.637 1.00 85.19 346 THR A CA 1
ATOM 2657 C C . THR A 1 346 ? -8.628 -14.415 40.612 1.00 85.19 346 THR A C 1
ATOM 2659 O O . THR A 1 346 ? -9.216 -14.542 39.540 1.00 85.19 346 THR A O 1
ATOM 2662 N N . ASN A 1 347 ? -9.175 -14.782 41.775 1.00 84.00 347 ASN A N 1
ATOM 2663 C CA . ASN A 1 347 ? -10.540 -15.293 41.881 1.00 84.00 347 ASN A CA 1
ATOM 2664 C C . ASN A 1 347 ? -11.550 -14.188 41.578 1.00 84.00 347 ASN A C 1
ATOM 2666 O O . ASN A 1 347 ? -12.415 -14.392 40.733 1.00 84.00 347 ASN A O 1
ATOM 2670 N N . ALA A 1 348 ? -11.362 -12.998 42.158 1.00 83.69 348 ALA A N 1
ATOM 2671 C CA . ALA A 1 348 ? -12.174 -11.835 41.838 1.00 83.69 348 ALA A CA 1
ATOM 2672 C C . ALA A 1 348 ? -12.138 -11.537 40.332 1.00 83.69 348 ALA A C 1
ATOM 2674 O O . ALA A 1 348 ? -13.189 -11.510 39.713 1.00 83.69 348 ALA A O 1
ATOM 2675 N N . LEU A 1 349 ? -10.966 -11.424 39.692 1.00 76.75 349 LEU A N 1
ATOM 2676 C CA . LEU A 1 349 ? -10.864 -11.233 38.236 1.00 76.75 349 LEU A CA 1
ATOM 2677 C C . LEU A 1 349 ? -11.676 -12.279 37.446 1.00 76.75 349 LEU A C 1
ATOM 2679 O O . LEU A 1 349 ? -12.390 -11.914 36.514 1.00 76.75 349 LEU A O 1
ATOM 2683 N N . LYS A 1 350 ? -11.637 -13.558 37.840 1.00 76.19 350 LYS A N 1
ATOM 2684 C CA . LYS A 1 350 ? -12.442 -14.620 37.210 1.00 76.19 350 LYS A CA 1
ATOM 2685 C C . LYS A 1 350 ? -13.944 -14.448 37.425 1.00 76.19 350 LYS A C 1
ATOM 2687 O O . LYS A 1 350 ? -14.693 -14.596 36.464 1.00 76.19 350 LYS A O 1
ATOM 2692 N N . GLU A 1 351 ? -14.376 -14.098 38.633 1.00 73.25 351 GLU A N 1
ATOM 2693 C CA . GLU A 1 351 ? -15.775 -13.771 38.955 1.00 73.25 351 GLU A CA 1
ATOM 2694 C C . GLU A 1 351 ? -16.261 -12.546 38.164 1.00 73.25 351 GLU A C 1
ATOM 2696 O O . GLU A 1 351 ? -17.363 -12.556 37.623 1.00 73.25 351 GLU A O 1
ATOM 2701 N N . GLN A 1 352 ? -15.400 -11.538 37.979 1.00 70.56 352 GLN A N 1
ATOM 2702 C CA . GLN A 1 352 ? -15.664 -10.392 37.105 1.00 70.56 352 GLN A CA 1
ATOM 2703 C C . GLN A 1 352 ? -15.586 -10.756 35.608 1.00 70.56 352 GLN A C 1
ATOM 2705 O O . GLN A 1 352 ? -15.858 -9.909 34.761 1.00 70.56 352 GLN A O 1
ATOM 2710 N N . GLY A 1 353 ? -15.260 -11.999 35.236 1.00 62.69 353 GLY A N 1
ATOM 2711 C CA . GLY A 1 353 ? -15.316 -12.521 33.865 1.00 62.69 353 GLY A CA 1
ATOM 2712 C C . GLY A 1 353 ? -13.988 -12.585 33.100 1.00 62.69 353 GLY A C 1
ATOM 2713 O O . GLY A 1 353 ? -13.999 -12.896 31.911 1.00 62.69 353 GLY A O 1
ATOM 2714 N N . PHE A 1 354 ? -12.842 -12.332 33.737 1.00 62.75 354 PHE A N 1
ATOM 2715 C CA . PHE A 1 354 ? -11.527 -12.624 33.155 1.00 62.75 354 PHE A CA 1
ATOM 2716 C C . PHE A 1 354 ? -11.205 -14.115 33.350 1.00 62.75 354 PHE A C 1
ATOM 2718 O O . PHE A 1 354 ? -10.582 -14.496 34.338 1.00 62.75 354 PHE A O 1
ATOM 2725 N N . ALA A 1 355 ? -11.638 -14.981 32.428 1.00 55.41 355 ALA A N 1
ATOM 2726 C CA . ALA A 1 355 ? -11.508 -16.439 32.582 1.00 55.41 355 ALA A CA 1
ATOM 2727 C C . ALA A 1 355 ? -10.052 -16.915 32.803 1.00 55.41 355 ALA A C 1
ATOM 2729 O O . ALA A 1 355 ? -9.796 -17.778 33.646 1.00 55.41 355 ALA A O 1
ATOM 2730 N N . ASN A 1 356 ? -9.102 -16.314 32.079 1.00 63.84 356 ASN A N 1
ATOM 2731 C CA . ASN A 1 356 ? -7.662 -16.569 32.173 1.00 63.84 356 ASN A CA 1
ATOM 2732 C C . ASN A 1 356 ? -6.908 -15.227 32.279 1.00 63.84 356 ASN A C 1
ATOM 2734 O O . ASN A 1 356 ? -6.421 -14.735 31.261 1.00 63.84 356 ASN A O 1
ATOM 2738 N N . PRO A 1 357 ? -6.847 -14.598 33.467 1.00 64.81 357 PRO A N 1
ATOM 2739 C CA . PRO A 1 357 ? -6.243 -13.278 33.609 1.00 64.81 357 PRO A CA 1
ATOM 2740 C C . PRO A 1 357 ? -4.717 -13.359 33.447 1.00 64.81 357 PRO A C 1
ATOM 2742 O O . PRO A 1 357 ? -4.081 -14.292 33.946 1.00 64.81 357 PRO A O 1
ATOM 2745 N N . THR A 1 358 ? -4.126 -12.396 32.737 1.00 67.25 358 THR A N 1
ATOM 2746 C CA . THR A 1 358 ? -2.676 -12.357 32.481 1.00 67.25 358 THR A CA 1
ATOM 2747 C C . THR A 1 358 ? -1.890 -11.940 33.725 1.00 67.25 358 THR A C 1
ATOM 2749 O O . THR A 1 358 ? -2.442 -11.365 34.663 1.00 67.25 358 THR A O 1
ATOM 2752 N N . SER A 1 359 ? -0.577 -12.194 33.742 1.00 67.62 359 SER A N 1
ATOM 2753 C CA . SER A 1 359 ? 0.308 -11.751 34.832 1.00 67.62 359 SER A CA 1
ATOM 2754 C C . SER A 1 359 ? 0.215 -10.246 35.099 1.00 67.62 359 SER A C 1
ATOM 2756 O O . SER A 1 359 ? 0.240 -9.841 36.260 1.00 67.62 359 SER A O 1
ATOM 2758 N N . ASP A 1 360 ? 0.073 -9.444 34.043 1.00 62.16 360 ASP A N 1
ATOM 2759 C CA . ASP A 1 360 ? 0.021 -7.982 34.123 1.00 62.16 360 ASP A CA 1
ATOM 2760 C C . ASP A 1 360 ? -1.336 -7.520 34.666 1.00 62.16 360 ASP A C 1
ATOM 2762 O O . ASP A 1 360 ? -1.372 -6.836 35.684 1.00 62.16 360 ASP A O 1
ATOM 2766 N N . GLN A 1 361 ? -2.449 -8.051 34.139 1.00 64.69 361 GLN A N 1
ATOM 2767 C CA . GLN A 1 361 ? -3.795 -7.831 34.693 1.00 64.69 361 GLN A CA 1
ATOM 2768 C C . GLN A 1 361 ? -3.882 -8.216 36.179 1.00 64.69 361 GLN A C 1
ATOM 2770 O O . GLN A 1 361 ? -4.487 -7.505 36.980 1.00 64.69 361 GLN A O 1
ATOM 2775 N N . ILE A 1 362 ? -3.255 -9.332 36.567 1.00 77.12 362 ILE A N 1
ATOM 2776 C CA . ILE A 1 362 ? -3.165 -9.779 37.962 1.00 77.12 362 ILE A CA 1
ATOM 2777 C C . ILE A 1 362 ? -2.324 -8.807 38.807 1.00 77.12 362 ILE A C 1
ATOM 2779 O O . ILE A 1 362 ? -2.584 -8.675 40.002 1.00 77.12 362 ILE A O 1
ATOM 2783 N N . ASN A 1 363 ? -1.307 -8.150 38.248 1.00 78.06 363 ASN A N 1
ATOM 2784 C CA . ASN A 1 363 ? -0.475 -7.191 38.976 1.00 78.06 363 ASN A CA 1
ATOM 2785 C C . ASN A 1 363 ? -1.165 -5.827 39.121 1.00 78.06 363 ASN A C 1
ATOM 2787 O O . ASN A 1 363 ? -1.262 -5.342 40.246 1.00 78.06 363 ASN A O 1
ATOM 2791 N N . ASP A 1 364 ? -1.749 -5.286 38.053 1.00 70.56 364 ASP A N 1
ATOM 2792 C CA . ASP A 1 364 ? -2.521 -4.035 38.089 1.00 70.56 364 ASP A CA 1
ATOM 2793 C C . ASP A 1 364 ? -3.697 -4.142 39.074 1.00 70.56 364 ASP A C 1
ATOM 2795 O O . ASP A 1 364 ? -3.918 -3.274 39.923 1.00 70.56 364 ASP A O 1
ATOM 2799 N N . ALA A 1 365 ? -4.419 -5.266 39.030 1.00 79.12 365 ALA A N 1
ATOM 2800 C CA . ALA A 1 365 ? -5.514 -5.542 39.950 1.00 79.12 365 ALA A CA 1
ATOM 2801 C C . ALA A 1 365 ? -5.042 -5.679 41.411 1.00 79.12 365 ALA A C 1
ATOM 2803 O O . ALA A 1 365 ? -5.761 -5.264 42.321 1.00 79.12 365 ALA A O 1
ATOM 2804 N N . LYS A 1 366 ? -3.826 -6.195 41.672 1.00 86.12 366 LYS A N 1
ATOM 2805 C CA . LYS A 1 366 ? -3.246 -6.171 43.029 1.00 86.12 366 LYS A CA 1
ATOM 2806 C C . LYS A 1 366 ? -2.999 -4.745 43.492 1.00 86.12 366 LYS A C 1
ATOM 2808 O O . LYS A 1 366 ? -3.318 -4.456 44.638 1.00 86.12 366 LYS A O 1
ATOM 2813 N N . GLU A 1 367 ? -2.431 -3.873 42.663 1.00 82.94 367 GLU A N 1
ATOM 2814 C CA . GLU A 1 367 ? -2.145 -2.493 43.076 1.00 82.94 367 GLU A CA 1
ATOM 2815 C C . GLU A 1 367 ? -3.431 -1.748 43.443 1.00 82.94 367 GLU A C 1
ATOM 2817 O O . GLU A 1 367 ? -3.534 -1.205 44.542 1.00 82.94 367 GLU A O 1
ATOM 2822 N N . GLN A 1 368 ? -4.456 -1.834 42.594 1.00 80.38 368 GLN A N 1
ATOM 2823 C CA . GLN A 1 368 ? -5.764 -1.223 42.847 1.00 80.38 368 GLN A CA 1
ATOM 2824 C C . GLN A 1 368 ? -6.452 -1.792 44.096 1.00 80.38 368 GLN A C 1
ATOM 2826 O O . GLN A 1 368 ? -6.990 -1.043 44.911 1.00 80.38 368 GLN A O 1
ATOM 2831 N N . PHE A 1 369 ? -6.420 -3.116 44.275 1.00 88.06 369 PHE A N 1
ATOM 2832 C CA . PHE A 1 369 ? -6.966 -3.776 45.460 1.00 88.06 369 PHE A CA 1
ATOM 2833 C C . PHE A 1 369 ? -6.224 -3.363 46.736 1.00 88.06 369 PHE A C 1
ATOM 2835 O O . PHE A 1 369 ? -6.851 -3.144 47.772 1.00 88.06 369 PHE A O 1
ATOM 2842 N N . MET A 1 370 ? -4.902 -3.213 46.672 1.00 86.94 370 MET A N 1
ATOM 2843 C CA . MET A 1 370 ? -4.085 -2.793 47.809 1.00 86.94 370 MET A CA 1
ATOM 2844 C C . MET A 1 370 ? -4.274 -1.313 48.154 1.00 86.94 370 MET A C 1
ATOM 2846 O O . MET A 1 370 ? -4.279 -0.986 49.336 1.00 86.94 370 MET A O 1
ATOM 2850 N N . GLU A 1 371 ? -4.472 -0.437 47.166 1.00 84.31 371 GLU A N 1
ATOM 2851 C CA . GLU A 1 371 ? -4.765 0.985 47.392 1.00 84.31 371 GLU A CA 1
ATOM 2852 C C . GLU A 1 371 ? -6.181 1.186 47.957 1.00 84.31 371 GLU A C 1
ATOM 2854 O O . GLU A 1 371 ? -6.354 1.903 48.942 1.00 84.31 371 GLU A O 1
ATOM 2859 N N . MET A 1 372 ? -7.186 0.485 47.415 1.00 83.94 372 MET A N 1
ATOM 2860 C CA . MET A 1 372 ? -8.565 0.520 47.928 1.00 83.94 372 MET A CA 1
ATOM 2861 C C . MET A 1 372 ? -8.672 0.018 49.378 1.00 83.94 372 MET A C 1
ATOM 2863 O O . MET A 1 372 ? -9.539 0.468 50.121 1.00 83.94 372 MET A O 1
ATOM 2867 N N . ASN A 1 373 ? -7.789 -0.895 49.793 1.00 88.56 373 ASN A N 1
ATOM 2868 C CA . ASN A 1 373 ? -7.784 -1.492 51.132 1.00 88.56 373 ASN A CA 1
ATOM 2869 C C . ASN A 1 373 ? -6.612 -1.031 52.008 1.00 88.56 373 ASN A C 1
ATOM 2871 O O . ASN A 1 373 ? -6.314 -1.688 53.008 1.00 88.56 373 ASN A O 1
ATOM 2875 N N . LYS A 1 374 ? -5.927 0.064 51.653 1.00 87.94 374 LYS A N 1
ATOM 2876 C CA . LYS A 1 374 ? -4.651 0.472 52.268 1.00 87.94 374 LYS A CA 1
ATOM 2877 C C . LYS A 1 374 ? -4.681 0.591 53.792 1.00 87.94 374 LYS A C 1
ATOM 2879 O O . LYS A 1 374 ? -3.705 0.214 54.435 1.00 87.94 374 LYS A O 1
ATOM 2884 N N . ASP A 1 375 ? -5.804 1.018 54.365 1.00 85.31 375 ASP A N 1
ATOM 2885 C CA . ASP A 1 375 ? -5.980 1.167 55.816 1.00 85.31 375 ASP A CA 1
ATOM 2886 C C . ASP A 1 375 ? -5.993 -0.188 56.556 1.00 85.31 375 ASP A C 1
ATOM 2888 O O . ASP A 1 375 ? -5.637 -0.269 57.732 1.00 85.31 375 ASP A O 1
ATOM 2892 N N . ASN A 1 376 ? -6.336 -1.271 55.846 1.00 84.38 376 ASN A N 1
ATOM 2893 C CA . ASN A 1 376 ? -6.345 -2.647 56.348 1.00 84.38 376 ASN A CA 1
ATOM 2894 C C . ASN A 1 376 ? -5.068 -3.433 55.979 1.00 84.38 376 ASN A C 1
ATOM 2896 O O . ASN A 1 376 ? -4.863 -4.535 56.490 1.00 84.38 376 ASN A O 1
ATOM 2900 N N . VAL A 1 377 ? -4.201 -2.900 55.106 1.00 86.25 377 VAL A N 1
ATOM 2901 C CA . VAL A 1 377 ? -2.964 -3.568 54.664 1.00 86.25 377 VAL A CA 1
ATOM 2902 C C . VAL A 1 377 ? -1.931 -3.608 55.791 1.00 86.25 377 VAL A C 1
ATOM 2904 O O . VAL A 1 377 ? -1.559 -2.585 56.361 1.00 86.25 377 VAL A O 1
ATOM 2907 N N . ARG A 1 378 ? -1.377 -4.795 56.065 1.00 83.31 378 ARG A N 1
ATOM 2908 C CA . ARG A 1 378 ? -0.364 -5.004 57.114 1.00 83.31 378 ARG A CA 1
ATOM 2909 C C . ARG A 1 378 ? 0.912 -5.628 56.563 1.00 83.31 378 ARG A C 1
ATOM 2911 O O . ARG A 1 378 ? 0.876 -6.440 55.640 1.00 83.31 378 ARG A O 1
ATOM 2918 N N . THR A 1 379 ? 2.047 -5.274 57.164 1.00 79.31 379 THR A N 1
ATOM 2919 C CA . THR A 1 379 ? 3.379 -5.771 56.785 1.00 79.31 379 THR A CA 1
ATOM 2920 C C . THR A 1 379 ? 3.853 -6.845 57.763 1.00 79.31 379 THR A C 1
ATOM 2922 O O . THR A 1 379 ? 4.193 -6.557 58.911 1.00 79.31 379 THR A O 1
ATOM 2925 N N . PHE A 1 380 ? 3.922 -8.093 57.307 1.00 72.12 380 PHE A N 1
ATOM 2926 C CA . PHE A 1 380 ? 4.374 -9.230 58.104 1.00 72.12 380 PHE A CA 1
ATOM 2927 C C . PHE A 1 380 ? 5.906 -9.354 58.071 1.00 72.12 380 PHE A C 1
ATOM 2929 O O . PHE A 1 380 ? 6.511 -9.420 57.000 1.00 72.12 380 PHE A O 1
ATOM 2936 N N . GLY A 1 381 ? 6.537 -9.419 59.252 1.00 64.31 381 GLY A N 1
ATOM 2937 C CA . GLY A 1 381 ? 7.987 -9.633 59.405 1.00 64.31 381 GLY A CA 1
ATOM 2938 C C . GLY A 1 381 ? 8.804 -8.451 59.950 1.00 64.31 381 GLY A C 1
ATOM 2939 O O . GLY A 1 381 ? 10.029 -8.531 59.967 1.00 64.31 381 GLY A O 1
ATOM 2940 N N . GLY A 1 382 ? 8.170 -7.362 60.403 1.00 51.59 382 GLY A N 1
ATOM 2941 C CA . GLY A 1 382 ? 8.821 -6.333 61.238 1.00 51.59 382 GLY A CA 1
ATOM 2942 C C . GLY A 1 382 ? 9.846 -5.415 60.551 1.00 51.59 382 GLY A C 1
ATOM 2943 O O . GLY A 1 382 ? 10.500 -4.626 61.227 1.00 51.59 382 GLY A O 1
ATOM 2944 N N . LYS A 1 383 ? 9.990 -5.482 59.223 1.00 49.03 383 LYS A N 1
ATOM 2945 C CA . LYS A 1 383 ? 10.778 -4.541 58.406 1.00 49.03 383 LYS A CA 1
ATOM 2946 C C . LYS A 1 383 ? 9.902 -3.965 57.295 1.00 49.03 383 LYS A C 1
ATOM 2948 O O . LYS A 1 383 ? 8.950 -4.616 56.873 1.00 49.03 383 LYS A O 1
ATOM 2953 N N . ALA A 1 384 ? 10.257 -2.788 56.774 1.00 53.22 384 ALA A N 1
ATOM 2954 C CA . ALA A 1 384 ? 9.525 -2.125 55.685 1.00 53.22 384 ALA A CA 1
ATOM 2955 C C . ALA A 1 384 ? 9.418 -2.966 54.389 1.00 53.22 384 ALA A C 1
ATOM 2957 O O . ALA A 1 384 ? 8.529 -2.731 53.578 1.00 53.22 384 ALA A O 1
ATOM 2958 N N . SER A 1 385 ? 10.287 -3.969 54.222 1.00 51.56 385 SER A N 1
ATOM 2959 C CA . SER A 1 385 ? 10.296 -4.949 53.126 1.00 51.56 385 SER A CA 1
ATOM 2960 C C . SER A 1 385 ? 9.572 -6.274 53.441 1.00 51.56 385 SER A C 1
ATOM 2962 O O . SER A 1 385 ? 9.739 -7.255 52.717 1.00 51.56 385 SER A O 1
ATOM 2964 N N . GLY A 1 386 ? 8.801 -6.343 54.531 1.00 61.44 386 GLY A N 1
ATOM 2965 C CA . GLY A 1 386 ? 8.006 -7.524 54.880 1.00 61.44 386 GLY A CA 1
ATOM 2966 C C . GLY A 1 386 ? 6.895 -7.823 53.866 1.00 61.44 386 GLY A C 1
ATOM 2967 O O . GLY A 1 386 ? 6.477 -6.955 53.098 1.00 61.44 386 GLY A O 1
ATOM 2968 N N . LYS A 1 387 ? 6.380 -9.059 53.866 1.00 73.19 387 LYS A N 1
ATOM 2969 C CA . LYS A 1 387 ? 5.265 -9.430 52.978 1.00 73.19 387 LYS A CA 1
ATOM 2970 C C . LYS A 1 387 ? 4.011 -8.661 53.395 1.00 73.19 387 LYS A C 1
ATOM 2972 O O . LYS A 1 387 ? 3.620 -8.728 54.558 1.00 73.19 387 LYS A O 1
ATOM 2977 N N . LYS A 1 388 ? 3.378 -7.951 52.458 1.00 82.50 388 LYS A N 1
ATOM 2978 C CA . LYS A 1 388 ? 2.084 -7.296 52.691 1.00 82.50 388 LYS A CA 1
ATOM 2979 C C . LYS A 1 388 ? 0.940 -8.318 52.641 1.00 82.50 388 LYS A C 1
ATOM 2981 O O . LYS A 1 388 ? 1.018 -9.283 51.882 1.00 82.50 388 LYS A O 1
ATOM 2986 N N . GLY A 1 389 ? -0.108 -8.099 53.428 1.00 85.38 389 GLY A N 1
ATOM 2987 C CA . GLY A 1 389 ? -1.314 -8.929 53.448 1.00 85.38 389 GLY A CA 1
ATOM 2988 C C . GLY A 1 389 ? -2.348 -8.441 54.462 1.00 85.38 389 GLY A C 1
ATOM 2989 O O . GLY A 1 389 ? -2.227 -7.339 54.995 1.00 85.38 389 GLY A O 1
ATOM 2990 N N . PHE A 1 390 ? -3.321 -9.302 54.750 1.00 88.75 390 PHE A N 1
ATOM 2991 C CA . PHE A 1 390 ? -4.451 -9.060 55.653 1.00 88.75 390 PHE A CA 1
A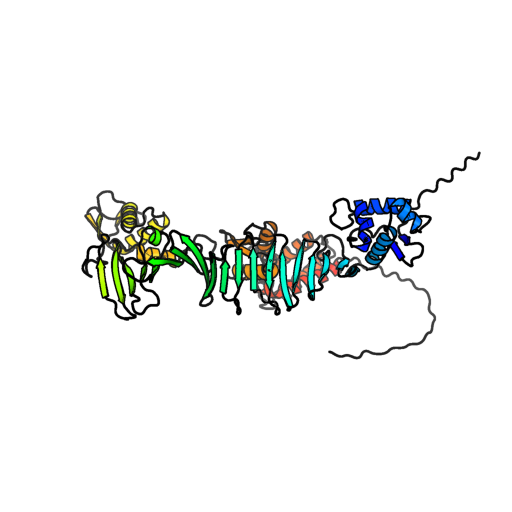TOM 2992 C C . PHE A 1 390 ? -4.535 -10.191 56.693 1.00 88.75 390 PHE A C 1
ATOM 2994 O O . PHE A 1 390 ? -3.964 -11.266 56.482 1.00 88.75 390 PHE A O 1
ATOM 3001 N N . PHE A 1 391 ? -5.209 -9.972 57.822 1.00 84.50 391 PHE A N 1
ATOM 3002 C CA . PHE A 1 391 ? -5.481 -11.036 58.791 1.00 84.50 391 PHE A CA 1
ATOM 3003 C C . PHE A 1 391 ? -6.725 -11.851 58.406 1.00 84.50 391 PHE A C 1
ATOM 3005 O O . PHE A 1 391 ? -7.628 -11.335 57.749 1.00 84.50 391 PHE A O 1
ATOM 3012 N N . PRO A 1 392 ? -6.825 -13.118 58.851 1.00 86.25 392 PRO A N 1
ATOM 3013 C CA . PRO A 1 392 ? -8.058 -13.882 58.723 1.00 86.25 392 PRO A CA 1
ATOM 3014 C C . PRO A 1 392 ? -9.233 -13.165 59.404 1.00 86.25 392 PRO A C 1
ATOM 3016 O O . PRO A 1 392 ? -9.106 -12.702 60.539 1.00 86.25 392 PRO A O 1
ATOM 3019 N N . ASN A 1 393 ? -10.378 -13.152 58.727 1.00 86.38 393 ASN A N 1
ATOM 3020 C CA . ASN A 1 393 ? -11.603 -12.411 59.038 1.00 86.38 393 ASN A CA 1
ATOM 3021 C C . ASN A 1 393 ? -11.554 -10.884 58.825 1.00 86.38 393 ASN A C 1
ATOM 3023 O O . ASN A 1 393 ? -12.574 -10.233 59.057 1.00 86.38 393 ASN A O 1
ATOM 3027 N N . ASP A 1 394 ? -10.448 -10.302 58.338 1.00 89.00 394 ASP A N 1
ATOM 3028 C CA . ASP A 1 394 ? -10.488 -8.925 57.825 1.00 89.00 394 ASP A CA 1
ATOM 3029 C C . ASP A 1 394 ? -11.492 -8.861 56.654 1.00 89.00 394 ASP A C 1
ATOM 3031 O O . ASP A 1 394 ? -11.554 -9.764 55.814 1.00 89.00 394 ASP A O 1
ATOM 3035 N N . THR A 1 395 ? -12.297 -7.797 56.599 1.00 90.56 395 THR A N 1
ATOM 3036 C CA . THR A 1 395 ? -13.203 -7.536 55.470 1.00 90.56 395 THR A CA 1
ATOM 3037 C C . THR A 1 395 ? -12.545 -6.529 54.537 1.00 90.56 395 THR A C 1
ATOM 3039 O O . THR A 1 395 ? -12.208 -5.421 54.953 1.00 90.56 395 THR A O 1
ATOM 3042 N N . VAL A 1 396 ? -12.352 -6.929 53.284 1.00 90.44 396 VAL A N 1
ATOM 3043 C CA . VAL A 1 396 ? -11.703 -6.134 52.234 1.00 90.44 396 VAL A CA 1
ATOM 3044 C C . VAL A 1 396 ? -12.685 -5.860 51.099 1.00 90.44 396 VAL A C 1
ATOM 3046 O O . VAL A 1 396 ? -13.508 -6.710 50.765 1.00 90.44 396 VAL A O 1
ATOM 3049 N N . SER A 1 397 ? -12.608 -4.676 50.504 1.00 89.19 397 SER A N 1
ATOM 3050 C CA . SER A 1 397 ? -13.386 -4.287 49.327 1.00 89.19 397 SER A CA 1
ATOM 3051 C C . SER A 1 397 ? -12.720 -4.808 48.054 1.00 89.19 397 SER A C 1
ATOM 3053 O O . SER A 1 397 ? -11.500 -4.742 47.911 1.00 89.19 397 SER A O 1
ATOM 3055 N N . ILE A 1 398 ? -13.509 -5.306 47.108 1.00 85.75 398 ILE A N 1
ATOM 3056 C CA . ILE A 1 398 ? -13.053 -5.750 45.791 1.00 85.75 398 ILE A CA 1
ATOM 3057 C C . ILE A 1 398 ? -13.331 -4.621 44.780 1.00 85.75 398 ILE A C 1
ATOM 3059 O O . ILE A 1 398 ? -14.502 -4.312 44.545 1.00 85.75 398 ILE A O 1
ATOM 3063 N N . PRO A 1 399 ? -12.298 -4.001 44.173 1.00 78.88 399 PRO A N 1
ATOM 3064 C CA . PRO A 1 399 ? -12.483 -3.012 43.114 1.00 78.88 399 PRO A CA 1
ATOM 3065 C C . PRO A 1 399 ? -13.265 -3.559 41.915 1.00 78.88 399 PRO A C 1
ATOM 3067 O O . PRO A 1 399 ? -13.211 -4.751 41.612 1.00 78.88 399 PRO A O 1
ATOM 3070 N N . ASN A 1 400 ? -13.927 -2.673 41.169 1.00 73.94 400 ASN A N 1
ATOM 3071 C CA . ASN A 1 400 ? -14.380 -2.986 39.816 1.00 73.94 400 ASN A CA 1
ATOM 3072 C C . ASN A 1 400 ? -13.167 -2.984 38.877 1.00 73.94 400 ASN A C 1
ATOM 3074 O O . ASN A 1 400 ? -12.802 -1.955 38.316 1.00 73.94 400 ASN A O 1
ATOM 3078 N N . PHE A 1 401 ? -12.529 -4.145 38.733 1.00 71.25 401 PHE A N 1
ATOM 3079 C CA . PHE A 1 401 ? -11.370 -4.313 37.866 1.00 71.25 401 PHE A CA 1
ATOM 3080 C C . PHE A 1 401 ? -11.739 -4.140 36.393 1.00 71.25 401 PHE A C 1
ATOM 3082 O O . PHE A 1 401 ? -10.879 -3.802 35.591 1.00 71.25 401 PHE A O 1
ATOM 3089 N N . LYS A 1 402 ? -13.003 -4.342 36.000 1.00 59.81 402 LYS A N 1
ATOM 3090 C CA . LYS A 1 402 ? -13.417 -4.170 34.603 1.00 59.81 402 LYS A CA 1
ATOM 3091 C C . LYS A 1 402 ? -13.418 -2.717 34.144 1.00 59.81 402 LYS A C 1
ATOM 3093 O O . LYS A 1 402 ? -12.989 -2.481 33.021 1.00 59.81 402 LYS A O 1
ATOM 3098 N N . SER A 1 403 ? -13.854 -1.757 34.959 1.00 52.16 403 SER A N 1
ATOM 3099 C CA . SER A 1 403 ? -13.765 -0.338 34.580 1.00 52.16 403 SER A CA 1
ATOM 3100 C C . SER A 1 403 ? -12.314 0.146 34.583 1.00 52.16 403 SER A C 1
ATOM 3102 O O . SER A 1 403 ? -11.838 0.670 33.582 1.00 52.16 403 SER A O 1
ATOM 3104 N N . SER A 1 404 ? -11.569 -0.128 35.652 1.00 49.50 404 SER A N 1
ATOM 3105 C CA . SER A 1 404 ? -10.192 0.347 35.814 1.00 49.50 404 SER A CA 1
ATOM 3106 C C . SER A 1 404 ? -9.178 -0.320 34.876 1.00 49.50 404 SER A C 1
ATOM 3108 O O . SER A 1 404 ? -8.298 0.362 34.360 1.00 49.50 404 SER A O 1
ATOM 3110 N N . ILE A 1 405 ? -9.282 -1.629 34.610 1.00 46.25 405 ILE A N 1
ATOM 3111 C CA . ILE A 1 405 ? -8.433 -2.308 33.614 1.00 46.25 405 ILE A CA 1
ATOM 3112 C C . ILE A 1 405 ? -8.882 -1.924 32.201 1.00 46.25 405 ILE A C 1
ATOM 3114 O O . ILE A 1 405 ? -8.028 -1.773 31.337 1.00 46.25 405 ILE A O 1
ATOM 3118 N N . SER A 1 406 ? -10.172 -1.669 31.942 1.00 44.16 406 SER A N 1
ATOM 3119 C CA . SER A 1 406 ? -10.571 -1.100 30.646 1.00 44.16 406 SER A CA 1
ATOM 3120 C C . SER A 1 406 ? -9.974 0.294 30.439 1.00 44.16 406 SER A C 1
ATOM 3122 O O . SER A 1 406 ? -9.495 0.568 29.348 1.00 44.16 406 SER A O 1
ATOM 3124 N N . ASP A 1 407 ? -9.920 1.153 31.459 1.00 35.47 407 ASP A N 1
ATOM 3125 C CA . ASP A 1 407 ? -9.300 2.480 31.341 1.00 35.47 407 ASP A CA 1
ATOM 3126 C C . ASP A 1 407 ? -7.767 2.404 31.221 1.00 35.47 407 ASP A C 1
ATOM 3128 O O . ASP A 1 407 ? -7.172 3.141 30.431 1.00 35.47 407 ASP A O 1
ATOM 3132 N N . VAL A 1 408 ? -7.109 1.482 31.935 1.00 36.75 408 VAL A N 1
ATOM 3133 C CA . VAL A 1 408 ? -5.657 1.254 31.811 1.00 36.75 408 VAL A CA 1
ATOM 3134 C C . VAL A 1 408 ? -5.302 0.629 30.457 1.00 36.75 408 VAL A C 1
ATOM 3136 O O . VAL A 1 408 ? -4.324 1.051 29.857 1.00 36.75 408 VAL A O 1
ATOM 3139 N N . TYR A 1 409 ? -6.101 -0.288 29.910 1.00 37.78 409 TYR A N 1
ATOM 3140 C CA . TYR A 1 409 ? -5.846 -0.946 28.615 1.00 37.78 409 TYR A CA 1
ATOM 3141 C C . TYR A 1 409 ? -6.632 -0.316 27.443 1.00 37.78 409 TYR A C 1
ATOM 3143 O O . TYR A 1 409 ? -6.645 -0.855 26.340 1.00 37.78 409 TYR A O 1
ATOM 3151 N N . LEU A 1 410 ? -7.232 0.862 27.641 1.00 35.88 410 LEU A N 1
ATOM 3152 C CA . LEU A 1 410 ? -7.570 1.810 26.568 1.00 35.88 410 LEU A CA 1
ATOM 3153 C C . LEU A 1 410 ? -6.551 2.959 26.484 1.00 35.88 410 LEU A C 1
ATOM 3155 O O . LEU A 1 410 ? -6.402 3.541 25.413 1.00 35.88 410 LEU A O 1
ATOM 3159 N N . ASN A 1 411 ? -5.820 3.261 27.568 1.00 33.62 411 ASN A N 1
ATOM 3160 C CA . ASN A 1 411 ? -4.817 4.336 27.596 1.00 33.62 411 ASN A CA 1
ATOM 3161 C C . ASN A 1 411 ? -3.347 3.862 27.586 1.00 33.62 411 ASN A C 1
ATOM 3163 O O . ASN A 1 411 ? -2.491 4.616 27.135 1.00 33.62 411 ASN A O 1
ATOM 3167 N N . ASN A 1 412 ? -3.040 2.635 28.028 1.00 31.14 412 ASN A N 1
ATOM 3168 C CA . ASN A 1 412 ? -1.679 2.081 28.139 1.00 31.14 412 ASN A CA 1
ATOM 3169 C C . ASN A 1 412 ? -1.519 0.712 27.442 1.00 31.14 412 ASN A C 1
ATOM 3171 O O . ASN A 1 412 ? -0.854 -0.183 27.962 1.00 31.14 412 ASN A O 1
ATOM 3175 N N . VAL A 1 413 ? -2.044 0.542 26.222 1.00 30.41 413 VAL A N 1
ATOM 3176 C CA . VAL A 1 413 ? -1.605 -0.556 25.324 1.00 30.41 413 VAL A CA 1
ATOM 3177 C C . VAL A 1 413 ? -0.306 -0.150 24.612 1.00 30.41 413 VAL A C 1
ATOM 3179 O O . VAL A 1 413 ? -0.173 -0.258 23.396 1.00 30.41 413 VAL A O 1
ATOM 3182 N N . ASP A 1 414 ? 0.689 0.280 25.392 1.00 30.81 414 ASP A N 1
ATOM 3183 C CA . ASP A 1 414 ? 2.095 0.199 24.989 1.00 30.81 414 ASP A CA 1
ATOM 3184 C C . ASP A 1 414 ? 2.527 -1.266 25.202 1.00 30.81 414 ASP A C 1
ATOM 3186 O O . ASP A 1 414 ? 3.235 -1.615 26.149 1.00 30.81 414 ASP A O 1
ATOM 3190 N N . VAL A 1 415 ? 2.071 -2.162 24.314 1.00 29.55 415 VAL A N 1
ATOM 3191 C CA . VAL A 1 415 ? 2.565 -3.551 24.234 1.00 29.55 415 VAL A CA 1
ATOM 3192 C C . VAL A 1 415 ? 3.959 -3.520 23.619 1.00 29.55 415 VAL A C 1
ATOM 3194 O O . VAL A 1 415 ? 4.136 -3.840 22.447 1.00 29.55 415 VAL A O 1
ATOM 3197 N N . THR A 1 416 ? 4.916 -3.046 24.419 1.00 34.75 416 THR A N 1
ATOM 3198 C CA . THR A 1 416 ? 6.378 -3.148 24.266 1.00 34.75 416 THR A CA 1
ATOM 3199 C C . THR A 1 416 ? 6.943 -3.008 22.848 1.00 34.75 416 THR A C 1
ATOM 3201 O O . THR A 1 416 ? 8.014 -3.532 22.552 1.00 34.75 416 THR A O 1
ATOM 3204 N N . ALA A 1 417 ? 6.291 -2.208 22.003 1.00 33.19 417 ALA A N 1
ATOM 3205 C CA . ALA A 1 417 ? 6.965 -1.473 20.952 1.00 33.19 417 ALA A CA 1
ATOM 3206 C C . ALA A 1 417 ? 7.774 -0.367 21.632 1.00 33.19 417 ALA A C 1
ATOM 3208 O O . ALA A 1 417 ? 7.247 0.344 22.492 1.00 33.19 417 ALA A O 1
ATOM 3209 N N . ALA A 1 418 ? 9.053 -0.209 21.285 1.00 38.97 418 ALA A N 1
ATOM 3210 C CA . ALA A 1 418 ? 9.819 0.920 21.802 1.00 38.97 418 ALA A CA 1
ATOM 3211 C C . ALA A 1 418 ? 9.096 2.224 21.424 1.00 38.97 418 ALA A C 1
ATOM 3213 O O . ALA A 1 418 ? 8.746 2.418 20.260 1.00 38.97 418 ALA A O 1
ATOM 3214 N N . LYS A 1 419 ? 8.847 3.102 22.406 1.00 41.78 419 LYS A N 1
ATOM 3215 C CA . LYS A 1 419 ? 8.068 4.335 22.222 1.00 41.78 419 LYS A CA 1
ATOM 3216 C C . LYS A 1 419 ? 8.632 5.153 21.058 1.00 41.78 419 LYS A C 1
ATOM 3218 O O . LYS A 1 419 ? 9.673 5.794 21.198 1.00 41.78 419 LYS A O 1
ATOM 3223 N N . ILE A 1 420 ? 7.934 5.128 19.920 1.00 46.88 420 ILE A N 1
ATOM 3224 C CA . ILE A 1 420 ? 8.426 5.700 18.662 1.00 46.88 420 ILE A CA 1
ATOM 3225 C C . ILE A 1 420 ? 8.652 7.203 18.844 1.00 46.88 420 ILE A C 1
ATOM 3227 O O . ILE A 1 420 ? 7.704 7.982 19.001 1.00 46.88 420 ILE A O 1
ATOM 3231 N N . THR A 1 421 ? 9.923 7.603 18.829 1.00 49.28 421 THR A N 1
ATOM 3232 C CA . THR A 1 421 ? 10.335 8.992 19.040 1.00 49.28 421 THR A CA 1
ATOM 3233 C C . THR A 1 421 ? 9.836 9.889 17.900 1.00 49.28 421 THR A C 1
ATOM 3235 O O . THR A 1 421 ? 9.628 9.408 16.781 1.00 49.28 421 THR A O 1
ATOM 3238 N N . PRO A 1 422 ? 9.667 11.206 18.127 1.00 51.56 422 PRO A N 1
ATOM 3239 C CA . PRO A 1 422 ? 9.342 12.146 17.053 1.00 51.56 422 PRO A CA 1
ATOM 3240 C C . PRO A 1 422 ? 10.328 12.072 15.876 1.00 51.56 422 PRO A C 1
ATOM 3242 O O . PRO A 1 422 ? 9.904 12.110 14.723 1.00 51.56 422 PRO A O 1
ATOM 3245 N N . GLU A 1 423 ? 11.619 11.854 16.153 1.00 53.44 423 GLU A N 1
ATOM 3246 C CA . GLU A 1 423 ? 12.637 11.614 15.123 1.00 53.44 423 GLU A CA 1
ATOM 3247 C C . GLU A 1 423 ? 12.350 10.360 14.289 1.00 53.44 423 GLU A C 1
ATOM 3249 O O . GLU A 1 423 ? 12.423 10.414 13.065 1.00 53.44 423 GLU A O 1
ATOM 3254 N N . MET A 1 424 ? 11.964 9.241 14.913 1.00 58.25 424 MET A N 1
ATOM 3255 C CA . MET A 1 424 ? 11.623 8.008 14.191 1.00 58.25 424 MET A CA 1
ATOM 3256 C C . MET A 1 424 ? 10.309 8.123 13.403 1.00 58.25 424 MET A C 1
ATOM 3258 O O . MET A 1 424 ? 10.126 7.412 12.411 1.00 58.25 424 MET A O 1
ATOM 3262 N N . LYS A 1 425 ? 9.410 9.047 13.772 1.00 56.56 425 LYS A N 1
ATOM 3263 C CA . LYS A 1 425 ? 8.247 9.422 12.943 1.00 56.56 425 LYS A CA 1
ATOM 3264 C C . LYS A 1 425 ? 8.671 10.221 11.712 1.00 56.56 425 LYS A C 1
ATOM 3266 O O . LYS A 1 425 ? 8.295 9.852 10.600 1.00 56.56 425 LYS A O 1
ATOM 3271 N N . ALA A 1 426 ? 9.516 11.236 11.889 1.00 60.19 426 ALA A N 1
ATOM 3272 C CA . ALA A 1 426 ? 10.062 12.022 10.783 1.00 60.19 426 ALA A CA 1
ATOM 3273 C C . ALA A 1 426 ? 10.912 11.163 9.822 1.00 60.19 426 ALA A C 1
ATOM 3275 O O . ALA A 1 426 ? 10.716 11.219 8.609 1.00 60.19 426 ALA A O 1
ATOM 3276 N N . LYS A 1 427 ? 11.789 10.298 10.352 1.00 59.84 427 LYS A N 1
ATOM 3277 C CA . LYS A 1 427 ? 12.626 9.371 9.570 1.00 59.84 427 LYS A CA 1
ATOM 3278 C C . LYS A 1 427 ? 11.773 8.402 8.745 1.00 59.84 427 LYS A C 1
ATOM 3280 O O . LYS A 1 427 ? 12.017 8.254 7.550 1.00 59.84 427 LYS A O 1
ATOM 3285 N N . ARG A 1 428 ? 10.725 7.811 9.338 1.00 80.94 428 ARG A N 1
ATOM 3286 C CA . ARG A 1 428 ? 9.752 6.965 8.622 1.00 80.94 428 ARG A CA 1
ATOM 3287 C C . ARG A 1 428 ? 9.068 7.718 7.485 1.00 80.94 428 ARG A C 1
ATOM 3289 O O . ARG A 1 428 ? 8.986 7.189 6.384 1.00 80.94 428 ARG A O 1
ATOM 3296 N N . GLN A 1 429 ? 8.585 8.936 7.736 1.00 62.12 429 GLN A N 1
ATOM 3297 C CA . GLN A 1 429 ? 7.907 9.754 6.722 1.00 62.12 429 GLN A CA 1
ATOM 3298 C C . GLN A 1 429 ? 8.839 10.132 5.561 1.00 62.12 429 GLN A C 1
ATOM 3300 O O . GLN A 1 429 ? 8.445 10.001 4.405 1.00 62.12 429 GLN A O 1
ATOM 3305 N N . ALA A 1 430 ? 10.083 10.526 5.849 1.00 59.00 430 ALA A N 1
ATOM 3306 C CA . ALA A 1 430 ? 11.076 10.851 4.826 1.00 59.00 430 ALA A CA 1
ATOM 3307 C C . ALA A 1 430 ? 11.449 9.631 3.963 1.00 59.00 430 ALA A C 1
ATOM 3309 O O . ALA A 1 430 ? 11.494 9.732 2.739 1.00 59.00 430 ALA A O 1
ATOM 3310 N N . ILE A 1 431 ? 11.654 8.461 4.579 1.00 61.66 431 ILE A N 1
ATOM 3311 C CA . ILE A 1 431 ? 11.970 7.220 3.853 1.00 61.66 431 ILE A CA 1
ATOM 3312 C C . ILE A 1 431 ? 10.759 6.744 3.037 1.00 61.66 431 ILE A C 1
ATOM 3314 O O . ILE A 1 431 ? 10.924 6.333 1.892 1.00 61.66 431 ILE A O 1
ATOM 3318 N N . GLN A 1 432 ? 9.537 6.875 3.563 1.00 71.81 432 GLN A N 1
ATOM 3319 C CA . GLN A 1 432 ? 8.307 6.588 2.817 1.00 71.81 432 GLN A CA 1
ATOM 3320 C C . GLN A 1 432 ? 8.158 7.494 1.581 1.00 71.81 432 GLN A C 1
ATOM 3322 O O . GLN A 1 432 ? 7.760 7.015 0.523 1.00 71.81 432 GLN A O 1
ATOM 3327 N N . GLN A 1 433 ? 8.522 8.778 1.682 1.00 61.69 433 GLN A N 1
ATOM 3328 C CA . GLN A 1 433 ? 8.547 9.698 0.538 1.00 61.69 433 GLN A CA 1
ATOM 3329 C C . GLN A 1 433 ? 9.657 9.367 -0.473 1.00 61.69 433 GLN A C 1
ATOM 3331 O O . GLN A 1 433 ? 9.439 9.514 -1.672 1.00 61.69 433 GLN A O 1
ATOM 3336 N N . GLN A 1 434 ? 10.832 8.910 -0.021 1.00 57.16 434 GLN A N 1
ATOM 3337 C CA . GLN A 1 434 ? 11.942 8.533 -0.908 1.00 57.16 434 GLN A CA 1
ATOM 3338 C C . GLN A 1 434 ? 11.699 7.221 -1.663 1.00 57.16 434 GLN A C 1
ATOM 3340 O O . GLN A 1 434 ? 12.029 7.129 -2.843 1.00 57.16 434 GLN A O 1
ATOM 3345 N N . LEU A 1 435 ? 11.150 6.205 -0.991 1.00 59.50 435 LEU A N 1
ATOM 3346 C CA . LEU A 1 435 ? 10.864 4.897 -1.593 1.00 59.50 435 LEU A CA 1
ATOM 3347 C C . LEU A 1 435 ? 9.519 4.875 -2.348 1.00 59.50 435 LEU A C 1
ATOM 3349 O O . LEU A 1 435 ? 9.277 3.977 -3.156 1.00 59.50 435 LEU A O 1
ATOM 3353 N N . GLY A 1 436 ? 8.670 5.880 -2.112 1.00 54.53 436 GLY A N 1
ATOM 3354 C CA . GLY A 1 436 ? 7.371 6.065 -2.751 1.00 54.53 436 GLY A CA 1
ATOM 3355 C C . GLY A 1 436 ? 6.311 5.048 -2.318 1.00 54.53 436 GLY A C 1
ATOM 3356 O O . GLY A 1 436 ? 6.556 4.137 -1.529 1.00 54.53 436 GLY A O 1
ATOM 3357 N N . ASP A 1 437 ? 5.115 5.178 -2.892 1.00 74.75 437 ASP A N 1
ATOM 3358 C CA . ASP A 1 437 ? 3.917 4.381 -2.566 1.00 74.75 437 ASP A CA 1
ATOM 3359 C C . ASP A 1 437 ? 4.008 2.888 -2.971 1.00 74.75 437 ASP A C 1
ATOM 3361 O O . ASP A 1 437 ? 3.003 2.168 -2.981 1.00 74.75 437 ASP A O 1
ATOM 3365 N N . ASN A 1 438 ? 5.189 2.415 -3.382 1.00 62.03 438 ASN A N 1
ATOM 3366 C CA . ASN A 1 438 ? 5.426 1.045 -3.837 1.00 62.03 438 ASN A CA 1
ATOM 3367 C C . ASN A 1 438 ? 5.901 0.093 -2.730 1.00 62.03 438 ASN A C 1
ATOM 3369 O O . ASN A 1 438 ? 5.872 -1.123 -2.927 1.00 62.03 438 ASN A O 1
ATOM 3373 N N . VAL A 1 439 ? 6.253 0.630 -1.563 1.00 57.88 439 VAL A N 1
ATOM 3374 C CA . VAL A 1 439 ? 6.610 -0.120 -0.354 1.00 57.88 439 VAL A CA 1
ATOM 3375 C C . VAL A 1 439 ? 5.919 0.492 0.861 1.00 57.88 439 VAL A C 1
ATOM 3377 O O . VAL A 1 439 ? 5.680 1.697 0.890 1.00 57.88 439 VAL A O 1
ATOM 3380 N N . ASP A 1 440 ? 5.641 -0.318 1.875 1.00 65.06 440 ASP A N 1
ATOM 3381 C CA . ASP A 1 440 ? 5.188 0.152 3.181 1.00 65.06 440 ASP A CA 1
ATOM 3382 C C . ASP A 1 440 ? 6.379 0.217 4.136 1.00 65.06 440 ASP A C 1
ATOM 3384 O O . ASP A 1 440 ? 7.045 -0.789 4.396 1.00 65.06 440 ASP A O 1
ATOM 3388 N N . VAL A 1 441 ? 6.644 1.406 4.681 1.00 64.81 441 VAL A N 1
ATOM 3389 C CA . VAL A 1 441 ? 7.609 1.590 5.769 1.00 64.81 441 VAL A CA 1
ATOM 3390 C C . VAL A 1 441 ? 6.845 1.517 7.092 1.00 64.81 441 VAL A C 1
ATOM 3392 O O . VAL A 1 441 ? 6.062 2.414 7.415 1.00 64.81 441 VAL A O 1
ATOM 3395 N N . THR A 1 442 ? 7.035 0.454 7.864 1.00 68.62 442 THR A N 1
ATOM 3396 C CA . THR A 1 442 ? 6.371 0.212 9.159 1.00 68.62 442 THR A CA 1
ATOM 3397 C C . THR A 1 442 ? 7.385 0.197 10.304 1.00 68.62 442 THR A C 1
ATOM 3399 O O . THR A 1 442 ? 8.568 0.451 10.089 1.00 68.62 442 THR A O 1
ATOM 3402 N N . TYR A 1 443 ? 6.933 -0.070 11.532 1.00 65.88 443 TYR A N 1
ATOM 3403 C CA . TYR A 1 443 ? 7.806 -0.267 12.691 1.00 65.88 443 TYR A CA 1
ATOM 3404 C C . TYR A 1 443 ? 7.814 -1.741 13.107 1.00 65.88 443 TYR A C 1
ATOM 3406 O O . TYR A 1 443 ? 6.753 -2.358 13.213 1.00 65.88 443 TYR A O 1
ATOM 3414 N N . ALA A 1 444 ? 8.998 -2.285 13.376 1.00 62.91 444 ALA A N 1
ATOM 3415 C CA . ALA A 1 444 ? 9.171 -3.553 14.070 1.00 62.91 444 ALA A CA 1
ATOM 3416 C C . ALA A 1 444 ? 8.856 -3.405 15.570 1.00 62.91 444 ALA A C 1
ATOM 3418 O O . ALA A 1 444 ? 8.757 -2.303 16.114 1.00 62.91 444 ALA A O 1
ATOM 3419 N N . LYS A 1 445 ? 8.759 -4.541 16.273 1.00 53.78 445 LYS A N 1
ATOM 3420 C CA . LYS A 1 445 ? 8.509 -4.577 17.726 1.00 53.78 445 LYS A CA 1
ATOM 3421 C C . LYS A 1 445 ? 9.615 -3.927 18.566 1.00 53.78 445 LYS A C 1
ATOM 3423 O O . LYS A 1 445 ? 9.347 -3.501 19.678 1.00 53.78 445 LYS A O 1
ATOM 3428 N N . ASP A 1 446 ? 10.839 -3.822 18.061 1.00 53.97 446 ASP A N 1
ATOM 3429 C CA . ASP A 1 446 ? 11.942 -3.126 18.742 1.00 53.97 446 ASP A CA 1
ATOM 3430 C C . ASP A 1 446 ? 11.987 -1.611 18.444 1.00 53.97 446 ASP A C 1
ATOM 3432 O O . ASP A 1 446 ? 12.853 -0.906 18.957 1.00 53.97 446 ASP A O 1
ATOM 3436 N N . GLY A 1 447 ? 11.048 -1.098 17.639 1.00 53.06 447 GLY A N 1
ATOM 3437 C CA . GLY A 1 447 ? 10.992 0.297 17.195 1.00 53.06 447 GLY A CA 1
ATOM 3438 C C . GLY A 1 447 ? 11.870 0.624 15.983 1.00 53.06 447 GLY A C 1
ATOM 3439 O O . GLY A 1 447 ? 11.853 1.771 15.529 1.00 53.06 447 GLY A O 1
ATOM 3440 N N . SER A 1 448 ? 12.605 -0.349 15.432 1.00 68.31 448 SER A N 1
ATOM 3441 C CA . SER A 1 448 ? 13.282 -0.203 14.139 1.00 68.31 448 SER A CA 1
ATOM 3442 C C . SER A 1 448 ? 12.266 -0.100 12.988 1.00 68.31 448 SER A C 1
ATOM 3444 O O . SER A 1 448 ? 11.084 -0.405 13.150 1.00 68.31 448 SER A O 1
ATOM 3446 N N . LEU A 1 449 ? 12.694 0.387 11.824 1.00 69.56 449 LEU A N 1
ATOM 3447 C CA . LEU A 1 449 ? 11.856 0.466 10.627 1.00 69.56 449 LEU A CA 1
ATOM 3448 C C . LEU A 1 449 ? 11.853 -0.872 9.890 1.00 69.56 449 LEU A C 1
ATOM 3450 O O . LEU A 1 449 ? 12.898 -1.475 9.697 1.00 69.56 449 LEU A O 1
ATOM 3454 N N . GLU A 1 450 ? 10.709 -1.303 9.385 1.00 75.69 450 GLU A N 1
ATOM 3455 C CA . GLU A 1 450 ? 10.633 -2.393 8.413 1.00 75.69 450 GLU A CA 1
ATOM 3456 C C . GLU A 1 450 ? 10.227 -1.807 7.070 1.00 75.69 450 GLU A C 1
ATOM 3458 O O . GLU A 1 450 ? 9.268 -1.041 7.005 1.00 75.69 450 GLU A O 1
ATOM 3463 N N . VAL A 1 451 ? 10.923 -2.171 5.995 1.00 73.31 451 VAL A N 1
ATOM 3464 C CA . VAL A 1 451 ? 10.437 -1.904 4.641 1.00 73.31 451 VAL A CA 1
ATOM 3465 C C . VAL A 1 451 ? 9.860 -3.200 4.112 1.00 73.31 451 VAL A C 1
ATOM 3467 O O . VAL A 1 451 ? 10.565 -4.201 3.966 1.00 73.31 451 VAL A O 1
ATOM 3470 N N . ARG A 1 452 ? 8.561 -3.191 3.840 1.00 71.12 452 ARG A N 1
ATOM 3471 C CA . ARG A 1 452 ? 7.830 -4.325 3.284 1.00 71.12 452 ARG A CA 1
ATOM 3472 C C . ARG A 1 452 ? 7.342 -3.952 1.893 1.00 71.12 452 ARG A C 1
ATOM 3474 O O . ARG A 1 452 ? 6.950 -2.814 1.649 1.00 71.12 452 ARG A O 1
ATOM 3481 N N . ASN A 1 453 ? 7.352 -4.900 0.962 1.00 62.94 453 ASN A N 1
ATOM 3482 C CA . ASN A 1 453 ? 6.614 -4.695 -0.283 1.00 62.94 453 ASN A CA 1
ATOM 3483 C C . ASN A 1 453 ? 5.099 -4.730 0.006 1.00 62.94 453 ASN A C 1
ATOM 3485 O O . ASN A 1 453 ? 4.673 -5.160 1.079 1.00 62.94 453 ASN A O 1
ATOM 3489 N N . LYS A 1 454 ? 4.267 -4.351 -0.971 1.00 60.25 454 LYS A N 1
ATOM 3490 C CA . LYS A 1 454 ? 2.794 -4.382 -0.845 1.00 60.25 454 LYS A CA 1
ATOM 3491 C C . LYS A 1 454 ? 2.194 -5.763 -0.510 1.00 60.25 454 LYS A C 1
ATOM 3493 O O . LYS A 1 454 ? 1.008 -5.833 -0.216 1.00 60.25 454 LYS A O 1
ATOM 3498 N N . ASN A 1 455 ? 2.969 -6.853 -0.575 1.00 47.06 455 ASN A N 1
ATOM 3499 C CA . ASN A 1 455 ? 2.554 -8.202 -0.151 1.00 47.06 455 ASN A CA 1
ATOM 3500 C C . ASN A 1 455 ? 2.834 -8.463 1.346 1.00 47.06 455 ASN A C 1
ATOM 3502 O O . ASN A 1 455 ? 2.663 -9.582 1.821 1.00 47.06 455 ASN A O 1
ATOM 3506 N N . GLY A 1 456 ? 3.340 -7.470 2.088 1.00 43.44 456 GLY A N 1
ATOM 3507 C CA . GLY A 1 456 ? 3.781 -7.618 3.476 1.00 43.44 456 GLY A CA 1
ATOM 3508 C C . GLY A 1 456 ? 5.118 -8.355 3.638 1.00 43.44 456 GLY A C 1
ATOM 3509 O O . GLY A 1 456 ? 5.574 -8.539 4.769 1.00 43.44 456 GLY A O 1
ATOM 3510 N N . VAL A 1 457 ? 5.773 -8.760 2.543 1.00 53.66 457 VAL A N 1
ATOM 3511 C CA . VAL A 1 457 ? 7.064 -9.462 2.582 1.00 53.66 457 VAL A CA 1
ATOM 3512 C C . VAL A 1 457 ? 8.164 -8.468 2.937 1.00 53.66 457 VAL A C 1
ATOM 3514 O O . VAL A 1 457 ? 8.275 -7.408 2.317 1.00 53.66 457 VAL A O 1
ATOM 3517 N N . LEU A 1 458 ? 8.973 -8.819 3.938 1.00 55.03 458 LEU A N 1
ATOM 3518 C CA . LEU A 1 458 ? 10.101 -8.011 4.389 1.00 55.03 458 LEU A CA 1
ATOM 3519 C C . LEU A 1 458 ? 11.146 -7.896 3.273 1.00 55.03 458 LEU A C 1
ATOM 3521 O O . LEU A 1 458 ? 11.646 -8.899 2.771 1.00 55.03 458 LEU A O 1
ATOM 3525 N N . MET A 1 459 ? 11.481 -6.668 2.895 1.00 57.69 459 MET A N 1
ATOM 3526 C CA . MET A 1 459 ? 12.563 -6.376 1.964 1.00 57.69 459 MET A CA 1
ATOM 3527 C C . MET A 1 459 ? 13.828 -6.159 2.789 1.00 57.69 459 MET A C 1
ATOM 3529 O O . MET A 1 459 ? 14.048 -5.056 3.287 1.00 57.69 459 MET A O 1
ATOM 3533 N N . GLU A 1 460 ? 14.625 -7.209 2.990 1.00 55.62 460 GLU A N 1
ATOM 3534 C CA . GLU A 1 460 ? 15.753 -7.196 3.937 1.00 55.62 460 GLU A CA 1
ATOM 3535 C C . GLU A 1 460 ? 16.764 -6.075 3.649 1.00 55.62 460 GLU A C 1
ATOM 3537 O O . GLU A 1 460 ? 17.119 -5.327 4.557 1.00 55.62 460 GLU A O 1
ATOM 3542 N N . GLU A 1 461 ? 17.151 -5.869 2.386 1.00 49.25 461 GLU A N 1
ATOM 3543 C CA . GLU A 1 461 ? 18.077 -4.793 2.001 1.00 49.25 461 GLU A CA 1
ATOM 3544 C C . GLU A 1 461 ? 17.482 -3.395 2.215 1.00 49.25 461 GLU A C 1
ATOM 3546 O O . GLU A 1 461 ? 18.142 -2.513 2.763 1.00 49.25 461 GLU A O 1
ATOM 3551 N N . ALA A 1 462 ? 16.218 -3.180 1.837 1.00 54.12 462 ALA A N 1
ATOM 3552 C CA . ALA A 1 462 ? 15.553 -1.892 2.037 1.00 54.12 462 ALA A CA 1
ATOM 3553 C C . ALA A 1 462 ? 15.294 -1.607 3.528 1.00 54.12 462 ALA A C 1
ATOM 3555 O O . ALA A 1 462 ? 15.412 -0.467 3.969 1.00 54.12 462 ALA A O 1
ATOM 3556 N N . THR A 1 463 ? 15.035 -2.648 4.320 1.00 65.56 463 THR A N 1
ATOM 3557 C CA . THR A 1 463 ? 14.936 -2.606 5.786 1.00 65.56 463 THR A CA 1
ATOM 3558 C C . THR A 1 463 ? 16.286 -2.260 6.418 1.00 65.56 463 THR A C 1
ATOM 3560 O O . THR A 1 463 ? 16.360 -1.385 7.280 1.00 65.56 463 THR A O 1
ATOM 3563 N N . ALA A 1 464 ? 17.376 -2.875 5.951 1.00 61.88 464 ALA A N 1
ATOM 3564 C CA . ALA A 1 464 ? 18.733 -2.549 6.381 1.00 61.88 464 ALA A CA 1
ATOM 3565 C C . ALA A 1 464 ? 19.134 -1.114 5.993 1.00 61.88 464 ALA A C 1
ATOM 3567 O O . ALA A 1 464 ? 19.785 -0.429 6.780 1.00 61.88 464 ALA A O 1
ATOM 3568 N N . MET A 1 465 ? 18.704 -0.623 4.825 1.00 58.81 465 MET A N 1
ATOM 3569 C CA . MET A 1 465 ? 18.911 0.767 4.402 1.00 58.81 465 MET A CA 1
ATOM 3570 C C . MET A 1 465 ? 18.060 1.765 5.199 1.00 58.81 465 MET A C 1
ATOM 3572 O O . MET A 1 465 ? 18.575 2.809 5.589 1.00 58.81 465 MET A O 1
ATOM 3576 N N . ALA A 1 466 ? 16.800 1.453 5.513 1.00 65.94 466 ALA A N 1
ATOM 3577 C CA . ALA A 1 466 ? 15.940 2.318 6.324 1.00 65.94 466 ALA A CA 1
ATOM 3578 C C . ALA A 1 466 ? 16.426 2.427 7.783 1.00 65.94 466 ALA A C 1
ATOM 3580 O O . ALA A 1 466 ? 16.407 3.507 8.382 1.00 65.94 466 ALA A O 1
ATOM 3581 N N . ASN A 1 467 ? 16.929 1.319 8.334 1.00 65.75 467 ASN A N 1
ATOM 3582 C CA . ASN A 1 467 ? 17.589 1.277 9.640 1.00 65.75 467 ASN A CA 1
ATOM 3583 C C . ASN A 1 467 ? 19.048 1.705 9.618 1.00 65.75 467 ASN A C 1
ATOM 3585 O O . ASN A 1 467 ? 19.655 1.813 10.688 1.00 65.75 467 ASN A O 1
ATOM 3589 N N . LYS A 1 468 ? 19.618 1.988 8.441 1.00 64.56 468 LYS A N 1
ATOM 3590 C CA . LYS A 1 468 ? 20.960 2.547 8.366 1.00 64.56 468 LYS A CA 1
ATOM 3591 C C . LYS A 1 468 ? 20.965 3.808 9.241 1.00 64.56 468 LYS A C 1
ATOM 3593 O O . LYS A 1 468 ? 20.043 4.633 9.132 1.00 64.56 468 LYS A O 1
ATOM 3598 N N . PRO A 1 469 ? 21.927 3.945 10.169 1.00 57.03 469 PRO A N 1
ATOM 3599 C CA . PRO A 1 469 ? 22.099 5.199 10.885 1.00 57.03 469 PRO A CA 1
ATOM 3600 C C . PRO A 1 469 ? 22.218 6.304 9.831 1.00 57.03 469 PRO A C 1
ATOM 3602 O O . PRO A 1 469 ? 22.934 6.126 8.844 1.00 57.03 469 PRO A O 1
ATOM 3605 N N . SER A 1 470 ? 21.457 7.389 9.997 1.00 61.97 470 SER A N 1
ATOM 3606 C CA . SER A 1 470 ? 21.594 8.555 9.119 1.00 61.97 470 SER A CA 1
ATOM 3607 C C . SER A 1 470 ? 23.038 9.049 9.164 1.00 61.97 470 SER A C 1
ATOM 3609 O O . SER A 1 470 ? 23.750 8.754 10.124 1.00 61.97 470 SER A O 1
ATOM 3611 N N . ASP A 1 471 ? 23.489 9.826 8.181 1.00 61.75 471 ASP A N 1
ATOM 3612 C CA . ASP A 1 471 ? 24.860 10.350 8.230 1.00 61.75 471 ASP A CA 1
ATOM 3613 C C . ASP A 1 471 ? 25.097 11.161 9.522 1.00 61.75 471 ASP A C 1
ATOM 3615 O O . ASP A 1 471 ? 26.168 11.069 10.110 1.00 61.75 471 ASP A O 1
ATOM 3619 N N . ILE A 1 472 ? 24.050 11.802 10.062 1.00 65.50 472 ILE A N 1
ATOM 3620 C CA . ILE A 1 472 ? 24.038 12.439 11.389 1.00 65.50 472 ILE A CA 1
ATOM 3621 C C . ILE A 1 472 ? 24.180 11.415 12.532 1.00 65.50 472 ILE A C 1
ATOM 3623 O O . ILE A 1 472 ? 24.980 11.622 13.435 1.00 65.50 472 ILE A O 1
ATOM 3627 N N . ASP A 1 473 ? 23.469 10.283 12.512 1.00 67.50 473 ASP A N 1
ATOM 3628 C CA . ASP A 1 473 ? 23.653 9.206 13.507 1.00 67.50 473 ASP A CA 1
ATOM 3629 C C . ASP A 1 473 ? 25.042 8.551 13.410 1.00 67.50 473 ASP A C 1
ATOM 3631 O O . ASP A 1 473 ? 25.578 8.078 14.410 1.00 67.50 473 ASP A O 1
ATOM 3635 N N . ILE A 1 474 ? 25.633 8.492 12.212 1.00 65.75 474 ILE A N 1
ATOM 3636 C CA . ILE A 1 474 ? 27.016 8.043 12.006 1.00 65.75 474 ILE A CA 1
ATOM 3637 C C . ILE A 1 474 ? 27.984 9.078 12.584 1.00 65.75 474 ILE A C 1
ATOM 3639 O O . ILE A 1 474 ? 28.959 8.685 13.223 1.00 65.75 474 ILE A O 1
ATOM 3643 N N . MET A 1 475 ? 27.701 10.374 12.421 1.00 68.12 475 MET A N 1
ATOM 3644 C CA . MET A 1 475 ? 28.508 11.441 13.010 1.00 68.12 475 MET A CA 1
ATOM 3645 C C . MET A 1 475 ? 28.464 11.396 14.541 1.00 68.12 475 MET A C 1
ATOM 3647 O O . MET A 1 475 ? 29.509 11.288 15.183 1.00 68.12 475 MET A O 1
ATOM 3651 N N . MET A 1 476 ? 27.260 11.352 15.118 1.00 73.75 476 MET A N 1
ATOM 3652 C CA . MET A 1 476 ? 27.030 11.316 16.568 1.00 73.75 476 MET A CA 1
ATOM 3653 C C . MET A 1 476 ? 27.571 10.053 17.259 1.00 73.75 476 MET A C 1
ATOM 3655 O O . MET A 1 476 ? 27.749 10.067 18.468 1.00 73.75 476 MET A O 1
ATOM 3659 N N . LYS A 1 477 ? 27.921 8.974 16.540 1.00 74.56 477 LYS A N 1
ATOM 3660 C CA . LYS A 1 477 ? 28.680 7.839 17.123 1.00 74.56 477 LYS A CA 1
ATOM 3661 C C . LYS A 1 477 ? 30.107 8.200 17.548 1.00 74.56 477 LYS A C 1
ATOM 3663 O O . LYS A 1 477 ? 30.786 7.371 18.155 1.00 74.56 477 LYS A O 1
ATOM 3668 N N . SER A 1 478 ? 30.575 9.390 17.184 1.00 72.12 478 SER A N 1
ATOM 3669 C CA . SER A 1 478 ? 31.894 9.904 17.556 1.00 72.12 478 SER A CA 1
ATOM 3670 C C . SER A 1 478 ? 31.892 10.622 18.908 1.00 72.12 478 SER A C 1
ATOM 3672 O O . SER A 1 478 ? 32.979 10.815 19.448 1.00 72.12 478 SER A O 1
ATOM 3674 N N . ASP A 1 479 ? 30.708 10.930 19.457 1.00 77.75 479 ASP A N 1
ATOM 3675 C CA . ASP A 1 479 ? 30.497 11.340 20.850 1.00 77.75 479 ASP A CA 1
ATOM 3676 C C . ASP A 1 479 ? 30.839 10.150 21.758 1.00 77.75 479 ASP A C 1
ATOM 3678 O O . ASP A 1 479 ? 30.062 9.205 21.927 1.00 77.75 479 ASP A O 1
ATOM 3682 N N . LYS A 1 480 ? 32.061 10.149 22.294 1.00 77.00 480 LYS A N 1
ATOM 3683 C CA . LYS A 1 480 ? 32.564 9.082 23.175 1.00 77.00 480 LYS A CA 1
ATOM 3684 C C . LYS A 1 480 ? 32.252 9.356 24.637 1.00 77.00 480 LYS A C 1
ATOM 3686 O O . LYS A 1 480 ? 32.366 8.448 25.461 1.00 77.00 480 LYS A O 1
ATOM 3691 N N . ASN A 1 481 ? 31.923 10.601 24.959 1.00 75.25 481 ASN A N 1
ATOM 3692 C CA . ASN A 1 481 ? 31.647 11.061 26.312 1.00 75.25 481 ASN A CA 1
ATOM 3693 C C . ASN A 1 481 ? 30.136 11.028 26.650 1.00 75.25 481 ASN A C 1
ATOM 3695 O O . ASN A 1 481 ? 29.773 11.103 27.825 1.00 75.25 481 ASN A O 1
ATOM 3699 N N . ASN A 1 482 ? 29.283 10.789 25.646 1.00 73.50 482 ASN A N 1
ATOM 3700 C CA . ASN A 1 482 ? 27.824 10.706 25.714 1.00 73.50 482 ASN A CA 1
ATOM 3701 C C . ASN A 1 482 ? 27.171 12.043 26.150 1.00 73.50 482 ASN A C 1
ATOM 3703 O O . ASN A 1 482 ? 26.162 12.055 26.869 1.00 73.50 482 ASN A O 1
ATOM 3707 N N . SER A 1 483 ? 27.752 13.166 25.714 1.00 76.50 483 SER A N 1
ATOM 3708 C CA . SER A 1 483 ? 27.249 14.543 25.900 1.00 76.50 483 SER A CA 1
ATOM 3709 C C . SER A 1 483 ? 25.988 14.839 25.093 1.00 76.50 483 SER A C 1
ATOM 3711 O O . SER A 1 483 ? 25.171 15.656 25.524 1.00 76.50 483 SER A O 1
ATOM 3713 N N . LYS A 1 484 ? 25.790 14.130 23.971 1.00 80.06 484 LYS A N 1
ATOM 3714 C CA . LYS A 1 484 ? 24.822 14.415 22.895 1.00 80.06 484 LYS A CA 1
ATOM 3715 C C . LYS A 1 484 ? 25.197 15.608 22.006 1.00 80.06 484 LYS A C 1
ATOM 3717 O O . LYS A 1 484 ? 24.357 16.057 21.223 1.00 80.06 484 LYS A O 1
ATOM 3722 N N . THR A 1 485 ? 26.440 16.067 22.076 1.00 83.31 485 THR A N 1
ATOM 3723 C CA . THR A 1 485 ? 27.063 17.022 21.151 1.00 83.31 485 THR A CA 1
ATOM 3724 C C . THR A 1 485 ? 28.356 16.414 20.595 1.00 83.31 485 THR A C 1
ATOM 3726 O O . THR A 1 485 ? 28.758 15.325 21.000 1.00 83.31 485 THR A O 1
ATOM 3729 N N . LEU A 1 486 ? 28.980 17.054 19.604 1.00 84.38 486 LEU A N 1
ATOM 3730 C CA . LEU A 1 486 ? 30.337 16.703 19.169 1.00 84.38 486 LEU A CA 1
ATOM 3731 C C . LEU A 1 486 ? 31.284 17.858 19.465 1.00 84.38 486 LEU A C 1
ATOM 3733 O O . LEU A 1 486 ? 31.099 18.955 18.930 1.00 84.38 486 LEU A O 1
ATOM 3737 N N . ASP A 1 487 ? 32.331 17.589 20.243 1.00 87.88 487 ASP A N 1
ATOM 3738 C CA . ASP A 1 487 ? 33.438 18.532 20.386 1.00 87.88 487 ASP A CA 1
ATOM 3739 C C . ASP A 1 487 ? 34.334 18.543 19.127 1.00 87.88 487 ASP A C 1
ATOM 3741 O O . ASP A 1 487 ? 34.270 17.667 18.250 1.00 87.88 487 ASP A O 1
ATOM 3745 N N . THR A 1 488 ? 35.199 19.555 19.017 1.00 85.81 488 THR A N 1
ATOM 3746 C CA . THR A 1 488 ? 36.094 19.721 17.859 1.00 85.81 488 THR A CA 1
ATOM 3747 C C . THR A 1 488 ? 37.044 18.530 17.663 1.00 85.81 488 THR A C 1
ATOM 3749 O O . THR A 1 488 ? 37.388 18.197 16.531 1.00 85.81 488 THR A O 1
ATOM 3752 N N . THR A 1 489 ? 37.454 17.848 18.734 1.00 86.38 489 THR A N 1
ATOM 3753 C CA . THR A 1 489 ? 38.329 16.662 18.704 1.00 86.38 489 THR A CA 1
ATOM 3754 C C . THR A 1 489 ? 37.587 15.431 18.189 1.00 86.38 489 THR A C 1
ATOM 3756 O O . THR A 1 489 ? 38.137 14.667 17.389 1.00 86.38 489 THR A O 1
ATOM 3759 N N . GLU A 1 490 ? 36.346 15.230 18.628 1.00 86.12 490 GLU A N 1
ATOM 3760 C CA . GLU A 1 490 ? 35.487 14.114 18.229 1.00 86.12 490 GLU A CA 1
ATOM 3761 C C . GLU A 1 490 ? 35.089 14.231 16.753 1.00 86.12 490 GLU A C 1
ATOM 3763 O O . GLU A 1 490 ? 35.331 13.299 15.977 1.00 86.12 490 GLU A O 1
ATOM 3768 N N . TYR A 1 491 ? 34.618 15.408 16.326 1.00 86.56 491 TYR A N 1
ATOM 3769 C CA . TYR A 1 491 ? 34.334 15.702 14.918 1.00 86.56 491 TYR A CA 1
ATOM 3770 C C . TYR A 1 491 ? 35.589 15.587 14.033 1.00 86.56 491 TYR A C 1
ATOM 3772 O O . TYR A 1 491 ? 35.551 14.974 12.963 1.00 86.56 491 TYR A O 1
ATOM 3780 N N . LYS A 1 492 ? 36.744 16.099 14.480 1.00 87.31 492 LYS A N 1
ATOM 3781 C CA . LYS A 1 492 ? 37.999 15.992 13.718 1.00 87.31 492 LYS A CA 1
ATOM 3782 C C . LYS A 1 492 ? 38.462 14.545 13.561 1.00 87.31 492 LYS A C 1
ATOM 3784 O O . LYS A 1 492 ? 38.824 14.125 12.462 1.00 87.31 492 LYS A O 1
ATOM 3789 N N . SER A 1 493 ? 38.394 13.759 14.636 1.00 83.75 493 SER A N 1
ATOM 3790 C CA . SER A 1 493 ? 38.729 12.327 14.621 1.00 83.75 493 SER A CA 1
ATOM 3791 C C . SER A 1 493 ? 37.833 11.537 13.664 1.00 83.75 493 SER A C 1
ATOM 3793 O O . SER A 1 493 ? 38.310 10.650 12.955 1.00 83.75 493 SER A O 1
ATOM 3795 N N . MET A 1 494 ? 36.545 11.878 13.628 1.00 85.69 494 MET A N 1
ATOM 3796 C CA . MET A 1 494 ? 35.545 11.293 12.740 1.00 85.69 494 MET A CA 1
ATOM 3797 C C . MET A 1 494 ? 35.850 11.558 11.263 1.00 85.69 494 MET A C 1
ATOM 3799 O O . MET A 1 494 ? 35.935 10.605 10.486 1.00 85.69 494 MET A O 1
ATOM 3803 N N . ILE A 1 495 ? 36.051 12.823 10.870 1.00 83.56 495 ILE A N 1
ATOM 3804 C CA . ILE A 1 495 ? 36.336 13.168 9.469 1.00 83.56 495 ILE A CA 1
ATOM 3805 C C . ILE A 1 495 ? 37.638 12.494 9.011 1.00 83.56 495 ILE A C 1
ATOM 3807 O O . ILE A 1 495 ? 37.660 11.861 7.958 1.00 83.56 495 ILE A O 1
ATOM 3811 N N . LEU A 1 496 ? 38.700 12.517 9.826 1.00 82.44 496 LEU A N 1
ATOM 3812 C CA . LEU A 1 496 ? 39.963 11.833 9.508 1.00 82.44 496 LEU A CA 1
ATOM 3813 C C . LEU A 1 496 ? 39.785 10.315 9.298 1.00 82.44 496 LEU A C 1
ATOM 3815 O O . LEU A 1 496 ? 40.422 9.735 8.415 1.00 82.44 496 LEU A O 1
ATOM 3819 N N . ALA A 1 497 ? 38.903 9.665 10.066 1.00 77.44 497 ALA A N 1
ATOM 3820 C CA . ALA A 1 497 ? 38.577 8.252 9.878 1.00 77.44 497 ALA A CA 1
ATOM 3821 C C . ALA A 1 497 ? 37.800 7.996 8.572 1.00 77.44 497 ALA A C 1
ATOM 3823 O O . ALA A 1 497 ? 38.091 7.021 7.876 1.00 77.44 497 ALA A O 1
ATOM 3824 N N . GLN A 1 498 ? 36.862 8.878 8.208 1.00 73.69 498 GLN A N 1
ATOM 3825 C CA . GLN A 1 498 ? 36.111 8.791 6.950 1.00 73.69 498 GLN A CA 1
ATOM 3826 C C . GLN A 1 498 ? 37.014 8.996 5.726 1.00 73.69 498 GLN A C 1
ATOM 3828 O O . GLN A 1 498 ? 36.972 8.179 4.808 1.00 73.69 498 GLN A O 1
ATOM 3833 N N . LEU A 1 499 ? 37.892 10.008 5.741 1.00 74.44 499 LEU A N 1
ATOM 3834 C CA . LEU A 1 499 ? 38.874 10.268 4.676 1.00 74.44 499 LEU A CA 1
ATOM 3835 C C . LEU A 1 499 ? 39.764 9.041 4.418 1.00 74.44 499 LEU A C 1
ATOM 3837 O O . LEU A 1 499 ? 39.955 8.628 3.274 1.00 74.44 499 LEU A O 1
ATOM 3841 N N . LYS A 1 500 ? 40.242 8.397 5.490 1.00 71.88 500 LYS A N 1
ATOM 3842 C CA . LYS A 1 500 ? 41.026 7.160 5.395 1.00 71.88 500 LYS A CA 1
ATOM 3843 C C . LYS A 1 500 ? 40.212 5.984 4.837 1.00 71.88 500 LYS A C 1
ATOM 3845 O O . LYS A 1 500 ? 40.762 5.168 4.101 1.00 71.88 500 LYS A O 1
ATOM 3850 N N . ALA A 1 501 ? 38.922 5.890 5.165 1.00 63.72 501 ALA A N 1
ATOM 3851 C CA . ALA A 1 501 ? 38.037 4.838 4.661 1.00 63.72 501 ALA A CA 1
ATOM 3852 C C . ALA A 1 501 ? 37.728 4.975 3.157 1.00 63.72 501 ALA A C 1
ATOM 3854 O O . ALA A 1 501 ? 37.559 3.958 2.488 1.00 63.72 501 ALA A O 1
ATOM 3855 N N . ILE A 1 502 ? 37.714 6.200 2.617 1.00 59.47 502 ILE A N 1
ATOM 3856 C CA . ILE A 1 502 ? 37.563 6.467 1.172 1.00 59.47 502 ILE A CA 1
ATOM 3857 C C . ILE A 1 502 ? 38.900 6.507 0.407 1.00 59.47 502 ILE A C 1
ATOM 3859 O O . ILE A 1 502 ? 38.926 6.859 -0.768 1.00 59.47 502 ILE A O 1
ATOM 3863 N N . GLY A 1 503 ? 40.008 6.118 1.049 1.00 60.56 503 GLY A N 1
ATOM 3864 C CA . GLY A 1 503 ? 41.311 5.953 0.397 1.00 60.56 503 GLY A CA 1
ATOM 3865 C C . GLY A 1 503 ? 42.148 7.227 0.242 1.00 60.56 503 GLY A C 1
ATOM 3866 O O . GLY A 1 503 ? 43.147 7.194 -0.472 1.00 60.56 503 GLY A O 1
ATOM 3867 N N . ILE A 1 504 ? 41.794 8.333 0.908 1.00 70.69 504 ILE A N 1
ATOM 3868 C CA . ILE A 1 504 ? 42.614 9.553 0.897 1.00 70.69 504 ILE A CA 1
ATOM 3869 C C . ILE A 1 504 ? 43.840 9.347 1.796 1.00 70.69 504 ILE A C 1
ATOM 3871 O O . ILE A 1 504 ? 43.728 9.116 3.003 1.00 70.69 504 ILE A O 1
ATOM 3875 N N . GLU A 1 505 ? 45.030 9.435 1.200 1.00 76.44 505 GLU A N 1
ATOM 3876 C CA . GLU A 1 505 ? 46.299 9.240 1.899 1.00 76.44 505 GLU A CA 1
ATOM 3877 C C . GLU A 1 505 ? 46.712 10.505 2.669 1.00 76.44 505 GLU A C 1
ATOM 3879 O O . GLU A 1 505 ? 47.172 11.499 2.100 1.00 76.44 505 GLU A O 1
ATOM 3884 N N . ILE A 1 506 ? 46.565 10.457 3.994 1.00 79.00 506 ILE A N 1
ATOM 3885 C CA . ILE A 1 506 ? 47.000 11.522 4.903 1.00 79.00 506 ILE A CA 1
ATOM 3886 C C . ILE A 1 506 ? 48.460 11.271 5.294 1.00 79.00 506 ILE A C 1
ATOM 3888 O O . ILE A 1 506 ? 48.772 10.291 5.971 1.00 79.00 506 ILE A O 1
ATOM 3892 N N . ASN A 1 507 ? 49.345 12.174 4.881 1.00 81.50 507 ASN A N 1
ATOM 3893 C CA . ASN A 1 507 ? 50.786 12.130 5.113 1.00 81.50 507 ASN A CA 1
ATOM 3894 C C . ASN A 1 507 ? 51.289 13.467 5.685 1.00 81.50 507 ASN A C 1
ATOM 3896 O O . ASN A 1 507 ? 50.571 14.468 5.699 1.00 81.50 507 ASN A O 1
ATOM 3900 N N . ASP A 1 508 ? 52.542 13.514 6.137 1.00 81.12 508 ASP A N 1
ATOM 3901 C CA . ASP A 1 508 ? 53.092 14.684 6.842 1.00 81.12 508 ASP A CA 1
ATOM 3902 C C . ASP A 1 508 ? 53.092 15.990 6.019 1.00 81.12 508 ASP A C 1
ATOM 3904 O O . ASP A 1 508 ? 53.212 17.070 6.596 1.00 81.12 508 ASP A O 1
ATOM 3908 N N . LYS A 1 509 ? 52.932 15.925 4.686 1.00 78.62 509 LYS A N 1
ATOM 3909 C CA . LYS A 1 509 ? 52.878 17.110 3.812 1.00 78.62 509 LYS A CA 1
ATOM 3910 C C . LYS A 1 509 ? 51.479 17.721 3.714 1.00 78.62 509 LYS A C 1
ATOM 3912 O O . LYS A 1 509 ? 51.373 18.941 3.669 1.00 78.62 509 LYS A O 1
ATOM 3917 N N . ASN A 1 510 ? 50.422 16.902 3.663 1.00 79.62 510 ASN A N 1
ATOM 3918 C CA . ASN A 1 510 ? 49.039 17.379 3.502 1.00 79.62 510 ASN A CA 1
ATOM 3919 C C . ASN A 1 510 ? 48.262 17.469 4.829 1.00 79.62 510 ASN A C 1
ATOM 3921 O O . ASN A 1 510 ? 47.316 18.252 4.929 1.00 79.62 510 ASN A O 1
ATOM 3925 N N . LYS A 1 511 ? 48.691 16.743 5.872 1.00 84.12 511 LYS A N 1
ATOM 3926 C CA . LYS A 1 511 ? 48.005 16.651 7.169 1.00 84.12 511 LYS A CA 1
ATOM 3927 C C . LYS A 1 511 ? 47.636 18.007 7.776 1.00 84.12 511 LYS A C 1
ATOM 3929 O O . LYS A 1 511 ? 46.482 18.205 8.133 1.00 84.12 511 LYS A O 1
ATOM 3934 N N . ALA A 1 512 ? 48.576 18.951 7.858 1.00 85.06 512 ALA A N 1
ATOM 3935 C CA . ALA A 1 512 ? 48.321 20.255 8.480 1.00 85.06 512 ALA A CA 1
ATOM 3936 C C . ALA A 1 512 ? 47.259 21.088 7.734 1.00 85.06 512 ALA A C 1
ATOM 3938 O O . ALA A 1 512 ? 46.488 21.804 8.367 1.00 85.06 512 ALA A O 1
ATOM 3939 N N . GLN A 1 513 ? 47.193 20.974 6.403 1.00 85.50 513 GLN A N 1
ATOM 3940 C CA . GLN A 1 513 ? 46.190 21.666 5.589 1.00 85.50 513 GLN A CA 1
ATOM 3941 C C . GLN A 1 513 ? 44.818 20.997 5.724 1.00 85.50 513 GLN A C 1
ATOM 3943 O O . GLN A 1 513 ? 43.828 21.680 5.963 1.00 85.50 513 GLN A O 1
ATOM 3948 N N . ILE A 1 514 ? 44.767 19.661 5.653 1.00 84.19 514 ILE A N 1
ATOM 3949 C CA . ILE A 1 514 ? 43.539 18.880 5.864 1.00 84.19 514 ILE A CA 1
ATOM 3950 C C . ILE A 1 514 ? 42.951 19.172 7.251 1.00 84.19 514 ILE A C 1
ATOM 3952 O O . ILE A 1 514 ? 41.758 19.434 7.371 1.00 84.19 514 ILE A O 1
ATOM 3956 N N . GLU A 1 515 ? 43.782 19.197 8.294 1.00 87.81 515 GLU A N 1
ATOM 3957 C CA . GLU A 1 515 ? 43.342 19.532 9.649 1.00 87.81 515 GLU A CA 1
ATOM 3958 C C . GLU A 1 515 ? 42.769 20.954 9.759 1.00 87.81 515 GLU A C 1
ATOM 3960 O O . GLU A 1 515 ? 41.711 21.117 10.358 1.00 87.81 515 GLU A O 1
ATOM 3965 N N . GLN A 1 516 ? 43.391 21.962 9.131 1.00 88.06 516 GLN A N 1
ATOM 3966 C CA . GLN A 1 516 ? 42.853 23.331 9.102 1.00 88.06 516 GLN A CA 1
ATOM 3967 C C . GLN A 1 516 ? 41.500 23.426 8.384 1.00 88.06 516 GLN A C 1
ATOM 3969 O O . GLN A 1 516 ? 40.626 24.168 8.832 1.00 88.06 516 GLN A O 1
ATOM 3974 N N . LEU A 1 517 ? 41.305 22.679 7.292 1.00 87.38 517 LEU A N 1
ATOM 3975 C CA . LEU A 1 517 ? 40.017 22.627 6.595 1.00 87.38 517 LEU A CA 1
ATOM 3976 C C . LEU A 1 517 ? 38.930 21.977 7.460 1.00 87.38 517 LEU A C 1
ATOM 3978 O O . LEU A 1 517 ? 37.805 22.472 7.506 1.00 87.38 517 LEU A O 1
ATOM 3982 N N . ILE A 1 518 ? 39.268 20.912 8.191 1.00 89.31 518 ILE A N 1
ATOM 3983 C CA . ILE A 1 518 ? 38.348 20.256 9.128 1.00 89.31 518 ILE A CA 1
ATOM 3984 C C . ILE A 1 518 ? 37.970 21.212 10.270 1.00 89.31 518 ILE A C 1
ATOM 3986 O O . ILE A 1 518 ? 36.780 21.399 10.524 1.00 89.31 518 ILE A O 1
ATOM 3990 N N . ASP A 1 519 ? 38.950 21.869 10.897 1.00 88.44 519 ASP A N 1
ATOM 3991 C CA . ASP A 1 519 ? 38.733 22.819 12.001 1.00 88.44 519 ASP A CA 1
ATOM 3992 C C . ASP A 1 519 ? 37.879 24.029 11.551 1.00 88.44 519 ASP A C 1
ATOM 3994 O O . ASP A 1 519 ? 36.984 24.487 12.271 1.00 88.44 519 ASP A O 1
ATOM 3998 N N . LYS A 1 520 ? 38.087 24.506 10.315 1.00 86.81 520 LYS A N 1
ATOM 3999 C CA . LYS A 1 520 ? 37.233 25.518 9.676 1.00 86.81 520 LYS A CA 1
ATOM 4000 C C . LYS A 1 520 ? 35.811 24.996 9.443 1.00 86.81 520 LYS A C 1
ATOM 4002 O O . LYS A 1 520 ? 34.864 25.671 9.829 1.00 86.81 520 LYS A O 1
ATOM 4007 N N . SER A 1 521 ? 35.647 23.792 8.886 1.00 86.88 521 SER A N 1
ATOM 4008 C CA . SER A 1 521 ? 34.318 23.212 8.630 1.00 86.88 521 SER A CA 1
ATOM 4009 C C . SER A 1 521 ? 33.488 23.052 9.908 1.00 86.88 521 SER A C 1
ATOM 4011 O O . SER A 1 521 ? 32.286 23.290 9.888 1.00 86.88 521 SER A O 1
ATOM 4013 N N . PHE A 1 522 ? 34.135 22.723 11.033 1.00 88.25 522 PHE A N 1
ATOM 4014 C CA . PHE A 1 522 ? 33.498 22.676 12.347 1.00 88.25 522 PHE A CA 1
ATOM 4015 C C . PHE A 1 522 ? 32.961 24.057 12.749 1.00 88.25 522 PHE A C 1
ATOM 4017 O O . PHE A 1 522 ? 31.797 24.190 13.116 1.00 88.25 522 PHE A O 1
ATOM 4024 N N . THR A 1 523 ? 33.790 25.094 12.594 1.00 85.31 523 THR A N 1
ATOM 4025 C CA . THR A 1 523 ? 33.425 26.485 12.907 1.00 85.31 523 THR A CA 1
ATOM 4026 C C . THR A 1 523 ? 32.299 26.995 12.002 1.00 85.31 523 THR A C 1
ATOM 4028 O O . THR A 1 523 ? 31.409 27.697 12.475 1.00 85.31 523 THR A O 1
ATOM 4031 N N . ASP A 1 524 ? 32.298 26.613 10.721 1.00 82.12 524 ASP A N 1
ATOM 4032 C CA . ASP A 1 524 ? 31.253 26.985 9.763 1.00 82.12 524 ASP A CA 1
ATOM 4033 C C . ASP A 1 524 ? 29.897 26.309 10.098 1.00 82.12 524 ASP A C 1
ATOM 4035 O O . ASP A 1 524 ? 28.842 26.918 9.900 1.00 82.12 524 ASP A O 1
ATOM 4039 N N . ILE A 1 525 ? 29.893 25.087 10.659 1.00 81.38 525 ILE A N 1
ATOM 4040 C CA . ILE A 1 525 ? 28.669 24.410 11.144 1.00 81.38 525 ILE A CA 1
ATOM 4041 C 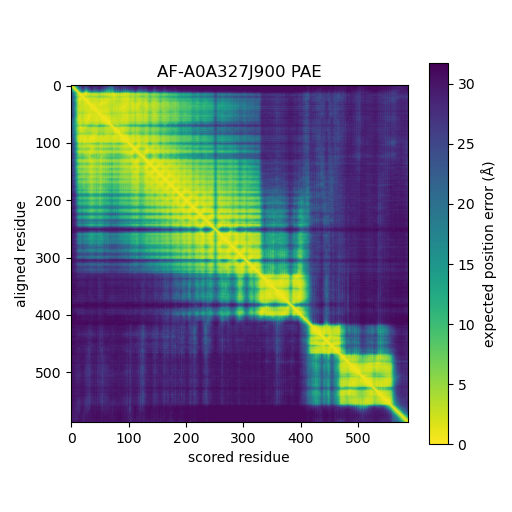C . ILE A 1 525 ? 28.176 25.039 12.466 1.00 81.38 525 ILE A C 1
ATOM 4043 O O . ILE A 1 525 ? 26.972 25.278 12.591 1.00 81.38 525 ILE A O 1
ATOM 4047 N N . ASP A 1 526 ? 29.086 25.380 13.389 1.00 81.19 526 ASP A N 1
ATOM 4048 C CA . ASP A 1 526 ? 28.844 26.053 14.690 1.00 81.19 526 ASP A CA 1
ATOM 4049 C C . ASP A 1 526 ? 28.477 27.555 14.550 1.00 81.19 526 ASP A C 1
ATOM 4051 O O . ASP A 1 526 ? 28.400 28.322 15.509 1.00 81.19 526 ASP A O 1
ATOM 4055 N N . THR A 1 527 ? 28.184 28.035 13.340 1.00 68.25 527 THR A N 1
ATOM 4056 C CA . THR A 1 527 ? 27.796 29.441 13.106 1.00 68.25 527 THR A CA 1
ATOM 4057 C C . THR A 1 527 ? 26.480 29.859 13.774 1.00 68.25 527 THR A C 1
ATOM 4059 O O . THR A 1 527 ? 26.161 31.049 13.788 1.00 68.25 527 THR A O 1
ATOM 4062 N N . ILE A 1 528 ? 25.706 28.917 14.327 1.00 61.28 528 ILE A N 1
ATOM 4063 C CA . ILE A 1 528 ? 24.421 29.187 14.989 1.00 61.28 528 ILE A CA 1
ATOM 4064 C C . ILE A 1 528 ? 24.597 29.584 16.465 1.00 61.28 528 ILE A C 1
ATOM 4066 O O . ILE A 1 528 ? 23.809 30.404 16.944 1.00 61.28 528 ILE A O 1
ATOM 4070 N N . LYS A 1 529 ? 25.610 29.056 17.173 1.00 63.59 529 LYS A N 1
ATOM 4071 C CA . LYS A 1 529 ? 25.815 29.308 18.615 1.00 63.59 529 LYS A CA 1
ATOM 4072 C C . LYS A 1 529 ? 27.243 29.693 19.013 1.00 63.59 529 LYS A C 1
ATOM 4074 O O . LYS A 1 529 ? 27.380 30.462 19.963 1.00 63.59 529 LYS A O 1
ATOM 4079 N N . GLN A 1 530 ? 28.271 29.246 18.287 1.00 74.56 530 GLN A N 1
ATOM 4080 C CA . GLN A 1 530 ? 29.690 29.451 18.619 1.00 74.56 530 GLN A CA 1
ATOM 4081 C C . GLN A 1 530 ? 30.080 28.914 20.009 1.00 74.56 530 GLN A C 1
ATOM 4083 O O . GLN A 1 530 ? 30.920 29.502 20.698 1.00 74.56 530 GLN A O 1
ATOM 4088 N N . ASP A 1 531 ? 29.462 27.814 20.439 1.00 77.69 531 ASP A N 1
ATOM 4089 C CA . ASP A 1 531 ? 29.706 27.194 21.749 1.00 77.69 531 ASP A CA 1
ATOM 4090 C C . ASP A 1 531 ? 30.772 26.082 21.710 1.00 77.69 531 ASP A C 1
ATOM 4092 O O . ASP A 1 531 ? 31.200 25.608 22.764 1.00 77.69 531 ASP A O 1
ATOM 4096 N N . ARG A 1 532 ? 31.304 25.771 20.518 1.00 81.56 532 ARG A N 1
ATOM 4097 C CA . ARG A 1 532 ? 32.259 24.689 20.225 1.00 81.56 532 ARG A CA 1
ATOM 4098 C C . ARG A 1 532 ? 31.698 23.279 20.409 1.00 81.56 532 ARG A C 1
ATOM 4100 O O . ARG A 1 532 ? 32.482 22.334 20.528 1.00 81.56 532 ARG A O 1
ATOM 4107 N N . GLU A 1 533 ? 30.379 23.126 20.377 1.00 85.06 533 GLU A N 1
ATOM 4108 C CA . GLU A 1 533 ? 29.688 21.849 20.514 1.00 85.06 533 GLU A CA 1
ATOM 4109 C C . GLU A 1 533 ? 28.626 21.692 19.420 1.00 85.06 533 GLU A C 1
ATOM 4111 O O . GLU A 1 533 ? 27.570 22.316 19.444 1.00 85.06 533 GLU A O 1
ATOM 4116 N N . LEU A 1 534 ? 28.860 20.807 18.446 1.00 84.69 534 LEU A N 1
ATOM 4117 C CA . LEU A 1 534 ? 27.886 20.622 17.369 1.00 84.69 534 LEU A CA 1
ATOM 4118 C C . LEU A 1 534 ? 26.681 19.813 17.852 1.00 84.69 534 LEU A C 1
ATOM 4120 O O . LEU A 1 534 ? 26.801 18.620 18.148 1.00 84.69 534 LEU A O 1
ATOM 4124 N N . THR A 1 535 ? 25.506 20.447 17.884 1.00 83.06 535 THR A N 1
ATOM 4125 C CA . THR A 1 535 ? 24.241 19.748 18.141 1.00 83.06 535 THR A CA 1
ATOM 4126 C C . THR A 1 535 ? 23.753 18.979 16.914 1.00 83.06 535 THR A C 1
ATOM 4128 O O . THR A 1 535 ? 24.104 19.260 15.763 1.00 83.06 535 THR A O 1
ATOM 4131 N N . ARG A 1 536 ? 22.873 18.006 17.163 1.00 81.25 536 ARG A N 1
ATOM 4132 C CA . ARG A 1 536 ? 22.205 17.200 16.134 1.00 81.25 536 ARG A CA 1
ATOM 4133 C C . ARG A 1 536 ? 21.443 18.072 15.130 1.00 81.25 536 ARG A C 1
ATOM 4135 O O . ARG A 1 536 ? 21.491 17.800 13.933 1.00 81.25 536 ARG A O 1
ATOM 4142 N N . GLU A 1 537 ? 20.805 19.142 15.599 1.00 75.56 537 GLU A N 1
ATOM 4143 C CA . GLU A 1 537 ? 20.077 20.116 14.786 1.00 75.56 537 GLU A CA 1
ATOM 4144 C C . GLU A 1 537 ? 21.003 20.953 13.885 1.00 75.56 537 GLU A C 1
ATOM 4146 O O . GLU A 1 537 ? 20.677 21.180 12.717 1.00 75.56 537 GLU A O 1
ATOM 4151 N N . GLU A 1 538 ? 22.167 21.387 14.383 1.00 77.00 538 GLU A N 1
ATOM 4152 C CA . GLU A 1 538 ? 23.174 22.106 13.583 1.00 77.00 538 GLU A CA 1
ATOM 4153 C C . GLU A 1 538 ? 23.772 21.222 12.493 1.00 77.00 538 GLU A C 1
ATOM 4155 O O . GLU A 1 538 ? 23.830 21.630 11.329 1.00 77.00 538 GLU A O 1
ATOM 4160 N N . LEU A 1 539 ? 24.134 19.983 12.840 1.00 78.25 539 LEU A N 1
ATOM 4161 C CA . LEU A 1 539 ? 24.592 18.991 11.872 1.00 78.25 539 LEU A CA 1
ATOM 4162 C C . LEU A 1 539 ? 23.513 18.738 10.808 1.00 78.25 539 LEU A C 1
ATOM 4164 O O . LEU A 1 539 ? 23.790 18.823 9.613 1.00 78.25 539 LEU A O 1
ATOM 4168 N N . GLN A 1 540 ? 22.263 18.498 11.211 1.00 73.50 540 GLN A N 1
ATOM 4169 C CA . GLN A 1 540 ? 21.177 18.191 10.277 1.00 73.50 540 GLN A CA 1
ATOM 4170 C C . GLN A 1 540 ? 20.834 19.358 9.336 1.00 73.50 540 GLN A C 1
ATOM 4172 O O . GLN A 1 540 ? 20.428 19.124 8.196 1.00 73.50 540 GLN A O 1
ATOM 4177 N N . LYS A 1 541 ? 21.012 20.606 9.784 1.00 78.19 541 LYS A N 1
ATOM 4178 C CA . LYS A 1 541 ? 20.732 21.809 8.988 1.00 78.19 541 LYS A CA 1
ATOM 4179 C C . LYS A 1 541 ? 21.889 22.210 8.066 1.00 78.19 541 LYS A C 1
ATOM 4181 O O . LYS A 1 541 ? 21.637 22.604 6.929 1.00 78.19 541 LYS A O 1
ATOM 4186 N N . ASN A 1 542 ? 23.132 22.137 8.547 1.00 77.69 542 ASN A N 1
ATOM 4187 C CA . ASN A 1 542 ? 24.281 22.781 7.900 1.00 77.69 542 ASN A CA 1
ATOM 4188 C C . ASN A 1 542 ? 25.287 21.780 7.289 1.00 77.69 542 ASN A C 1
ATOM 4190 O O . ASN A 1 542 ? 25.941 22.099 6.292 1.00 77.69 542 ASN A O 1
ATOM 4194 N N . ALA A 1 543 ? 25.416 20.567 7.843 1.00 71.19 543 ALA A N 1
ATOM 4195 C CA . ALA A 1 543 ? 26.475 19.631 7.453 1.00 71.19 543 ALA A CA 1
ATOM 4196 C C . ALA A 1 543 ? 26.436 19.162 5.981 1.00 71.19 543 ALA A C 1
ATOM 4198 O O . ALA A 1 543 ? 27.517 19.075 5.399 1.00 71.19 543 ALA A O 1
ATOM 4199 N N . PRO A 1 544 ? 25.280 18.905 5.324 1.00 70.31 544 PRO A N 1
ATOM 4200 C CA . PRO A 1 544 ? 25.272 18.379 3.953 1.00 70.31 544 PRO A CA 1
ATOM 4201 C C . PRO A 1 544 ? 26.019 19.258 2.940 1.00 70.31 544 PRO A C 1
ATOM 4203 O O . PRO A 1 544 ? 26.762 18.744 2.107 1.00 70.31 544 PRO A O 1
ATOM 4206 N N . GLN A 1 545 ? 25.877 20.585 3.036 1.00 72.56 545 GLN A N 1
ATOM 4207 C CA . GLN A 1 545 ? 26.580 21.515 2.148 1.00 72.56 545 GLN A CA 1
ATOM 4208 C C . GLN A 1 545 ? 28.036 21.730 2.580 1.00 72.56 545 GLN A C 1
ATOM 4210 O O . GLN A 1 545 ? 28.930 21.759 1.736 1.00 72.56 545 GLN A O 1
ATOM 4215 N N . ILE A 1 546 ? 28.289 21.877 3.885 1.00 76.50 546 ILE A N 1
ATOM 4216 C CA . ILE A 1 546 ? 29.627 22.204 4.398 1.00 76.50 546 ILE A CA 1
ATOM 4217 C C . ILE A 1 546 ? 30.585 21.013 4.248 1.00 76.50 546 ILE A C 1
ATOM 4219 O O . ILE A 1 546 ? 31.728 21.204 3.838 1.00 76.50 546 ILE A O 1
ATOM 4223 N N . ILE A 1 547 ? 30.120 19.782 4.480 1.00 71.75 547 ILE A N 1
ATOM 4224 C CA . ILE A 1 547 ? 30.927 18.568 4.284 1.00 71.75 547 ILE A CA 1
ATOM 4225 C C . ILE A 1 547 ? 31.178 18.303 2.791 1.00 71.75 547 ILE A C 1
ATOM 4227 O O . ILE A 1 547 ? 32.276 17.876 2.439 1.00 71.75 547 ILE A O 1
ATOM 4231 N N . SER A 1 548 ? 30.231 18.622 1.898 1.00 70.25 548 SER A N 1
ATOM 4232 C CA . SER A 1 548 ? 30.483 18.572 0.447 1.00 70.25 548 SER A CA 1
ATOM 4233 C C . SER A 1 548 ? 31.600 19.540 0.041 1.00 70.25 548 SER A C 1
ATOM 4235 O O . SER A 1 548 ? 32.528 19.147 -0.662 1.00 70.25 548 SER A O 1
ATOM 4237 N N . ASN A 1 549 ? 31.558 20.782 0.536 1.00 74.06 549 ASN A N 1
ATOM 4238 C CA . ASN A 1 549 ? 32.599 21.776 0.265 1.00 74.06 549 ASN A CA 1
ATOM 4239 C C . ASN A 1 549 ? 33.964 21.334 0.831 1.00 74.06 549 ASN A C 1
ATOM 4241 O O . ASN A 1 549 ? 34.981 21.459 0.152 1.00 74.06 549 ASN A O 1
ATOM 4245 N N . LEU A 1 550 ? 33.982 20.776 2.047 1.00 77.56 550 LEU A N 1
ATOM 4246 C CA . LEU A 1 550 ? 35.178 20.220 2.685 1.00 77.56 550 LEU A CA 1
ATOM 4247 C C . LEU A 1 550 ? 35.791 19.080 1.857 1.00 77.56 550 LEU A C 1
ATOM 4249 O O . LEU A 1 550 ? 37.005 19.049 1.662 1.00 77.56 550 LEU A O 1
ATOM 4253 N N . ALA A 1 551 ? 34.966 18.162 1.349 1.00 71.25 551 ALA A N 1
ATOM 4254 C CA . ALA A 1 551 ? 35.419 17.070 0.493 1.00 71.25 551 ALA A CA 1
ATOM 4255 C C . ALA A 1 551 ? 36.034 17.597 -0.816 1.00 71.25 551 ALA A C 1
ATOM 4257 O O . ALA A 1 551 ? 37.115 17.155 -1.202 1.00 71.25 551 ALA A O 1
ATOM 4258 N N . ASP A 1 552 ? 35.410 18.590 -1.456 1.00 73.94 552 ASP A N 1
ATOM 4259 C CA . ASP A 1 552 ? 35.939 19.227 -2.668 1.00 73.94 552 ASP A CA 1
ATOM 4260 C C . ASP A 1 552 ? 37.250 19.993 -2.423 1.00 73.94 552 ASP A C 1
ATOM 4262 O O . ASP A 1 552 ? 38.121 20.019 -3.293 1.00 73.94 552 ASP A O 1
ATOM 4266 N N . GLU A 1 553 ? 37.410 20.646 -1.268 1.00 78.81 553 GLU A N 1
ATOM 4267 C CA . GLU A 1 553 ? 38.657 21.330 -0.895 1.00 78.81 553 GLU A CA 1
ATOM 4268 C C . GLU A 1 553 ? 39.784 20.334 -0.566 1.00 78.81 553 GLU A C 1
ATOM 4270 O O . GLU A 1 553 ? 40.917 20.542 -0.999 1.00 78.81 553 GLU A O 1
ATOM 4275 N N . ILE A 1 554 ? 39.482 19.211 0.095 1.00 77.94 554 ILE A N 1
ATOM 4276 C CA . ILE A 1 554 ? 40.463 18.147 0.368 1.00 77.94 554 ILE A CA 1
ATOM 4277 C C . ILE A 1 554 ? 40.855 17.397 -0.917 1.00 77.94 554 ILE A C 1
ATOM 4279 O O . ILE A 1 554 ? 42.037 17.115 -1.116 1.00 77.94 554 ILE A O 1
ATOM 4283 N N . ASN A 1 555 ? 39.917 17.132 -1.832 1.00 72.31 555 ASN A N 1
ATOM 4284 C CA . ASN A 1 555 ? 40.219 16.491 -3.118 1.00 72.31 555 ASN A CA 1
ATOM 4285 C C . ASN A 1 555 ? 41.201 17.325 -3.964 1.00 72.31 555 ASN A C 1
ATOM 4287 O O . ASN A 1 555 ? 42.125 16.769 -4.553 1.00 72.31 555 ASN A O 1
ATOM 4291 N N . LYS A 1 556 ? 41.092 18.662 -3.941 1.00 75.69 556 LYS A N 1
ATOM 4292 C CA . LYS A 1 556 ? 42.046 19.576 -4.610 1.00 75.69 556 LYS A CA 1
ATOM 4293 C C . LYS A 1 556 ? 43.457 19.553 -4.004 1.00 75.69 556 LYS A C 1
ATOM 4295 O O . LYS A 1 556 ? 44.399 19.979 -4.664 1.00 75.69 556 LYS A O 1
ATOM 4300 N N . ILE A 1 557 ? 43.614 19.071 -2.769 1.00 70.06 557 ILE A N 1
ATOM 4301 C CA . ILE A 1 557 ? 44.918 18.837 -2.119 1.00 70.06 557 ILE A CA 1
ATOM 4302 C C . ILE A 1 557 ? 45.466 17.437 -2.474 1.00 70.06 557 ILE A C 1
ATOM 4304 O O . ILE A 1 557 ? 46.671 17.201 -2.375 1.00 70.06 557 ILE A O 1
ATOM 4308 N N . ALA A 1 558 ? 44.600 16.508 -2.895 1.00 54.69 558 ALA A N 1
ATOM 4309 C CA . ALA A 1 558 ? 44.952 15.134 -3.252 1.00 54.69 558 ALA A CA 1
ATOM 4310 C C . ALA A 1 558 ? 45.291 14.933 -4.746 1.00 54.69 558 ALA A C 1
ATOM 4312 O O . ALA A 1 558 ? 45.960 13.956 -5.084 1.00 54.69 558 ALA A O 1
ATOM 4313 N N . GLU A 1 559 ? 44.878 15.837 -5.642 1.00 49.09 559 GLU A N 1
ATOM 4314 C CA . GLU A 1 559 ? 45.315 15.807 -7.044 1.00 49.09 559 GLU A CA 1
ATOM 4315 C C . GLU A 1 559 ? 46.809 16.179 -7.173 1.00 49.09 559 GLU A C 1
ATOM 4317 O O . GLU A 1 559 ? 47.225 17.244 -6.705 1.00 49.09 559 GLU A O 1
ATOM 4322 N N . PRO A 1 560 ? 47.652 15.355 -7.830 1.00 39.97 560 PRO A N 1
ATOM 4323 C CA . PRO A 1 560 ? 49.013 15.762 -8.154 1.00 39.97 560 PRO A CA 1
ATOM 4324 C C . PRO A 1 560 ? 48.977 16.910 -9.179 1.00 39.97 560 PRO A C 1
ATOM 4326 O O . PRO A 1 560 ? 48.159 16.879 -10.102 1.00 39.97 560 PRO A O 1
ATOM 4329 N N . PRO A 1 561 ? 49.866 17.915 -9.072 1.00 35.41 561 PRO A N 1
ATOM 4330 C CA . PRO A 1 561 ? 49.818 19.080 -9.943 1.00 35.41 561 PRO A CA 1
ATOM 4331 C C . PRO A 1 561 ? 49.996 18.674 -11.407 1.00 35.41 561 PRO A C 1
ATOM 4333 O O . PRO A 1 561 ? 50.988 18.036 -11.768 1.00 35.41 561 PRO A O 1
ATOM 4336 N N . LEU A 1 562 ? 49.055 19.099 -12.256 1.00 29.83 562 LEU A N 1
ATOM 4337 C CA . LEU A 1 562 ? 49.187 19.008 -13.707 1.00 29.83 562 LEU A CA 1
ATOM 4338 C C . LEU A 1 562 ? 50.509 19.653 -14.130 1.00 29.83 562 LEU A C 1
ATOM 4340 O O . LEU A 1 562 ? 50.708 20.860 -13.978 1.00 29.83 562 LEU A O 1
ATOM 4344 N N . THR A 1 563 ? 51.412 18.843 -14.678 1.00 34.22 563 THR A N 1
ATOM 4345 C CA . THR A 1 563 ? 52.676 19.316 -15.236 1.00 34.22 563 THR A CA 1
ATOM 4346 C C . THR A 1 563 ? 52.390 20.295 -16.367 1.00 34.22 563 THR A C 1
ATOM 4348 O O . THR A 1 563 ? 51.943 19.892 -17.444 1.00 34.22 563 THR A O 1
ATOM 4351 N N . GLN A 1 564 ? 52.665 21.581 -16.133 1.00 30.75 564 GLN A N 1
ATOM 4352 C CA . GLN A 1 564 ? 52.697 22.581 -17.192 1.00 30.75 564 GLN A CA 1
ATOM 4353 C C . GLN A 1 564 ? 53.820 22.218 -18.166 1.00 30.75 564 GLN A C 1
ATOM 4355 O O . GLN A 1 564 ? 54.987 22.519 -17.929 1.00 30.75 564 GLN A O 1
ATOM 4360 N N . ASN A 1 565 ? 53.458 21.573 -19.276 1.00 29.19 565 ASN A N 1
ATOM 4361 C CA . ASN A 1 565 ? 54.331 21.478 -20.435 1.00 29.19 565 ASN A CA 1
ATOM 4362 C C . ASN A 1 565 ? 54.483 22.879 -21.031 1.00 29.19 565 ASN A C 1
ATOM 4364 O O . ASN A 1 565 ? 53.687 23.308 -21.866 1.00 29.19 565 ASN A O 1
ATOM 4368 N N . THR A 1 566 ? 55.524 23.587 -20.601 1.00 37.50 566 THR A N 1
ATOM 4369 C CA . THR A 1 566 ? 56.070 24.728 -21.329 1.00 37.50 566 THR A CA 1
ATOM 4370 C C . THR A 1 566 ? 56.619 24.220 -22.658 1.00 37.50 566 THR A C 1
ATOM 4372 O O . THR A 1 566 ? 57.736 23.710 -22.731 1.00 37.50 566 THR A O 1
ATOM 4375 N N . SER A 1 567 ? 55.809 24.337 -23.704 1.00 31.02 567 SER A N 1
ATOM 4376 C CA . SER A 1 567 ? 56.247 24.201 -25.087 1.00 31.02 567 SER A CA 1
ATOM 4377 C C . SER A 1 567 ? 56.054 25.545 -25.767 1.00 31.02 567 SER A C 1
ATOM 4379 O O . SER A 1 567 ? 55.006 25.803 -26.359 1.00 31.02 567 SER A O 1
ATOM 4381 N N . ASP A 1 568 ? 57.080 26.390 -25.707 1.00 32.44 568 ASP A N 1
ATOM 4382 C CA . ASP A 1 568 ? 57.257 27.418 -26.727 1.00 32.44 568 ASP A CA 1
ATOM 4383 C C . ASP A 1 568 ? 57.193 26.744 -28.105 1.00 32.44 568 ASP A C 1
ATOM 4385 O O . ASP A 1 568 ? 57.886 25.751 -28.309 1.00 32.44 568 ASP A O 1
ATOM 4389 N N . PHE A 1 569 ? 56.385 27.257 -29.040 1.00 27.92 569 PHE A N 1
ATOM 4390 C CA . PHE A 1 569 ? 56.807 27.440 -30.436 1.00 27.92 569 PHE A CA 1
ATOM 4391 C C . PHE A 1 569 ? 55.804 28.287 -31.247 1.00 27.92 569 PHE A C 1
ATOM 4393 O O . PHE A 1 569 ? 54.795 27.795 -31.739 1.00 27.92 569 PHE A O 1
ATOM 4400 N N . VAL A 1 570 ? 56.210 29.543 -31.458 1.00 30.11 570 VAL A N 1
ATOM 4401 C CA . VAL A 1 570 ? 56.030 30.362 -32.674 1.00 30.11 570 VAL A CA 1
ATOM 4402 C C . VAL A 1 570 ? 54.642 30.939 -33.022 1.00 30.11 570 VAL A C 1
ATOM 4404 O O . VAL A 1 570 ? 53.598 30.301 -33.024 1.00 30.11 570 VAL A O 1
ATOM 4407 N N . ASP A 1 571 ? 54.732 32.227 -33.348 1.00 28.48 571 ASP A N 1
ATOM 4408 C CA . ASP A 1 571 ? 53.720 33.236 -33.655 1.00 28.48 571 ASP A CA 1
ATOM 4409 C C . ASP A 1 571 ? 53.282 33.237 -35.147 1.00 28.48 571 ASP A C 1
ATOM 4411 O O . ASP A 1 571 ? 53.878 32.553 -35.979 1.00 28.48 571 ASP A O 1
ATOM 4415 N N . SER A 1 572 ? 52.330 34.124 -35.481 1.00 27.30 572 SER A N 1
ATOM 4416 C CA . SER A 1 572 ? 51.960 34.648 -36.816 1.00 27.30 572 SER A CA 1
ATOM 4417 C C . SER A 1 572 ? 50.814 33.947 -37.615 1.00 27.30 572 SER A C 1
ATOM 4419 O O . SER A 1 572 ? 50.645 32.734 -37.537 1.00 27.30 572 SER A O 1
ATOM 4421 N N . PRO A 1 573 ? 49.982 34.697 -38.392 1.00 44.12 573 PRO A N 1
ATOM 4422 C CA . PRO A 1 573 ? 48.912 35.554 -37.832 1.00 44.12 573 PRO A CA 1
ATOM 4423 C C . PRO A 1 573 ? 47.593 35.630 -38.676 1.00 44.12 573 PRO A C 1
ATOM 4425 O O . PRO A 1 573 ? 47.481 35.055 -39.752 1.00 44.12 573 PRO A O 1
ATOM 4428 N N . VAL A 1 574 ? 46.657 36.497 -38.234 1.00 30.05 574 VAL A N 1
ATOM 4429 C CA . VAL A 1 574 ? 45.522 37.125 -38.983 1.00 30.05 574 VAL A CA 1
ATOM 4430 C C . VAL A 1 574 ? 44.269 36.272 -39.275 1.00 30.05 574 VAL A C 1
ATOM 4432 O O . VAL A 1 574 ? 44.356 35.213 -39.884 1.00 30.05 574 VAL A O 1
ATOM 4435 N N . GLY A 1 575 ? 43.061 36.811 -38.995 1.00 27.70 575 GLY A N 1
ATOM 4436 C CA . GLY A 1 575 ? 41.845 36.303 -39.669 1.00 27.70 575 GLY A CA 1
ATOM 4437 C C . GLY A 1 575 ? 40.433 36.623 -39.139 1.00 27.70 575 GLY A C 1
ATOM 4438 O O . GLY A 1 575 ? 39.639 35.705 -39.018 1.00 27.70 575 GLY A O 1
ATOM 4439 N N . ASN A 1 576 ? 40.076 37.890 -38.893 1.00 28.02 576 ASN A N 1
ATOM 4440 C CA . ASN A 1 576 ? 38.690 38.420 -38.911 1.00 28.02 576 ASN A CA 1
ATOM 4441 C C . ASN A 1 576 ? 37.526 37.658 -38.223 1.00 28.02 576 ASN A C 1
ATOM 4443 O O . ASN A 1 576 ? 36.777 36.894 -38.827 1.00 28.02 576 ASN A O 1
ATOM 4447 N N . GLY A 1 577 ? 37.269 38.101 -36.992 1.00 28.73 577 GLY A N 1
ATOM 4448 C CA . GLY A 1 577 ? 35.970 38.388 -36.368 1.00 28.73 577 GLY A CA 1
ATOM 4449 C C . GLY A 1 577 ? 34.630 38.125 -37.080 1.00 28.73 577 GLY A C 1
ATOM 4450 O O . GLY A 1 577 ? 34.340 38.653 -38.153 1.00 28.73 577 GLY A O 1
ATOM 4451 N N . LYS A 1 578 ? 33.710 37.550 -36.293 1.00 28.86 578 LYS A N 1
ATOM 4452 C CA . LYS A 1 578 ? 32.403 38.164 -35.989 1.00 28.86 578 LYS A CA 1
ATOM 4453 C C . LYS A 1 578 ? 31.809 37.581 -34.700 1.00 28.86 578 LYS A C 1
ATOM 4455 O O . LYS A 1 578 ? 31.647 36.371 -34.593 1.00 28.86 578 LYS A O 1
ATOM 4460 N N . LYS A 1 579 ? 31.426 38.451 -33.759 1.00 33.09 579 LYS A N 1
ATOM 4461 C CA . LYS A 1 579 ? 30.322 38.159 -32.828 1.00 33.09 579 LYS A CA 1
ATOM 4462 C C . LYS A 1 579 ? 28.996 38.146 -33.616 1.00 33.09 579 LYS A C 1
ATOM 4464 O O . LYS A 1 579 ? 28.936 38.711 -34.714 1.00 33.09 579 LYS A O 1
ATOM 4469 N N . PRO A 1 580 ? 27.936 37.551 -33.060 1.00 35.12 580 PRO A N 1
ATOM 4470 C CA . PRO A 1 580 ? 26.939 38.430 -32.444 1.00 35.12 580 PRO A CA 1
ATOM 4471 C C . PRO A 1 580 ? 26.683 38.096 -30.974 1.00 35.12 580 PRO A C 1
ATOM 4473 O O . PRO A 1 580 ? 27.048 37.030 -30.478 1.00 35.12 580 PRO A O 1
ATOM 4476 N N . ASP A 1 581 ? 26.103 39.068 -30.283 1.00 28.08 581 ASP A N 1
ATOM 4477 C CA . ASP A 1 581 ? 25.858 39.029 -28.851 1.00 28.08 581 ASP A CA 1
ATOM 4478 C C . ASP A 1 581 ? 24.593 38.238 -28.477 1.00 28.08 581 ASP A C 1
ATOM 4480 O O . ASP A 1 581 ? 23.741 37.902 -29.299 1.00 28.08 581 ASP A O 1
ATOM 4484 N N . THR A 1 582 ? 24.514 37.947 -27.184 1.00 32.78 582 THR A N 1
ATOM 4485 C CA . THR A 1 582 ? 23.335 37.481 -26.456 1.00 32.78 582 THR A CA 1
ATOM 4486 C C . THR A 1 582 ? 22.111 38.365 -26.678 1.00 32.78 582 THR A C 1
ATOM 4488 O O . THR A 1 582 ? 22.226 39.582 -26.547 1.00 32.78 582 THR A O 1
ATOM 4491 N N . GLU A 1 583 ? 20.925 37.764 -26.772 1.00 28.67 583 GLU A N 1
ATOM 4492 C CA . GLU A 1 583 ? 19.728 38.392 -26.208 1.00 28.67 583 GLU A CA 1
ATOM 4493 C C . GLU A 1 583 ? 18.766 37.352 -25.612 1.00 28.67 583 GLU A C 1
ATOM 4495 O O . GLU A 1 583 ? 18.661 36.218 -26.081 1.00 28.67 583 GLU A O 1
ATOM 4500 N N . ASN A 1 584 ? 18.140 37.737 -24.501 1.00 29.94 584 ASN A N 1
ATOM 4501 C CA . ASN A 1 584 ? 17.229 36.921 -23.698 1.00 29.94 584 ASN A CA 1
ATOM 4502 C C . ASN A 1 584 ? 15.803 36.968 -24.280 1.00 29.94 584 ASN A C 1
ATOM 4504 O O . ASN A 1 584 ? 15.425 37.991 -24.840 1.00 29.94 584 ASN A O 1
ATOM 4508 N N . TYR A 1 585 ? 14.964 35.958 -24.026 1.00 26.03 585 TYR A N 1
ATOM 4509 C CA . TYR A 1 585 ? 13.878 36.036 -23.024 1.00 26.03 585 TYR A CA 1
ATOM 4510 C C . TYR A 1 585 ? 12.918 34.833 -23.087 1.00 26.03 585 TYR A C 1
ATOM 4512 O O . TYR A 1 585 ? 12.824 34.114 -24.075 1.00 26.03 585 TYR A O 1
ATOM 4520 N N . PHE A 1 586 ? 12.227 34.652 -21.964 1.00 32.31 586 PHE A N 1
ATOM 4521 C CA . PHE A 1 586 ? 11.159 33.701 -21.666 1.00 32.31 586 PHE A CA 1
ATOM 4522 C C . PHE A 1 586 ? 10.049 33.590 -22.730 1.00 32.31 586 PHE A C 1
ATOM 4524 O O . PHE A 1 586 ? 9.518 34.610 -23.174 1.00 32.31 586 PHE A O 1
ATOM 4531 N N . ALA A 1 587 ? 9.594 32.354 -22.959 1.00 34.72 587 ALA A N 1
ATOM 4532 C CA . ALA A 1 587 ? 8.187 31.975 -23.129 1.00 34.72 587 ALA A CA 1
ATOM 4533 C C . ALA A 1 587 ? 8.009 30.511 -22.686 1.00 34.72 587 ALA A C 1
ATOM 4535 O O . ALA A 1 587 ? 8.835 29.680 -23.127 1.00 34.72 587 ALA A O 1
#

Sequence (587 aa):
MVDGIGGNQPQNQNILKLKGQKKTIDLNGLVGLRQTDKNKAIFERFDHDKNGVIDQNEAKQMQLWMNKAAGNDKISNREMNKTFGKDTFSALSALADQQSVGKGKKYVETNGNKSTTIYRSDVDSKYDYSYTTTKHDDGSSTIVSSDGTQTIQHKDGSRDDIDKDGTIISYDAKGKKTAVIKDGLTTTFTPDGNKSITKNADGQTVSSMELRDNKEILTKYEYSNGNTIAREYADGAQIPSSIIVSGRSSENGPTTTIETKYNSEDDMKNNRPSSKTENKGLATETTTTFEYDSKGNKKVSIYSGGSKNPVTHYENSEGKTISAGEYDATQTYTVQKGDSITQIVTNALKEQGFANPTSDQINDAKEQFMEMNKDNVRTFGGKASGKKGFFPNDTVSIPNFKSSISDVYLNNVDVTAAKITPEMKAKRQAIQQQLGDNVDVTYAKDGSLEVRNKNGVLMEEATAMANKPSDIDIMMKSDKNNSKTLDTTEYKSMILAQLKAIGIEINDKNKAQIEQLIDKSFTDIDTIKQDRELTREELQKNAPQIISNLADEINKIAEPPLTQNTSDFVDSPVGNGKKPDTENYFA

Mean predicted aligned error: 20.55 Å

Nearest PDB structures (foldseek):
  4bxq-assembly1_A  TM=6.153E-01  e=2.984E-03  Danio rerio
  4ld3-assembly1_A  TM=4.113E-01  e=2.082E-03  Danio rerio
  4by2-assembly2_B  TM=4.728E-01  e=1.026E-02  Drosophila melanogaster
  7sqc-assembly1_9E  TM=1.423E-01  e=4.806E-02  Chlamydomonas reinhardtii
  8a0k-assembly4_D  TM=1.778E-01  e=1.511E+00  Trypanosoma brucei brucei

Radius of gyration: 39.03 Å; Cα contacts (8 Å, |Δi|>4): 899; chains: 1; bounding box: 105×62×113 Å